Protein AF-0000000084506779 (afdb_homodimer)

Foldseek 3Di:
DDPVVVCVPAQVLLCLVCVDPVLVVLVVLLVVLVVVLLVLVVVLLDPCCCVVPVVRSLVSLVSSLVSLLSNLVSQLVNCCPPLNNDPLSSVLSVCLSVLLNVLSVQLNVCVVVVVNLSNNLSNLLNVLSVCLVVQLVVQLVVQLAVVQVVFPDKDKDFQSSVPSFDPPVCCCPVPVVCVDPVCVVPSRPDIDIDIQHCPPGSRNSSGSSSRCRSVSSVVSNCCSNVVSVVVSVVVVVVVVVVVVVVVVVVVVVVVVVVVD/DDPVVVCVPAQVLLCLVCVDPVLVVLVVLLVVLVVVLLVLVVVLLDPCCCVVPVVRSLVSLVSSLVSLLSNLVSQLVNCCPPLNNDPLSNVLSVCLSVLLNVLSVQLNVCVVVVVNLSNNLSNLLNVLSVCLVVQLVVQLVVQLAVVQVVFPDKDKDFQSSVVSFDPPVCCCPVPVVCVDPVCVVPRRPDIDIDIQHCPPGSRNSSGSSSRCRSVSSVVSNVCSNVVSVVVSVVVVVVVVVVVVVVVVVVVVVVVVVVVD

Structure (mmCIF, N/CA/C/O backbone):
data_AF-0000000084506779-model_v1
#
loop_
_entity.id
_entity.type
_entity.pdbx_description
1 polymer 'Transmembrane protein'
#
loop_
_atom_site.group_PDB
_atom_site.id
_atom_site.type_symbol
_atom_site.label_atom_id
_atom_site.label_alt_id
_atom_site.label_comp_id
_atom_site.label_asym_id
_atom_site.label_entity_id
_atom_site.label_seq_id
_atom_site.pdbx_PDB_ins_code
_atom_site.Cartn_x
_atom_site.Cartn_y
_atom_site.Cartn_z
_atom_site.occupancy
_atom_site.B_iso_or_equiv
_atom_site.auth_seq_id
_atom_site.auth_comp_id
_atom_site.auth_asym_id
_atom_site.auth_atom_id
_atom_site.pdbx_PDB_model_num
ATOM 1 N N . MET A 1 1 ? 30.641 0.577 -13.383 1 70.62 1 MET A N 1
ATOM 2 C CA . MET A 1 1 ? 29.922 -0.664 -13.094 1 70.62 1 MET A CA 1
ATOM 3 C C . MET A 1 1 ? 29.203 -1.185 -14.336 1 70.62 1 MET A C 1
ATOM 5 O O . MET A 1 1 ? 28.531 -0.426 -15.023 1 70.62 1 MET A O 1
ATOM 9 N N . SER A 1 2 ? 29.469 -2.369 -14.68 1 87.5 2 SER A N 1
ATOM 10 C CA . SER A 1 2 ? 28.844 -2.963 -15.859 1 87.5 2 SER A CA 1
ATOM 11 C C . SER A 1 2 ? 27.359 -3.244 -15.609 1 87.5 2 SER A C 1
ATOM 13 O O . SER A 1 2 ? 26.938 -3.379 -14.461 1 87.5 2 SER A O 1
ATOM 15 N N . PHE A 1 3 ? 26.641 -3.209 -16.594 1 88.31 3 PHE A N 1
ATOM 16 C CA . PHE A 1 3 ? 25.203 -3.461 -16.5 1 88.31 3 PHE A CA 1
ATOM 17 C C . PHE A 1 3 ? 24.938 -4.848 -15.938 1 88.31 3 PHE A C 1
ATOM 19 O O . PHE A 1 3 ? 23.984 -5.039 -15.172 1 88.31 3 PHE A O 1
ATOM 26 N N . GLN A 1 4 ? 25.828 -5.738 -16.266 1 86.38 4 GLN A N 1
ATOM 27 C CA . GLN A 1 4 ? 25.672 -7.098 -15.75 1 86.38 4 GLN A CA 1
ATOM 28 C C . GLN A 1 4 ? 25.828 -7.133 -14.234 1 86.38 4 GLN A C 1
ATOM 30 O O . GLN A 1 4 ? 25.125 -7.887 -13.555 1 86.38 4 GLN A O 1
ATOM 35 N N . ARG A 1 5 ? 26.703 -6.352 -13.742 1 86.44 5 ARG A N 1
ATOM 36 C CA . ARG A 1 5 ? 26.891 -6.277 -12.297 1 86.44 5 ARG A CA 1
ATOM 37 C C . ARG A 1 5 ? 25.688 -5.625 -11.617 1 86.44 5 ARG A C 1
ATOM 39 O O . ARG A 1 5 ? 25.297 -6.027 -10.516 1 86.44 5 ARG A O 1
ATOM 46 N N . LEU A 1 6 ? 25.109 -4.672 -12.297 1 84.69 6 LEU A N 1
ATOM 47 C CA . LEU A 1 6 ? 23.922 -4.012 -11.781 1 84.69 6 LEU A CA 1
ATOM 48 C C . LEU A 1 6 ? 22.75 -4.992 -11.703 1 84.69 6 LEU A C 1
ATOM 50 O O . LEU A 1 6 ? 22.031 -5.027 -10.703 1 84.69 6 LEU A O 1
ATOM 54 N N . LEU A 1 7 ? 22.609 -5.809 -12.742 1 87.5 7 LEU A N 1
ATOM 55 C CA . LEU A 1 7 ? 21.531 -6.793 -12.797 1 87.5 7 LEU A CA 1
ATOM 56 C C . LEU A 1 7 ? 21.672 -7.805 -11.664 1 87.5 7 LEU A C 1
ATOM 58 O O . LEU A 1 7 ? 20.672 -8.273 -11.125 1 87.5 7 LEU A O 1
ATOM 62 N N . ALA A 1 8 ? 22.906 -8.055 -11.281 1 85.88 8 ALA A N 1
ATOM 63 C CA . ALA A 1 8 ? 23.172 -9.055 -10.25 1 85.88 8 ALA A CA 1
ATOM 64 C C . ALA A 1 8 ? 22.688 -8.57 -8.883 1 85.88 8 ALA A C 1
ATOM 66 O O . ALA A 1 8 ? 22.531 -9.367 -7.957 1 85.88 8 ALA A O 1
ATOM 67 N N . THR A 1 9 ? 22.438 -7.258 -8.773 1 83.88 9 THR A N 1
ATOM 68 C CA . THR A 1 9 ? 22.016 -6.707 -7.488 1 83.88 9 THR A CA 1
ATOM 69 C C . THR A 1 9 ? 20.5 -6.586 -7.43 1 83.88 9 THR A C 1
ATOM 71 O O . THR A 1 9 ? 19.938 -6.199 -6.398 1 83.88 9 THR A O 1
ATOM 74 N N . THR A 1 10 ? 19.812 -6.941 -8.484 1 89.44 10 THR A N 1
ATOM 75 C CA . THR A 1 10 ? 18.359 -6.875 -8.516 1 89.44 10 THR A CA 1
ATOM 76 C C . THR A 1 10 ? 17.75 -8.234 -8.203 1 89.44 10 THR A C 1
ATOM 78 O O . THR A 1 10 ? 18.469 -9.227 -8.07 1 89.44 10 THR A O 1
ATOM 81 N N . THR A 1 11 ? 16.453 -8.258 -7.938 1 93.31 11 THR A N 1
ATOM 82 C CA . THR A 1 11 ? 15.742 -9.531 -7.828 1 93.31 11 THR A CA 1
ATOM 83 C C . THR A 1 11 ? 16 -10.398 -9.055 1 93.31 11 THR A C 1
ATOM 85 O O . THR A 1 11 ? 15.797 -9.953 -10.188 1 93.31 11 THR A O 1
ATOM 88 N N . PRO A 1 12 ? 16.422 -11.594 -8.906 1 93.12 12 PRO A N 1
ATOM 89 C CA . PRO A 1 12 ? 16.938 -12.398 -10.016 1 93.12 12 PRO A CA 1
ATOM 90 C C . PRO A 1 12 ? 15.969 -12.484 -11.188 1 93.12 12 PRO A C 1
ATOM 92 O O . PRO A 1 12 ? 16.359 -12.32 -12.344 1 93.12 12 PRO A O 1
ATOM 95 N N . VAL A 1 13 ? 14.727 -12.664 -10.984 1 94.88 13 VAL A N 1
ATOM 96 C CA . VAL A 1 13 ? 13.781 -12.891 -12.062 1 94.88 13 VAL A CA 1
ATOM 97 C C . VAL A 1 13 ? 13.555 -11.594 -12.836 1 94.88 13 VAL A C 1
ATOM 99 O O . VAL A 1 13 ? 13.125 -11.617 -13.992 1 94.88 13 VAL A O 1
ATOM 102 N N . GLU A 1 14 ? 13.859 -10.469 -12.25 1 95 14 GLU A N 1
ATOM 103 C CA . GLU A 1 14 ? 13.633 -9.172 -12.883 1 95 14 GLU A CA 1
ATOM 104 C C . GLU A 1 14 ? 14.594 -8.953 -14.055 1 95 14 GLU A C 1
ATOM 106 O O . GLU A 1 14 ? 14.297 -8.188 -14.969 1 95 14 GLU A O 1
ATOM 111 N N . GLY A 1 15 ? 15.688 -9.633 -14.023 1 94.69 15 GLY A N 1
ATOM 112 C CA . GLY A 1 15 ? 16.672 -9.531 -15.094 1 94.69 15 GLY A CA 1
ATOM 113 C C . GLY A 1 15 ? 16.094 -9.867 -16.469 1 94.69 15 GLY A C 1
ATOM 114 O O . GLY A 1 15 ? 16.547 -9.328 -17.469 1 94.69 15 GLY A O 1
ATOM 115 N N . TYR A 1 16 ? 15.109 -10.75 -16.516 1 96.06 16 TYR A N 1
ATOM 116 C CA . TYR A 1 16 ? 14.461 -11.102 -17.766 1 96.06 16 TYR A CA 1
ATOM 117 C C . TYR A 1 16 ? 13.945 -9.859 -18.484 1 96.06 16 TYR A C 1
ATOM 119 O O . TYR A 1 16 ? 14.133 -9.703 -19.703 1 96.06 16 TYR A O 1
ATOM 127 N N . TRP A 1 17 ? 13.281 -8.914 -17.781 1 95.81 17 TRP A N 1
ATOM 128 C CA . TRP A 1 17 ? 12.703 -7.703 -18.359 1 95.81 17 TRP A CA 1
ATOM 129 C C . TRP A 1 17 ? 13.766 -6.629 -18.547 1 95.81 17 TRP A C 1
ATOM 131 O O . TRP A 1 17 ? 13.797 -5.957 -19.578 1 95.81 17 TRP A O 1
ATOM 141 N N . TYR A 1 18 ? 14.68 -6.535 -17.594 1 95.38 18 TYR A N 1
ATOM 142 C CA . TYR A 1 18 ? 15.594 -5.402 -17.547 1 95.38 18 TYR A CA 1
ATOM 143 C C . TYR A 1 18 ? 16.656 -5.527 -18.625 1 95.38 18 TYR A C 1
ATOM 145 O O . TYR A 1 18 ? 17.328 -4.551 -18.969 1 95.38 18 TYR A O 1
ATOM 153 N N . GLN A 1 19 ? 16.766 -6.707 -19.172 1 94.5 19 GLN A N 1
ATOM 154 C CA . GLN A 1 19 ? 17.75 -6.895 -20.25 1 94.5 19 GLN A CA 1
ATOM 155 C C . GLN A 1 19 ? 17.125 -6.566 -21.609 1 94.5 19 GLN A C 1
ATOM 157 O O . GLN A 1 19 ? 17.844 -6.43 -22.594 1 94.5 19 GLN A O 1
ATOM 162 N N . LYS A 1 20 ? 15.828 -6.496 -21.688 1 95.38 20 LYS A N 1
ATOM 163 C CA . LYS A 1 20 ? 15.164 -6.105 -22.938 1 95.38 20 LYS A CA 1
ATOM 164 C C . LYS A 1 20 ? 15.367 -4.621 -23.219 1 95.38 20 LYS A C 1
ATOM 166 O O . LYS A 1 20 ? 15.281 -3.789 -22.312 1 95.38 20 LYS A O 1
ATOM 171 N N . SER A 1 21 ? 15.555 -4.309 -24.453 1 92.94 21 SER A N 1
ATOM 172 C CA . SER A 1 21 ? 15.93 -2.955 -24.859 1 92.94 21 SER A CA 1
ATOM 173 C C . SER A 1 21 ? 14.875 -1.938 -24.422 1 92.94 21 SER A C 1
ATOM 175 O O . SER A 1 21 ? 15.219 -0.835 -23.984 1 92.94 21 SER A O 1
ATOM 177 N N . SER A 1 22 ? 13.602 -2.281 -24.453 1 94.25 22 SER A N 1
ATOM 178 C CA . SER A 1 22 ? 12.5 -1.378 -24.141 1 94.25 22 SER A CA 1
ATOM 179 C C . SER A 1 22 ? 12.516 -0.98 -22.672 1 94.25 22 SER A C 1
ATOM 181 O O . SER A 1 22 ? 12.023 0.091 -22.312 1 94.25 22 SER A O 1
ATOM 183 N N . TRP A 1 23 ? 13.102 -1.815 -21.812 1 95.88 23 TRP A N 1
ATOM 184 C CA . TRP A 1 23 ? 13.141 -1.539 -20.391 1 95.88 23 TRP A CA 1
ATOM 185 C C . TRP A 1 23 ? 14.547 -1.143 -19.953 1 95.88 23 TRP A C 1
ATOM 187 O O . TRP A 1 23 ? 14.711 -0.318 -19.047 1 95.88 23 TRP A O 1
ATOM 197 N N . LYS A 1 24 ? 15.562 -1.709 -20.594 1 96.12 24 LYS A N 1
ATOM 198 C CA . LYS A 1 24 ? 16.969 -1.521 -20.219 1 96.12 24 LYS A CA 1
ATOM 199 C C . LYS A 1 24 ? 17.328 -0.042 -20.219 1 96.12 24 LYS A C 1
ATOM 201 O O . LYS A 1 24 ? 18.016 0.428 -19.312 1 96.12 24 LYS A O 1
ATOM 206 N N . ILE A 1 25 ? 16.906 0.678 -21.188 1 96.62 25 ILE A N 1
ATOM 207 C CA . ILE A 1 25 ? 17.25 2.09 -21.328 1 96.62 25 ILE A CA 1
ATOM 208 C C . ILE A 1 25 ? 16.734 2.861 -20.109 1 96.62 25 ILE A C 1
ATOM 210 O O . ILE A 1 25 ? 17.422 3.725 -19.578 1 96.62 25 ILE A O 1
ATOM 214 N N . PHE A 1 26 ? 15.578 2.559 -19.656 1 97.69 26 PHE A N 1
ATOM 215 C CA . PHE A 1 26 ? 14.984 3.293 -18.547 1 97.69 26 PHE A CA 1
ATOM 216 C C . PHE A 1 26 ? 15.586 2.852 -17.219 1 97.69 26 PHE A C 1
ATOM 218 O O . PHE A 1 26 ? 15.711 3.654 -16.281 1 97.69 26 PHE A O 1
ATOM 225 N N . VAL A 1 27 ? 15.977 1.573 -17.125 1 96.75 27 VAL A N 1
ATOM 226 C CA . VAL A 1 27 ? 16.672 1.102 -15.922 1 96.75 27 VAL A CA 1
ATOM 227 C C . VAL A 1 27 ? 18 1.818 -15.781 1 96.75 27 VAL A C 1
ATOM 229 O O . VAL A 1 27 ? 18.328 2.332 -14.711 1 96.75 27 VAL A O 1
ATOM 232 N N . ILE A 1 28 ? 18.719 1.871 -16.859 1 95.88 28 ILE A N 1
ATOM 233 C CA . ILE A 1 28 ? 20.031 2.523 -16.844 1 95.88 28 ILE A CA 1
ATOM 234 C C . ILE A 1 28 ? 19.859 4.008 -16.531 1 95.88 28 ILE A C 1
ATOM 236 O O . ILE A 1 28 ? 20.578 4.551 -15.688 1 95.88 28 ILE A O 1
ATOM 240 N N . LEU A 1 29 ? 18.938 4.625 -17.203 1 97.06 29 LEU A N 1
ATOM 241 C CA . LEU A 1 29 ? 18.672 6.043 -16.984 1 97.06 29 LEU A CA 1
ATOM 242 C C . LEU A 1 29 ? 18.328 6.309 -15.523 1 97.06 29 LEU A C 1
ATOM 244 O O . LEU A 1 29 ? 18.812 7.277 -14.938 1 97.06 29 LEU A O 1
ATOM 248 N N . HIS A 1 30 ? 17.484 5.492 -14.961 1 97.38 30 HIS A N 1
ATOM 249 C CA . HIS A 1 30 ? 17.109 5.633 -13.555 1 97.38 30 HIS A CA 1
ATOM 250 C C . HIS A 1 30 ? 18.328 5.535 -12.641 1 97.38 30 HIS A C 1
ATOM 252 O O . HIS A 1 30 ? 18.5 6.363 -11.75 1 97.38 30 HIS A O 1
ATOM 258 N N . ILE A 1 31 ? 19.156 4.578 -12.867 1 94.56 31 ILE A N 1
ATOM 259 C CA . ILE A 1 31 ? 20.312 4.32 -12 1 94.56 31 ILE A CA 1
ATOM 260 C C . ILE A 1 31 ? 21.328 5.445 -12.148 1 94.56 31 ILE A C 1
ATOM 262 O O . ILE A 1 31 ? 21.797 6 -11.148 1 94.56 31 ILE A O 1
ATOM 266 N N . VAL A 1 32 ? 21.656 5.859 -13.367 1 95.62 32 VAL A N 1
ATOM 267 C CA . VAL A 1 32 ? 22.719 6.82 -13.641 1 95.62 32 VAL A CA 1
ATOM 268 C C . VAL A 1 32 ? 22.297 8.203 -13.141 1 95.62 32 VAL A C 1
ATOM 270 O O . VAL A 1 32 ? 23.156 9.039 -12.836 1 95.62 32 VAL A O 1
ATOM 273 N N . THR A 1 33 ? 21.031 8.43 -13.023 1 97.69 33 THR A N 1
ATOM 274 C CA . THR A 1 33 ? 20.578 9.742 -12.562 1 97.69 33 THR A CA 1
ATOM 275 C C . THR A 1 33 ? 20.312 9.719 -11.062 1 97.69 33 THR A C 1
ATOM 277 O O . THR A 1 33 ? 20.469 10.734 -10.383 1 97.69 33 THR A O 1
ATOM 280 N N . THR A 1 34 ? 19.891 8.633 -10.539 1 96.62 34 THR A N 1
ATOM 281 C CA . THR A 1 34 ? 19.578 8.531 -9.117 1 96.62 34 THR A CA 1
ATOM 282 C C . THR A 1 34 ? 20.844 8.633 -8.266 1 96.62 34 THR A C 1
ATOM 284 O O . THR A 1 34 ? 20.844 9.312 -7.242 1 96.62 34 THR A O 1
ATOM 287 N N . ILE A 1 35 ? 21.906 7.988 -8.625 1 95.12 35 ILE A N 1
ATOM 288 C CA . ILE A 1 35 ? 23.109 7.898 -7.816 1 95.12 35 ILE A CA 1
ATOM 289 C C . ILE A 1 35 ? 23.719 9.289 -7.648 1 95.12 35 ILE A C 1
ATOM 291 O O . ILE A 1 35 ? 23.891 9.766 -6.523 1 95.12 35 ILE A O 1
ATOM 295 N N . PRO A 1 36 ? 24 10.016 -8.719 1 96.69 36 PRO A N 1
ATOM 296 C CA . PRO A 1 36 ? 24.562 11.352 -8.516 1 96.69 36 PRO A CA 1
ATOM 297 C C . PRO A 1 36 ? 23.578 12.312 -7.848 1 96.69 36 PRO A C 1
ATOM 299 O O . PRO A 1 36 ? 23.969 13.156 -7.043 1 96.69 36 PRO A O 1
ATOM 302 N N . ALA A 1 37 ? 22.312 12.266 -8.195 1 97.75 37 ALA A N 1
ATOM 303 C CA . ALA A 1 37 ? 21.328 13.125 -7.539 1 97.75 37 ALA A CA 1
ATOM 304 C C . ALA A 1 37 ? 21.344 12.93 -6.027 1 97.75 37 ALA A C 1
ATOM 306 O O . ALA A 1 37 ? 21.359 13.898 -5.266 1 97.75 37 ALA A O 1
ATOM 307 N N . SER A 1 38 ? 21.359 11.664 -5.609 1 96.75 38 SER A N 1
ATOM 308 C CA . SER A 1 38 ? 21.375 11.352 -4.184 1 96.75 38 SER A CA 1
ATOM 309 C C . SER A 1 38 ? 22.672 11.797 -3.535 1 96.75 38 SER A C 1
ATOM 311 O O . SER A 1 38 ? 22.672 12.336 -2.428 1 96.75 38 SER A O 1
ATOM 313 N N . PHE A 1 39 ? 23.75 11.664 -4.223 1 95.38 39 PHE A N 1
ATOM 314 C CA . PHE A 1 39 ? 25.062 12.039 -3.695 1 95.38 39 PHE A CA 1
ATOM 315 C C . PHE A 1 39 ? 25.156 13.547 -3.527 1 95.38 39 PHE A C 1
ATOM 317 O O . PHE A 1 39 ? 25.531 14.031 -2.455 1 95.38 39 PHE A O 1
ATOM 324 N N . PHE A 1 40 ? 24.766 14.289 -4.496 1 95.56 40 PHE A N 1
ATOM 325 C CA . PHE A 1 40 ? 24.953 15.734 -4.492 1 95.56 40 PHE A CA 1
ATOM 326 C C . PHE A 1 40 ? 23.875 16.422 -3.66 1 95.56 40 PHE A C 1
ATOM 328 O O . PHE A 1 40 ? 24.062 17.562 -3.221 1 95.56 40 PHE A O 1
ATOM 335 N N . SER A 1 41 ? 22.75 15.703 -3.461 1 95.69 41 SER A N 1
ATOM 336 C CA . SER A 1 41 ? 21.688 16.297 -2.656 1 95.69 41 SER A CA 1
ATOM 337 C C . SER A 1 41 ? 22.156 16.578 -1.232 1 95.69 41 SER A C 1
ATOM 339 O O . SER A 1 41 ? 21.734 17.547 -0.611 1 95.69 41 SER A O 1
ATOM 341 N N . VAL A 1 42 ? 23.062 15.844 -0.685 1 94.31 42 VAL A N 1
ATOM 342 C CA . VAL A 1 42 ? 23.578 16 0.67 1 94.31 42 VAL A CA 1
ATOM 343 C C . VAL A 1 42 ? 24.281 17.359 0.793 1 94.31 42 VAL A C 1
ATOM 345 O O . VAL A 1 42 ? 24.125 18.062 1.796 1 94.31 42 VAL A O 1
ATOM 348 N N . PHE A 1 43 ? 24.984 17.75 -0.208 1 93.31 43 PHE A N 1
ATOM 349 C CA . PHE A 1 43 ? 25.703 19.016 -0.207 1 93.31 43 PHE A CA 1
ATOM 350 C C . PHE A 1 43 ? 24.734 20.188 -0.273 1 93.31 43 PHE A C 1
ATOM 352 O O . PHE A 1 43 ? 25 21.25 0.305 1 93.31 43 PHE A O 1
ATOM 359 N N . CYS A 1 44 ? 23.625 19.922 -0.92 1 93.75 44 CYS A N 1
ATOM 360 C CA . CYS A 1 44 ? 22.641 20.984 -1.065 1 93.75 44 CYS A CA 1
ATOM 361 C C . CYS A 1 44 ? 21.938 21.281 0.262 1 93.75 44 CYS A C 1
ATOM 363 O O . CYS A 1 44 ? 21.406 22.375 0.465 1 93.75 44 CYS A O 1
ATOM 365 N N . PHE A 1 45 ? 22.016 20.328 1.185 1 93.56 45 PHE A N 1
ATOM 366 C CA . PHE A 1 45 ? 21.344 20.5 2.463 1 93.56 45 PHE A CA 1
ATOM 367 C C . PHE A 1 45 ? 22.297 21.078 3.504 1 93.56 45 PHE A C 1
ATOM 369 O O . PHE A 1 45 ? 21.875 21.453 4.602 1 93.56 45 PHE A O 1
ATOM 376 N N . LEU A 1 46 ? 23.578 21.25 3.184 1 91.06 46 LEU A N 1
ATOM 377 C CA . LEU A 1 46 ? 24.547 21.781 4.121 1 91.06 46 LEU A CA 1
ATOM 378 C C . LEU A 1 46 ? 24.453 23.297 4.207 1 91.06 46 LEU A C 1
ATOM 380 O O . LEU A 1 46 ? 24.453 23.984 3.182 1 91.06 46 LEU A O 1
ATOM 384 N N . PRO A 1 47 ? 24.469 23.781 5.445 1 89.88 47 PRO A N 1
ATOM 385 C CA . PRO A 1 47 ? 24.312 25.219 5.609 1 89.88 47 PRO A CA 1
ATOM 386 C C . PRO A 1 47 ? 25.453 26.016 4.961 1 89.88 47 PRO A C 1
ATOM 388 O O . PRO A 1 47 ? 25.25 27.125 4.492 1 89.88 47 PRO A O 1
ATOM 391 N N . ILE A 1 48 ? 26.609 25.453 4.961 1 87.12 48 ILE A N 1
ATOM 392 C CA . ILE A 1 48 ? 27.766 26.141 4.387 1 87.12 48 ILE A CA 1
ATOM 393 C C . ILE A 1 48 ? 27.516 26.406 2.904 1 87.12 48 ILE A C 1
ATOM 395 O O . ILE A 1 48 ? 27.938 27.438 2.377 1 87.12 48 ILE A O 1
ATOM 399 N N . THR A 1 49 ? 26.844 25.578 2.201 1 84.31 49 THR A N 1
ATOM 400 C CA . THR A 1 49 ? 26.656 25.703 0.76 1 84.31 49 THR A CA 1
ATOM 401 C C . THR A 1 49 ? 25.688 26.828 0.435 1 84.31 49 THR A C 1
ATOM 403 O O . THR A 1 49 ? 25.922 27.609 -0.493 1 84.31 49 THR A O 1
ATOM 406 N N . PHE A 1 50 ? 24.672 26.969 1.212 1 86.69 50 PHE A N 1
ATOM 407 C CA . PHE A 1 50 ? 23.703 27.984 0.831 1 86.69 50 PHE A CA 1
ATOM 408 C C . PHE A 1 50 ? 23.984 29.297 1.574 1 86.69 50 PHE A C 1
ATOM 410 O O . PHE A 1 50 ? 23.5 30.359 1.169 1 86.69 50 PHE A O 1
ATOM 417 N N . LYS A 1 51 ? 24.75 29.266 2.645 1 88.62 51 LYS A N 1
ATOM 418 C CA . LYS A 1 51 ? 25.125 30.5 3.348 1 88.62 51 LYS A CA 1
ATOM 419 C C . LYS A 1 51 ? 26.344 31.156 2.709 1 88.62 51 LYS A C 1
ATOM 421 O O . LYS A 1 51 ? 26.359 32.375 2.512 1 88.62 51 LYS A O 1
ATOM 426 N N . MET A 1 52 ? 27.297 30.375 2.283 1 90.81 52 MET A N 1
ATOM 427 C CA . MET A 1 52 ? 28.578 30.906 1.8 1 90.81 52 MET A CA 1
ATOM 428 C C . MET A 1 52 ? 28.609 30.938 0.276 1 90.81 52 MET A C 1
ATOM 430 O O . MET A 1 52 ? 29.25 31.812 -0.318 1 90.81 52 MET A O 1
ATOM 434 N N . TRP A 1 53 ? 27.969 30.031 -0.301 1 91.75 53 TRP A N 1
ATOM 435 C CA . TRP A 1 53 ? 28.016 29.922 -1.755 1 91.75 53 TRP A CA 1
ATOM 436 C C . TRP A 1 53 ? 26.625 29.828 -2.352 1 91.75 53 TRP A C 1
ATOM 438 O O . TRP A 1 53 ? 26.312 28.875 -3.074 1 91.75 53 TRP A O 1
ATOM 448 N N . PRO A 1 54 ? 25.797 30.719 -2.205 1 91.5 54 PRO A N 1
ATOM 449 C CA . PRO A 1 54 ? 24.406 30.656 -2.615 1 91.5 54 PRO A CA 1
ATOM 450 C C . PRO A 1 54 ? 24.234 30.422 -4.113 1 91.5 54 PRO A C 1
ATOM 452 O O . PRO A 1 54 ? 23.266 29.766 -4.539 1 91.5 54 PRO A O 1
ATOM 455 N N . ARG A 1 55 ? 25.141 30.984 -4.898 1 92.88 55 ARG A N 1
ATOM 456 C CA . ARG A 1 55 ? 25.047 30.781 -6.34 1 92.88 55 ARG A CA 1
ATOM 457 C C . ARG A 1 55 ? 25.297 29.328 -6.707 1 92.88 55 ARG A C 1
ATOM 459 O O . ARG A 1 55 ? 24.609 28.75 -7.555 1 92.88 55 ARG A O 1
ATOM 466 N N . LEU A 1 56 ? 26.266 28.766 -6.125 1 92.88 56 LEU A N 1
ATOM 467 C CA . LEU A 1 56 ? 26.578 27.359 -6.344 1 92.88 56 LEU A CA 1
ATOM 468 C C . LEU A 1 56 ? 25.453 26.469 -5.844 1 92.88 56 LEU A C 1
ATOM 470 O O . LEU A 1 56 ? 25.125 25.469 -6.484 1 92.88 56 LEU A O 1
ATOM 474 N N . HIS A 1 57 ? 24.922 26.766 -4.68 1 95.69 57 HIS A N 1
ATOM 475 C CA . HIS A 1 57 ? 23.766 26.031 -4.148 1 95.69 57 HIS A CA 1
ATOM 476 C C . HIS A 1 57 ? 22.609 26.047 -5.129 1 95.69 57 HIS A C 1
ATOM 478 O O . HIS A 1 57 ? 21.984 25.016 -5.379 1 95.69 57 HIS A O 1
ATOM 484 N N . GLY A 1 58 ? 22.375 27.172 -5.648 1 94.88 58 GLY A N 1
ATOM 485 C CA . GLY A 1 58 ? 21.281 27.281 -6.609 1 94.88 58 GLY A CA 1
ATOM 486 C C . GLY A 1 58 ? 21.5 26.422 -7.848 1 94.88 58 GLY A C 1
ATOM 487 O O . GLY A 1 58 ? 20.594 25.703 -8.273 1 94.88 58 GLY A O 1
ATOM 488 N N . ALA A 1 59 ? 22.672 26.578 -8.461 1 95.06 59 ALA A N 1
ATOM 489 C CA . ALA A 1 59 ? 23 25.812 -9.664 1 95.06 59 ALA A CA 1
ATOM 490 C C . ALA A 1 59 ? 22.953 24.312 -9.383 1 95.06 59 ALA A C 1
ATOM 492 O O . ALA A 1 59 ? 22.391 23.547 -10.172 1 95.06 59 ALA A O 1
ATOM 493 N N . ALA A 1 60 ? 23.578 23.922 -8.305 1 96.12 60 ALA A N 1
ATOM 494 C CA . ALA A 1 60 ? 23.578 22.516 -7.906 1 96.12 60 ALA A CA 1
ATOM 495 C C . ALA A 1 60 ? 22.156 22.031 -7.621 1 96.12 60 ALA A C 1
ATOM 497 O O . ALA A 1 60 ? 21.797 20.906 -7.992 1 96.12 60 ALA A O 1
ATOM 498 N N . GLY A 1 61 ? 21.391 22.859 -6.918 1 96.75 61 GLY A N 1
ATOM 499 C CA . GLY A 1 61 ? 20.016 22.516 -6.625 1 96.75 61 GLY A CA 1
ATOM 500 C C . GLY A 1 61 ? 19.188 22.25 -7.871 1 96.75 61 GLY A C 1
ATOM 501 O O . GLY A 1 61 ? 18.406 21.297 -7.91 1 96.75 61 GLY A O 1
ATOM 502 N N . TYR A 1 62 ? 19.391 23.062 -8.844 1 96.81 62 TYR A N 1
ATOM 503 C CA . TYR A 1 62 ? 18.641 22.875 -10.078 1 96.81 62 TYR A CA 1
ATOM 504 C C . TYR A 1 62 ? 19.078 21.609 -10.805 1 96.81 62 TYR A C 1
ATOM 506 O O . TYR A 1 62 ? 18.25 20.875 -11.328 1 96.81 62 TYR A O 1
ATOM 514 N N . LEU A 1 63 ? 20.328 21.391 -10.844 1 97.5 63 LEU A N 1
ATOM 515 C CA . LEU A 1 63 ? 20.859 20.203 -11.5 1 97.5 63 LEU A CA 1
ATOM 516 C C . LEU A 1 63 ? 20.375 18.938 -10.797 1 97.5 63 LEU A C 1
ATOM 518 O O . LEU A 1 63 ? 19.906 18 -11.438 1 97.5 63 LEU A O 1
ATOM 522 N N . VAL A 1 64 ? 20.531 18.922 -9.523 1 98.25 64 VAL A N 1
ATOM 523 C CA . VAL A 1 64 ? 20.109 17.766 -8.727 1 98.25 64 VAL A CA 1
ATOM 524 C C . VAL A 1 64 ? 18.609 17.547 -8.891 1 98.25 64 VAL A C 1
ATOM 526 O O . VAL A 1 64 ? 18.156 16.391 -9 1 98.25 64 VAL A O 1
ATOM 529 N N . SER A 1 65 ? 17.859 18.625 -8.922 1 98.31 65 SER A N 1
ATOM 530 C CA . SER A 1 65 ? 16.406 18.531 -9.117 1 98.31 65 SER A CA 1
ATOM 531 C C . SER A 1 65 ? 16.078 17.922 -10.469 1 98.31 65 SER A C 1
ATOM 533 O O . SER A 1 65 ? 15.18 17.062 -10.562 1 98.31 65 SER A O 1
ATOM 535 N N . LEU A 1 66 ? 16.75 18.344 -11.477 1 98.44 66 LEU A N 1
ATOM 536 C CA . LEU A 1 66 ? 16.531 17.797 -12.812 1 98.44 66 LEU A CA 1
ATOM 537 C C . LEU A 1 66 ? 16.859 16.312 -12.859 1 98.44 66 LEU A C 1
ATOM 539 O O . LEU A 1 66 ? 16.094 15.523 -13.438 1 98.44 66 LEU A O 1
ATOM 543 N N . LEU A 1 67 ? 17.969 15.938 -12.305 1 98.69 67 LEU A N 1
ATOM 544 C CA . LEU A 1 67 ? 18.359 14.531 -12.258 1 98.69 67 LEU A CA 1
ATOM 545 C C . LEU A 1 67 ? 17.312 13.711 -11.523 1 98.69 67 LEU A C 1
ATOM 547 O O . LEU A 1 67 ? 16.969 12.602 -11.953 1 98.69 67 LEU A O 1
ATOM 551 N N . LEU A 1 68 ? 16.797 14.242 -10.43 1 98.56 68 LEU A N 1
ATOM 552 C CA . LEU A 1 68 ? 15.789 13.531 -9.656 1 98.56 68 LEU A CA 1
ATOM 553 C C . LEU A 1 68 ? 14.516 13.352 -10.469 1 98.56 68 LEU A C 1
ATOM 555 O O . LEU A 1 68 ? 13.898 12.281 -10.438 1 98.56 68 LEU A O 1
ATOM 559 N N . ILE A 1 69 ? 14.102 14.406 -11.188 1 98.69 69 ILE A N 1
ATOM 560 C CA . ILE A 1 69 ? 12.883 14.344 -11.984 1 98.69 69 ILE A CA 1
ATOM 561 C C . ILE A 1 69 ? 13.031 13.281 -13.07 1 98.69 69 ILE A C 1
ATOM 563 O O . ILE A 1 69 ? 12.148 12.438 -13.25 1 98.69 69 ILE A O 1
ATOM 567 N N . VAL A 1 70 ? 14.148 13.25 -13.766 1 98.69 70 VAL A N 1
ATOM 568 C CA . VAL A 1 70 ? 14.406 12.266 -14.805 1 98.69 70 VAL A CA 1
ATOM 569 C C . VAL A 1 70 ? 14.414 10.859 -14.195 1 98.69 70 VAL A C 1
ATOM 571 O O . VAL A 1 70 ? 13.852 9.93 -14.766 1 98.69 70 VAL A O 1
ATOM 574 N N . SER A 1 71 ? 15.023 10.742 -13.07 1 98.5 71 SER A N 1
ATOM 575 C CA . SER A 1 71 ? 15.086 9.461 -12.375 1 98.5 71 SER A CA 1
ATOM 576 C C . SER A 1 71 ? 13.695 8.961 -12.008 1 98.5 71 SER A C 1
ATOM 578 O O . SER A 1 71 ? 13.383 7.781 -12.195 1 98.5 71 SER A O 1
ATOM 580 N N . CYS A 1 72 ? 12.883 9.859 -11.484 1 98.5 72 CYS A N 1
ATOM 581 C CA . CYS A 1 72 ? 11.531 9.508 -11.07 1 98.5 72 CYS A CA 1
ATOM 582 C C . CYS A 1 72 ? 10.695 9.062 -12.266 1 98.5 72 CYS A C 1
ATOM 584 O O . CYS A 1 72 ? 9.93 8.102 -12.172 1 98.5 72 CYS A O 1
ATOM 586 N N . VAL A 1 73 ? 10.852 9.734 -13.367 1 98.5 73 VAL A N 1
ATOM 587 C CA . VAL A 1 73 ? 10.094 9.391 -14.562 1 98.5 73 VAL A CA 1
ATOM 588 C C . VAL A 1 73 ? 10.547 8.039 -15.102 1 98.5 73 VAL A C 1
ATOM 590 O O . VAL A 1 73 ? 9.727 7.168 -15.398 1 98.5 73 VAL A O 1
ATOM 593 N N . ALA A 1 74 ? 11.844 7.812 -15.211 1 98.44 74 ALA A N 1
ATOM 594 C CA . ALA A 1 74 ? 12.383 6.543 -15.68 1 98.44 74 ALA A CA 1
ATOM 595 C C . ALA A 1 74 ? 11.977 5.395 -14.758 1 98.44 74 ALA A C 1
ATOM 597 O O . ALA A 1 74 ? 11.578 4.328 -15.227 1 98.44 74 ALA A O 1
ATOM 598 N N . GLY A 1 75 ? 12.117 5.645 -13.477 1 97.31 75 GLY A N 1
ATOM 599 C CA . GLY A 1 75 ? 11.688 4.645 -12.516 1 97.31 75 GLY A CA 1
ATOM 600 C C . GLY A 1 75 ? 10.203 4.336 -12.594 1 97.31 75 GLY A C 1
ATOM 601 O O . GLY A 1 75 ? 9.789 3.184 -12.445 1 97.31 75 GLY A O 1
ATOM 602 N N . GLY A 1 76 ? 9.391 5.402 -12.82 1 97 76 GLY A N 1
ATOM 603 C CA . GLY A 1 76 ? 7.961 5.211 -13 1 97 76 GLY A CA 1
ATOM 604 C C . GLY A 1 76 ? 7.617 4.352 -14.203 1 97 76 GLY A C 1
ATOM 605 O O . GLY A 1 76 ? 6.68 3.557 -14.156 1 97 76 GLY A O 1
ATOM 606 N N . ILE A 1 77 ? 8.352 4.441 -15.242 1 97.5 77 ILE A N 1
ATOM 607 C CA . ILE A 1 77 ? 8.133 3.635 -16.438 1 97.5 77 ILE A CA 1
ATOM 608 C C . ILE A 1 77 ? 8.484 2.178 -16.141 1 97.5 77 ILE A C 1
ATOM 610 O O . ILE A 1 77 ? 7.719 1.27 -16.484 1 97.5 77 ILE A O 1
ATOM 614 N N . VAL A 1 78 ? 9.547 1.933 -15.438 1 97.12 78 VAL A N 1
ATOM 615 C CA . VAL A 1 78 ? 10.031 0.59 -15.133 1 97.12 78 VAL A CA 1
ATOM 616 C C . VAL A 1 78 ? 9.094 -0.084 -14.133 1 97.12 78 VAL A C 1
ATOM 618 O O . VAL A 1 78 ? 9.078 -1.312 -14.023 1 97.12 78 VAL A O 1
ATOM 621 N N . ALA A 1 79 ? 8.273 0.719 -13.414 1 97.19 79 ALA A N 1
ATOM 622 C CA . ALA A 1 79 ? 7.379 0.213 -12.383 1 97.19 79 ALA A CA 1
ATOM 623 C C . ALA A 1 79 ? 6.414 -0.824 -12.953 1 97.19 79 ALA A C 1
ATOM 625 O O . ALA A 1 79 ? 5.98 -1.734 -12.242 1 97.19 79 ALA A O 1
ATOM 626 N N . ARG A 1 80 ? 6.129 -0.787 -14.219 1 95.62 80 ARG A N 1
ATOM 627 C CA . ARG A 1 80 ? 5.211 -1.713 -14.867 1 95.62 80 ARG A CA 1
ATOM 628 C C . ARG A 1 80 ? 5.703 -3.15 -14.75 1 95.62 80 ARG A C 1
ATOM 630 O O . ARG A 1 80 ? 4.898 -4.086 -14.695 1 95.62 80 ARG A O 1
ATOM 637 N N . ARG A 1 81 ? 6.98 -3.346 -14.625 1 95.88 81 ARG A N 1
ATOM 638 C CA . ARG A 1 81 ? 7.543 -4.691 -14.594 1 95.88 81 ARG A CA 1
ATOM 639 C C . ARG A 1 81 ? 8.281 -4.945 -13.281 1 95.88 81 ARG A C 1
ATOM 641 O O . ARG A 1 81 ? 8.758 -6.055 -13.031 1 95.88 81 ARG A O 1
ATOM 648 N N . ALA A 1 82 ? 8.336 -3.879 -12.445 1 96 82 ALA A N 1
ATOM 649 C CA . ALA A 1 82 ? 9.047 -4.02 -11.18 1 96 82 ALA A CA 1
ATOM 650 C C . ALA A 1 82 ? 8.328 -4.988 -10.25 1 96 82 ALA A C 1
ATOM 652 O O . ALA A 1 82 ? 7.125 -4.852 -10.008 1 96 82 ALA A O 1
ATOM 653 N N . GLN A 1 83 ? 9.102 -5.961 -9.781 1 96.44 83 GLN A N 1
ATOM 654 C CA . GLN A 1 83 ? 8.633 -6.953 -8.812 1 96.44 83 GLN A CA 1
ATOM 655 C C . GLN A 1 83 ? 7.352 -7.629 -9.305 1 96.44 83 GLN A C 1
ATOM 657 O O . GLN A 1 83 ? 6.367 -7.715 -8.562 1 96.44 83 GLN A O 1
ATOM 662 N N . GLY A 1 84 ? 7.387 -8.023 -10.555 1 93.94 84 GLY A N 1
ATOM 663 C CA . GLY A 1 84 ? 6.293 -8.766 -11.164 1 93.94 84 GLY A CA 1
ATOM 664 C C . GLY A 1 84 ? 5.188 -7.875 -11.695 1 93.94 84 GLY A C 1
ATOM 665 O O . GLY A 1 84 ? 4.215 -8.359 -12.273 1 93.94 84 GLY A O 1
ATOM 666 N N . GLY A 1 85 ? 5.328 -6.543 -11.469 1 94.5 85 GLY A N 1
ATOM 667 C CA . GLY A 1 85 ? 4.301 -5.625 -11.938 1 94.5 85 GLY A CA 1
ATOM 668 C C . GLY A 1 85 ? 3.064 -5.617 -11.062 1 94.5 85 GLY A C 1
ATOM 669 O O . GLY A 1 85 ? 1.971 -5.293 -11.523 1 94.5 85 GLY A O 1
ATOM 670 N N . GLU A 1 86 ? 3.215 -6.012 -9.82 1 95.25 86 GLU A N 1
ATOM 671 C CA . GLU A 1 86 ? 2.096 -5.98 -8.883 1 95.25 86 GLU A CA 1
ATOM 672 C C . GLU A 1 86 ? 1.502 -4.578 -8.781 1 95.25 86 GLU A C 1
ATOM 674 O O . GLU A 1 86 ? 2.236 -3.588 -8.734 1 95.25 86 GLU A O 1
ATOM 679 N N . LEU A 1 87 ? 0.216 -4.496 -8.719 1 96.5 87 LEU A N 1
ATOM 680 C CA . LEU A 1 87 ? -0.464 -3.213 -8.852 1 96.5 87 LEU A CA 1
ATOM 681 C C . LEU A 1 87 ? -0.173 -2.322 -7.645 1 96.5 87 LEU A C 1
ATOM 683 O O . LEU A 1 87 ? -0.024 -1.106 -7.789 1 96.5 87 LEU A O 1
ATOM 687 N N . ALA A 1 88 ? -0.108 -2.902 -6.488 1 96.25 88 ALA A N 1
ATOM 688 C CA . ALA A 1 88 ? 0.237 -2.1 -5.316 1 96.25 88 ALA A CA 1
ATOM 689 C C . ALA A 1 88 ? 1.641 -1.516 -5.445 1 96.25 88 ALA A C 1
ATOM 691 O O . ALA A 1 88 ? 1.888 -0.379 -5.035 1 96.25 88 ALA A O 1
ATOM 692 N N . VAL A 1 89 ? 2.584 -2.281 -5.984 1 97.38 89 VAL A N 1
ATOM 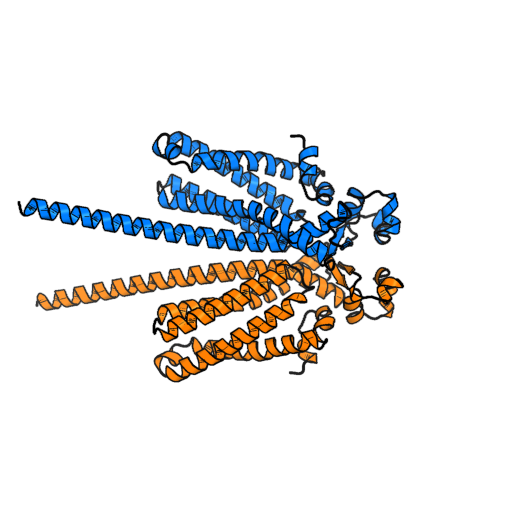693 C CA . VAL A 1 89 ? 3.957 -1.839 -6.199 1 97.38 89 VAL A CA 1
ATOM 694 C C . VAL A 1 89 ? 3.984 -0.709 -7.227 1 97.38 89 VAL A C 1
ATOM 696 O O . VAL A 1 89 ? 4.629 0.32 -7.008 1 97.38 89 VAL A O 1
ATOM 699 N N . GLN A 1 90 ? 3.242 -0.913 -8.273 1 97.31 90 GLN A N 1
ATOM 700 C CA . GLN A 1 90 ? 3.152 0.13 -9.289 1 97.31 90 GLN A CA 1
ATOM 701 C C . GLN A 1 90 ? 2.611 1.43 -8.695 1 97.31 90 GLN A C 1
ATOM 703 O O . GLN A 1 90 ? 3.197 2.496 -8.891 1 97.31 90 GLN A O 1
ATOM 708 N N . LEU A 1 91 ? 1.562 1.326 -8 1 97.69 91 LEU A N 1
ATOM 709 C CA . LEU A 1 91 ? 0.965 2.525 -7.426 1 97.69 91 LEU A CA 1
ATOM 710 C C . LEU A 1 91 ? 1.92 3.188 -6.438 1 97.69 91 LEU A C 1
ATOM 712 O O . LEU A 1 91 ? 2.018 4.414 -6.391 1 97.69 91 LEU A O 1
ATOM 716 N N . GLY A 1 92 ? 2.578 2.361 -5.617 1 97.75 92 GLY A N 1
ATOM 717 C CA . GLY A 1 92 ? 3.566 2.916 -4.703 1 97.75 92 GLY A CA 1
ATOM 718 C C . GLY A 1 92 ? 4.633 3.732 -5.406 1 97.75 92 GLY A C 1
ATOM 719 O O . GLY A 1 92 ? 4.973 4.832 -4.965 1 97.75 92 GLY A O 1
ATOM 720 N N . TYR A 1 93 ? 5.105 3.201 -6.512 1 98.06 93 TYR A N 1
ATOM 721 C CA . TYR A 1 93 ? 6.098 3.93 -7.293 1 98.06 93 TYR A CA 1
ATOM 722 C C . TYR A 1 93 ? 5.512 5.223 -7.848 1 98.06 93 TYR A C 1
ATOM 724 O O . TYR A 1 93 ? 6.184 6.258 -7.863 1 98.06 93 TYR A O 1
ATOM 732 N N . TYR A 1 94 ? 4.293 5.191 -8.258 1 97.81 94 TYR A N 1
ATOM 733 C CA . TYR A 1 94 ? 3.672 6.379 -8.828 1 97.81 94 TYR A CA 1
ATOM 734 C C . TYR A 1 94 ? 3.436 7.438 -7.762 1 97.81 94 TYR A C 1
ATOM 736 O O . TYR A 1 94 ? 3.611 8.633 -8.016 1 97.81 94 TYR A O 1
ATOM 744 N N . ILE A 1 95 ? 3.053 6.969 -6.617 1 97 95 ILE A N 1
ATOM 745 C CA . ILE A 1 95 ? 2.836 7.895 -5.512 1 97 95 ILE A CA 1
ATOM 746 C C . ILE A 1 95 ? 4.156 8.547 -5.121 1 97 95 ILE A C 1
ATOM 748 O O . ILE A 1 95 ? 4.238 9.773 -5.004 1 97 95 ILE A O 1
ATOM 752 N N . LEU A 1 96 ? 5.18 7.781 -4.988 1 97.44 96 LEU A N 1
ATOM 753 C CA . LEU A 1 96 ? 6.473 8.305 -4.555 1 97.44 96 LEU A CA 1
ATOM 754 C C . LEU A 1 96 ? 7.086 9.195 -5.629 1 97.44 96 LEU A C 1
ATOM 756 O O . LEU A 1 96 ? 7.609 10.273 -5.32 1 97.44 96 LEU A O 1
ATOM 760 N N . SER A 1 97 ? 6.977 8.75 -6.883 1 97.94 97 SER A N 1
ATOM 761 C CA . SER A 1 97 ? 7.547 9.523 -7.98 1 97.94 97 SER A CA 1
ATOM 762 C C . SER A 1 97 ? 6.816 10.852 -8.156 1 97.94 97 SER A C 1
ATOM 764 O O . SER A 1 97 ? 7.449 11.906 -8.258 1 97.94 97 SER A O 1
ATOM 766 N N . SER A 1 98 ? 5.52 10.852 -8.18 1 97.31 98 SER A N 1
ATOM 767 C CA . SER A 1 98 ? 4.758 12.078 -8.367 1 97.31 98 SER A CA 1
ATOM 768 C C . SER A 1 98 ? 4.898 13.016 -7.172 1 97.31 98 SER A C 1
ATOM 770 O O . SER A 1 98 ? 5 14.234 -7.332 1 97.31 98 SER A O 1
ATOM 772 N N . GLY A 1 99 ? 4.898 12.383 -5.965 1 97.12 99 GLY A N 1
ATOM 773 C CA . GLY A 1 99 ? 5.117 13.188 -4.773 1 97.12 99 GLY A CA 1
ATOM 774 C C . GLY A 1 99 ? 6.477 13.867 -4.754 1 97.12 99 GLY A C 1
ATOM 775 O O . GLY A 1 99 ? 6.582 15.047 -4.41 1 97.12 99 GLY A O 1
ATOM 776 N N . ALA A 1 100 ? 7.48 13.109 -5.109 1 98.06 100 ALA A N 1
ATOM 777 C CA . ALA A 1 100 ? 8.836 13.656 -5.141 1 98.06 100 ALA A CA 1
ATOM 778 C C . ALA A 1 100 ? 8.961 14.758 -6.191 1 98.06 100 ALA A C 1
ATOM 780 O O . ALA A 1 100 ? 9.531 15.812 -5.93 1 98.06 100 ALA A O 1
ATOM 781 N N . ILE A 1 101 ? 8.398 14.539 -7.359 1 98.56 101 ILE A N 1
ATOM 782 C CA . ILE A 1 101 ? 8.469 15.508 -8.445 1 98.56 101 ILE A CA 1
ATOM 783 C C . ILE A 1 101 ? 7.723 16.781 -8.039 1 98.56 101 ILE A C 1
ATOM 785 O O . ILE A 1 101 ? 8.242 17.891 -8.188 1 98.56 101 ILE A O 1
ATOM 789 N N . ALA A 1 102 ? 6.543 16.625 -7.516 1 98.19 102 ALA A N 1
ATOM 790 C CA . ALA A 1 102 ? 5.77 17.781 -7.078 1 98.19 102 ALA A CA 1
ATOM 791 C C . ALA A 1 102 ? 6.52 18.578 -6.008 1 98.19 102 ALA A C 1
ATOM 793 O O . ALA A 1 102 ? 6.535 19.797 -6.027 1 98.19 102 ALA A O 1
ATOM 794 N N . SER A 1 103 ? 7.117 17.812 -5.129 1 98.44 103 SER A N 1
ATOM 795 C CA . SER A 1 103 ? 7.836 18.469 -4.039 1 98.44 103 SER A CA 1
ATOM 796 C C . SER A 1 103 ? 9.055 19.219 -4.555 1 98.44 103 SER A C 1
ATOM 798 O O . SER A 1 103 ? 9.328 20.344 -4.117 1 98.44 103 SER A O 1
ATOM 800 N N . VAL A 1 104 ? 9.773 18.609 -5.414 1 98.19 104 VAL A N 1
ATOM 801 C CA . VAL A 1 104 ? 10.961 19.266 -5.961 1 98.19 104 VAL A CA 1
ATOM 802 C C . VAL A 1 104 ? 10.555 20.5 -6.77 1 98.19 104 VAL A C 1
ATOM 804 O O . VAL A 1 104 ? 11.195 21.547 -6.684 1 98.19 104 VAL A O 1
ATOM 807 N N . VAL A 1 105 ? 9.5 20.422 -7.551 1 98.44 105 VAL A N 1
ATOM 808 C CA . VAL A 1 105 ? 9.008 21.547 -8.352 1 98.44 105 VAL A CA 1
ATOM 809 C C . VAL A 1 105 ? 8.57 22.672 -7.434 1 98.44 105 VAL A C 1
ATOM 811 O O . VAL A 1 105 ? 8.961 23.828 -7.629 1 98.44 105 VAL A O 1
ATOM 814 N N . MET A 1 106 ? 7.824 22.344 -6.418 1 98.25 106 MET A N 1
ATOM 815 C CA . MET A 1 106 ? 7.387 23.359 -5.465 1 98.25 106 MET A CA 1
ATOM 816 C C . MET A 1 106 ? 8.578 23.953 -4.727 1 98.25 106 MET A C 1
ATOM 818 O O . MET A 1 106 ? 8.602 25.156 -4.441 1 98.25 106 MET A O 1
ATOM 822 N N . GLY A 1 107 ? 9.5 23.047 -4.387 1 97.81 107 GLY A N 1
ATOM 823 C CA . GLY A 1 107 ? 10.719 23.547 -3.76 1 97.81 107 GLY A CA 1
ATOM 824 C C . GLY A 1 107 ? 11.469 24.547 -4.621 1 97.81 107 GLY A C 1
ATOM 825 O O . GLY A 1 107 ? 11.945 25.562 -4.125 1 97.81 107 GLY A O 1
ATOM 826 N N . CYS A 1 108 ? 11.57 24.328 -5.848 1 97.38 108 CYS A N 1
ATOM 827 C CA . CYS A 1 108 ? 12.242 25.234 -6.773 1 97.38 108 CYS A CA 1
ATOM 828 C C . CYS A 1 108 ? 11.469 26.547 -6.914 1 97.38 108 CYS A C 1
ATOM 830 O O . CYS A 1 108 ? 12.07 27.625 -6.965 1 97.38 108 CYS A O 1
ATOM 832 N N . ILE A 1 109 ? 10.125 26.469 -7.035 1 97.75 109 ILE A N 1
ATOM 833 C CA . ILE A 1 109 ? 9.281 27.656 -7.148 1 97.75 109 ILE A CA 1
ATOM 834 C C . ILE A 1 109 ? 9.469 28.547 -5.922 1 97.75 109 ILE A C 1
ATOM 836 O O . ILE A 1 109 ? 9.68 29.75 -6.051 1 97.75 109 ILE A O 1
ATOM 840 N N . GLU A 1 110 ? 9.438 27.906 -4.793 1 97.69 110 GLU A N 1
ATOM 841 C CA . GLU A 1 110 ? 9.602 28.672 -3.557 1 97.69 110 GLU A CA 1
ATOM 842 C C . GLU A 1 110 ? 11.016 29.234 -3.445 1 97.69 110 GLU A C 1
ATOM 844 O O . GLU A 1 110 ? 11.219 30.312 -2.891 1 97.69 110 GLU A O 1
ATOM 849 N N . GLY A 1 111 ? 12.023 28.469 -3.912 1 94.81 111 GLY A N 1
ATOM 850 C CA . GLY A 1 111 ? 13.383 28.984 -3.969 1 94.81 111 GLY A CA 1
ATOM 851 C C . GLY A 1 111 ? 13.516 30.203 -4.867 1 94.81 111 GLY A C 1
ATOM 852 O O . GLY A 1 111 ? 14.18 31.172 -4.508 1 94.81 111 GLY A O 1
ATOM 853 N N . TRP A 1 112 ? 12.867 30.156 -5.941 1 94.44 112 TRP A N 1
ATOM 854 C CA . TRP A 1 112 ? 12.859 31.25 -6.895 1 94.44 112 TRP A CA 1
ATOM 855 C C . TRP A 1 112 ? 12.18 32.469 -6.297 1 94.44 112 TRP A C 1
ATOM 857 O O . TRP A 1 112 ? 12.555 33.625 -6.594 1 94.44 112 TRP A O 1
ATOM 867 N N . ARG A 1 113 ? 11.195 32.281 -5.453 1 95.81 113 ARG A N 1
ATOM 868 C CA . ARG A 1 113 ? 10.461 33.344 -4.797 1 95.81 113 ARG A CA 1
ATOM 869 C C . ARG A 1 113 ? 11.18 33.812 -3.537 1 95.81 113 ARG A C 1
ATOM 871 O O . ARG A 1 113 ? 10.664 34.656 -2.795 1 95.81 113 ARG A O 1
ATOM 878 N N . THR A 1 114 ? 12.234 33.25 -3.252 1 94.56 114 THR A N 1
ATOM 879 C CA . THR A 1 114 ? 13.086 33.562 -2.115 1 94.56 114 THR A CA 1
ATOM 880 C C . THR A 1 114 ? 12.383 33.25 -0.8 1 94.56 114 THR A C 1
ATOM 882 O O . THR A 1 114 ? 12.625 33.906 0.216 1 94.56 114 THR A O 1
ATOM 885 N N . ALA A 1 115 ? 11.367 32.438 -0.951 1 96.25 115 ALA A N 1
ATOM 886 C CA . ALA A 1 115 ? 10.75 31.875 0.253 1 96.25 115 ALA A CA 1
ATOM 887 C C . ALA A 1 115 ? 11.539 30.688 0.768 1 96.25 115 ALA A C 1
ATOM 889 O O . ALA A 1 115 ? 11.07 29.547 0.684 1 96.25 115 ALA A O 1
ATOM 890 N N . PHE A 1 116 ? 12.57 30.891 1.4 1 94.12 116 PHE A N 1
ATOM 891 C CA . PHE A 1 116 ? 13.594 29.891 1.649 1 94.12 116 PHE A CA 1
ATOM 892 C C . PHE A 1 116 ? 13.117 28.859 2.678 1 94.12 116 PHE A C 1
ATOM 894 O O . PHE A 1 116 ? 13.5 27.688 2.623 1 94.12 116 PHE A O 1
ATOM 901 N N . ASP A 1 117 ? 12.305 29.25 3.643 1 93.38 117 ASP A N 1
ATOM 902 C CA . ASP A 1 117 ? 11.758 28.297 4.598 1 93.38 117 ASP A CA 1
ATOM 903 C C . ASP A 1 117 ? 10.859 27.281 3.898 1 93.38 117 ASP A C 1
ATOM 905 O O . ASP A 1 117 ? 10.984 26.078 4.125 1 93.38 117 ASP A O 1
ATOM 909 N N . ALA A 1 118 ? 10 27.812 3.105 1 95.62 118 ALA A N 1
ATOM 910 C CA . ALA A 1 118 ? 9.125 26.938 2.332 1 95.62 118 ALA A CA 1
ATOM 911 C C . ALA A 1 118 ? 9.93 26.062 1.374 1 95.62 118 ALA A C 1
ATOM 913 O O . ALA A 1 118 ? 9.617 24.891 1.186 1 95.62 118 ALA A O 1
ATOM 914 N N . HIS A 1 119 ? 10.961 26.719 0.704 1 97.19 119 HIS A N 1
ATOM 915 C CA . HIS A 1 119 ? 11.867 25.984 -0.165 1 97.19 119 HIS A CA 1
ATOM 916 C C . HIS A 1 119 ? 12.477 24.781 0.564 1 97.19 119 HIS A C 1
ATOM 918 O O . HIS A 1 119 ? 12.445 23.656 0.059 1 97.19 119 HIS A O 1
ATOM 924 N N . ARG A 1 120 ? 12.891 24.984 1.725 1 95.88 120 ARG A N 1
ATOM 925 C CA . ARG A 1 120 ? 13.539 23.938 2.514 1 95.88 120 ARG A CA 1
ATOM 926 C C . ARG A 1 120 ? 12.562 22.812 2.852 1 95.88 120 ARG A C 1
ATOM 928 O O . ARG A 1 120 ? 12.906 21.641 2.754 1 95.88 120 ARG A O 1
ATOM 935 N N . GLU A 1 121 ? 11.438 23.141 3.289 1 97.12 121 GLU A N 1
ATOM 936 C CA . GLU A 1 121 ? 10.438 22.156 3.674 1 97.12 121 GLU A CA 1
ATOM 937 C C . GLU A 1 121 ? 10.062 21.266 2.494 1 97.12 121 GLU A C 1
ATOM 939 O O . GLU A 1 121 ? 9.945 20.047 2.646 1 97.12 121 GLU A O 1
ATOM 944 N N . TRP A 1 122 ? 9.883 21.875 1.379 1 97.94 122 TRP A N 1
ATOM 945 C CA . TRP A 1 122 ? 9.516 21.109 0.191 1 97.94 122 TRP A CA 1
ATOM 946 C C . TRP A 1 122 ? 10.656 20.188 -0.241 1 97.94 122 TRP A C 1
ATOM 948 O O . TRP A 1 122 ? 10.43 19.047 -0.648 1 97.94 122 TRP A O 1
ATOM 958 N N . MET A 1 123 ? 11.891 20.688 -0.178 1 98.12 123 MET A N 1
ATOM 959 C CA . MET A 1 123 ? 13.031 19.859 -0.54 1 98.12 123 MET A CA 1
ATOM 960 C C . MET A 1 123 ? 13.188 18.703 0.442 1 98.12 123 MET A C 1
ATOM 962 O O . MET A 1 123 ? 13.57 17.594 0.048 1 98.12 123 MET A O 1
ATOM 966 N N . LEU A 1 124 ? 12.922 19 1.666 1 97.44 124 LEU A N 1
ATOM 967 C CA . LEU A 1 124 ? 12.945 17.922 2.656 1 97.44 124 LEU A CA 1
ATOM 968 C C . LEU A 1 124 ? 11.922 16.844 2.311 1 97.44 124 LEU A C 1
ATOM 970 O O . LEU A 1 124 ? 12.234 15.656 2.359 1 97.44 124 LEU A O 1
ATOM 974 N N . ARG A 1 125 ? 10.703 17.203 2.014 1 97.88 125 ARG A N 1
ATOM 975 C CA . ARG A 1 125 ? 9.68 16.25 1.601 1 97.88 125 ARG A CA 1
ATOM 976 C C . ARG A 1 125 ? 10.156 15.414 0.418 1 97.88 125 ARG A C 1
ATOM 978 O O . ARG A 1 125 ? 10.047 14.188 0.435 1 97.88 125 ARG A O 1
ATOM 985 N N . ALA A 1 126 ? 10.711 16.078 -0.583 1 98.06 126 ALA A N 1
ATOM 986 C CA . ALA A 1 126 ? 11.133 15.398 -1.806 1 98.06 126 ALA A CA 1
ATOM 987 C C . ALA A 1 126 ? 12.133 14.281 -1.496 1 98.06 126 ALA A C 1
ATOM 989 O O . ALA A 1 126 ? 11.961 13.148 -1.94 1 98.06 126 ALA A O 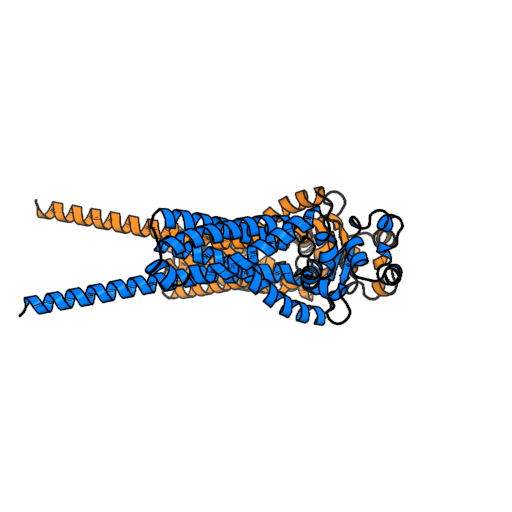1
ATOM 990 N N . TRP A 1 127 ? 13.07 14.586 -0.723 1 97.81 127 TRP A N 1
ATOM 991 C CA . TRP A 1 127 ? 14.156 13.633 -0.524 1 97.81 127 TRP A CA 1
ATOM 992 C C . TRP A 1 127 ? 13.789 12.602 0.538 1 97.81 127 TRP A C 1
ATOM 994 O O . TRP A 1 127 ? 14.258 11.461 0.496 1 97.81 127 TRP A O 1
ATOM 1004 N N . VAL A 1 128 ? 12.93 12.984 1.49 1 97.94 128 VAL A N 1
ATOM 1005 C CA . VAL A 1 128 ? 12.422 12 2.439 1 97.94 128 VAL A CA 1
ATOM 1006 C C . VAL A 1 128 ? 11.508 11.008 1.719 1 97.94 128 VAL A C 1
ATOM 1008 O O . VAL A 1 128 ? 11.539 9.812 2 1 97.94 128 VAL A O 1
ATOM 1011 N N . TYR A 1 129 ? 10.688 11.461 0.777 1 97.75 129 TYR A N 1
ATOM 1012 C CA . TYR A 1 129 ? 9.867 10.562 -0.034 1 97.75 129 TYR A CA 1
ATOM 1013 C C . TYR A 1 129 ? 10.742 9.578 -0.798 1 97.75 129 TYR A C 1
ATOM 1015 O O . TYR A 1 129 ? 10.445 8.383 -0.847 1 97.75 129 TYR A O 1
ATOM 1023 N N . ASN A 1 130 ? 11.82 10.07 -1.366 1 95.94 130 ASN A N 1
ATOM 1024 C CA . ASN A 1 130 ? 12.734 9.188 -2.084 1 95.94 130 ASN A CA 1
ATOM 1025 C C . ASN A 1 130 ? 13.414 8.203 -1.139 1 95.94 130 ASN A C 1
ATOM 1027 O O . ASN A 1 130 ? 13.719 7.074 -1.523 1 95.94 130 ASN A O 1
ATOM 1031 N N . GLY A 1 131 ? 13.633 8.625 0.082 1 96.69 131 GLY A N 1
ATOM 1032 C CA . GLY A 1 131 ? 14.211 7.742 1.088 1 96.69 131 GLY A CA 1
ATOM 1033 C C . GLY A 1 131 ? 13.312 6.57 1.44 1 96.69 131 GLY A C 1
ATOM 1034 O O . GLY A 1 131 ? 13.781 5.57 1.99 1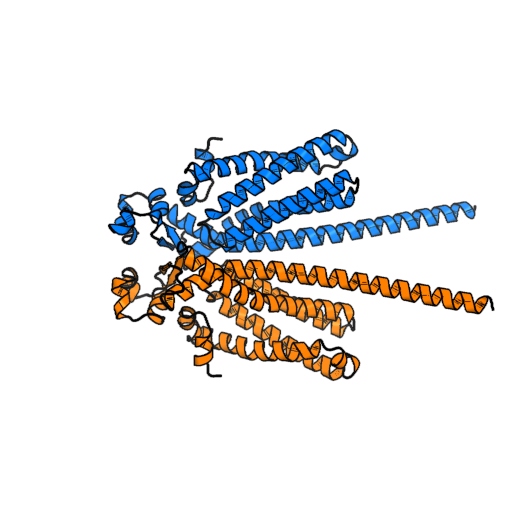 96.69 131 GLY A O 1
ATOM 1035 N N . ALA A 1 132 ? 12.07 6.695 1.132 1 98.06 132 ALA A N 1
ATOM 1036 C CA . ALA A 1 132 ? 11.133 5.602 1.394 1 98.06 132 ALA A CA 1
ATOM 1037 C C . ALA A 1 132 ? 11.547 4.336 0.647 1 98.06 132 ALA A C 1
ATOM 1039 O O . ALA A 1 132 ? 11.32 3.225 1.129 1 98.06 132 ALA A O 1
ATOM 1040 N N . LEU A 1 133 ? 12.195 4.453 -0.507 1 97.06 133 LEU A N 1
ATOM 1041 C CA . LEU A 1 133 ? 12.617 3.283 -1.269 1 97.06 133 LEU A CA 1
ATOM 1042 C C . LEU A 1 133 ? 13.766 2.562 -0.569 1 97.06 133 LEU A C 1
ATOM 1044 O O . LEU A 1 133 ? 13.867 1.336 -0.646 1 97.06 133 LEU A O 1
ATOM 1048 N N . VAL A 1 134 ? 14.602 3.32 0.104 1 96.5 134 VAL A N 1
ATOM 1049 C CA . VAL A 1 134 ? 15.656 2.701 0.901 1 96.5 134 VAL A CA 1
ATOM 1050 C C . VAL A 1 134 ? 15.039 1.892 2.039 1 96.5 134 VAL A C 1
ATOM 1052 O O . VAL A 1 134 ? 15.406 0.736 2.26 1 96.5 134 VAL A O 1
ATOM 1055 N N . THR A 1 135 ? 14.086 2.498 2.738 1 98.38 135 THR A N 1
ATOM 1056 C CA . THR A 1 135 ? 13.383 1.811 3.814 1 98.38 135 THR A CA 1
ATOM 1057 C C . THR A 1 135 ? 12.656 0.578 3.283 1 98.38 135 THR A C 1
ATOM 1059 O O . THR A 1 135 ? 12.617 -0.46 3.947 1 98.38 135 THR A O 1
ATOM 1062 N N . THR A 1 136 ? 12.094 0.652 2.125 1 98.25 136 THR A N 1
ATOM 1063 C CA . THR A 1 136 ? 11.422 -0.482 1.5 1 98.25 136 THR A CA 1
ATOM 1064 C C . THR A 1 136 ? 12.383 -1.658 1.343 1 98.25 136 THR A C 1
ATOM 1066 O O . THR A 1 136 ? 12.062 -2.783 1.729 1 98.25 136 THR A O 1
ATOM 1069 N N . HIS A 1 137 ? 13.594 -1.412 0.821 1 97.19 137 HIS A N 1
ATOM 1070 C CA . HIS A 1 137 ? 14.539 -2.492 0.564 1 97.19 137 HIS A CA 1
ATOM 1071 C C . HIS A 1 137 ? 15.023 -3.117 1.866 1 97.19 137 HIS A C 1
ATOM 1073 O O . HIS A 1 137 ? 15.266 -4.324 1.929 1 97.19 137 HIS A O 1
ATOM 1079 N N . VAL A 1 138 ? 15.172 -2.291 2.91 1 97.81 138 VAL A N 1
ATOM 1080 C CA . VAL A 1 138 ? 15.562 -2.814 4.211 1 97.81 138 VAL A CA 1
ATOM 1081 C C . VAL A 1 138 ? 14.453 -3.697 4.773 1 97.81 138 VAL A C 1
ATOM 1083 O O . VAL A 1 138 ? 14.711 -4.797 5.266 1 97.81 138 VAL A O 1
ATOM 1086 N N . THR A 1 139 ? 13.242 -3.246 4.68 1 98.12 139 THR A N 1
ATOM 1087 C CA . THR A 1 139 ? 12.102 -3.988 5.199 1 98.12 139 THR A CA 1
ATOM 1088 C C . THR A 1 139 ? 11.867 -5.258 4.387 1 98.12 139 THR A C 1
ATOM 1090 O O . THR A 1 139 ? 11.477 -6.289 4.934 1 98.12 139 THR A O 1
ATOM 1093 N N . VAL A 1 140 ? 12.094 -5.223 3.094 1 97.88 140 VAL A N 1
ATOM 1094 C CA . VAL A 1 140 ? 11.969 -6.402 2.246 1 97.88 140 VAL A CA 1
ATOM 1095 C C . VAL A 1 140 ? 13 -7.449 2.658 1 97.88 140 VAL A C 1
ATOM 1097 O O . VAL A 1 140 ? 12.68 -8.633 2.76 1 97.88 140 VAL A O 1
ATOM 1100 N N . ALA A 1 141 ? 14.258 -6.992 2.889 1 95.44 141 ALA A N 1
ATOM 1101 C CA . ALA A 1 141 ? 15.32 -7.918 3.26 1 95.44 141 ALA A CA 1
ATOM 1102 C C . ALA A 1 141 ? 14.961 -8.695 4.523 1 95.44 141 ALA A C 1
ATOM 1104 O O . ALA A 1 141 ? 15.227 -9.891 4.621 1 95.44 141 ALA A O 1
ATOM 1105 N N . VAL A 1 142 ? 14.297 -8.023 5.453 1 96.94 142 VAL A N 1
ATOM 1106 C CA . VAL A 1 142 ? 13.93 -8.641 6.723 1 96.94 142 VAL A CA 1
ATOM 1107 C C . VAL A 1 142 ? 12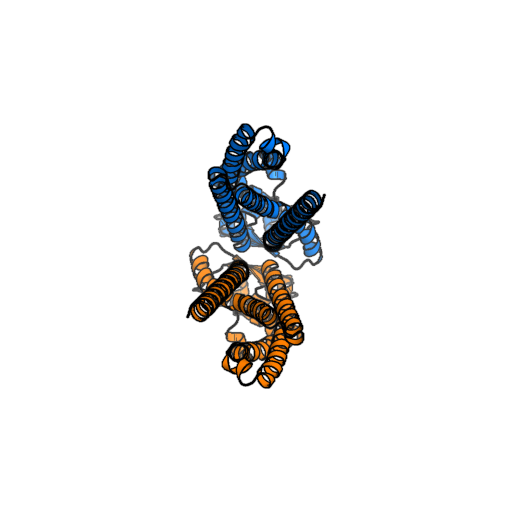.672 -9.492 6.539 1 96.94 142 VAL A C 1
ATOM 1109 O O . VAL A 1 142 ? 12.656 -10.672 6.914 1 96.94 142 VAL A O 1
ATOM 1112 N N . SER A 1 143 ? 11.68 -8.984 5.902 1 97.06 143 SER A N 1
ATOM 1113 C CA . SER A 1 143 ? 10.383 -9.656 5.801 1 97.06 143 SER A CA 1
ATOM 1114 C C . SER A 1 143 ? 10.461 -10.859 4.867 1 97.06 143 SER A C 1
ATOM 1116 O O . SER A 1 143 ? 9.773 -11.859 5.078 1 97.06 143 SER A O 1
ATOM 1118 N N . ALA A 1 144 ? 11.258 -10.758 3.832 1 95.88 144 ALA A N 1
ATOM 1119 C CA . ALA A 1 144 ? 11.414 -11.883 2.912 1 95.88 144 ALA A CA 1
ATOM 1120 C C . ALA A 1 144 ? 11.953 -13.109 3.637 1 95.88 144 ALA A C 1
ATOM 1122 O O . ALA A 1 144 ? 11.516 -14.234 3.379 1 95.88 144 ALA A O 1
ATOM 1123 N N . ARG A 1 145 ? 12.852 -12.93 4.566 1 93.56 145 ARG A N 1
ATOM 1124 C CA . ARG A 1 145 ? 13.422 -14.039 5.324 1 93.56 145 ARG A CA 1
ATOM 1125 C C . ARG A 1 145 ? 12.398 -14.609 6.301 1 93.56 145 ARG A C 1
ATOM 1127 O O . ARG A 1 145 ? 12.328 -15.828 6.488 1 93.56 145 ARG A O 1
ATOM 1134 N N . ILE A 1 146 ? 11.602 -13.758 6.859 1 94.44 146 ILE A N 1
ATOM 1135 C CA . ILE A 1 146 ? 10.594 -14.18 7.824 1 94.44 146 ILE A CA 1
ATOM 1136 C C . ILE A 1 146 ? 9.508 -14.992 7.113 1 94.44 146 ILE A C 1
ATOM 1138 O O . ILE A 1 146 ? 9.164 -16.094 7.551 1 94.44 146 ILE A O 1
ATOM 1142 N N . ILE A 1 147 ? 9.023 -14.5 5.984 1 92.75 147 ILE A N 1
ATOM 1143 C CA . ILE A 1 147 ? 7.895 -15.141 5.324 1 92.75 147 ILE A CA 1
ATOM 1144 C C . ILE A 1 147 ? 8.344 -16.453 4.684 1 92.75 147 ILE A C 1
ATOM 1146 O O . ILE A 1 147 ? 7.566 -17.406 4.594 1 92.75 147 ILE A O 1
ATOM 1150 N N . ALA A 1 148 ? 9.602 -16.531 4.277 1 90.38 148 ALA A N 1
ATOM 1151 C CA . ALA A 1 148 ? 10.133 -17.766 3.719 1 90.38 148 ALA A CA 1
ATOM 1152 C C . ALA A 1 148 ? 10.133 -18.875 4.762 1 90.38 148 ALA A C 1
ATOM 1154 O O . ALA A 1 148 ? 9.992 -20.047 4.422 1 90.38 148 ALA A O 1
ATOM 1155 N N . ARG A 1 149 ? 10.234 -18.547 6.023 1 89.25 149 ARG A N 1
ATOM 1156 C CA . ARG A 1 149 ? 10.195 -19.516 7.105 1 89.25 149 ARG A CA 1
ATOM 1157 C C . ARG A 1 149 ? 8.766 -19.969 7.395 1 89.25 149 ARG A C 1
ATOM 1159 O O . ARG A 1 149 ? 8.531 -21.109 7.789 1 89.25 149 ARG A O 1
ATOM 1166 N N . ILE A 1 150 ? 7.848 -19.062 7.246 1 87.25 150 ILE A N 1
ATOM 1167 C CA . ILE A 1 150 ? 6.441 -19.406 7.43 1 87.25 150 ILE A CA 1
ATOM 1168 C C . ILE A 1 150 ? 6.008 -20.391 6.348 1 87.25 150 ILE A C 1
ATOM 1170 O O . ILE A 1 150 ? 5.215 -21.297 6.609 1 87.25 150 ILE A O 1
ATOM 1174 N N . ALA A 1 151 ? 6.523 -20.281 5.09 1 85.38 151 ALA A N 1
ATOM 1175 C CA . ALA A 1 151 ? 6.473 -21.266 4.012 1 85.38 151 ALA A CA 1
ATOM 1176 C C . ALA A 1 151 ? 5.051 -21.438 3.484 1 85.38 151 ALA A C 1
ATOM 1178 O O . ALA A 1 151 ? 4.641 -22.531 3.123 1 85.38 151 ALA A O 1
ATOM 1179 N N . SER A 1 152 ? 4.258 -20.375 3.508 1 89.62 152 SER A N 1
ATOM 1180 C CA . SER A 1 152 ? 2.896 -20.484 2.996 1 89.62 152 SER A CA 1
ATOM 1181 C C . SER A 1 152 ? 2.604 -19.391 1.974 1 89.62 152 SER A C 1
ATOM 1183 O O . SER A 1 152 ? 1.442 -19.125 1.653 1 89.62 152 SER A O 1
ATOM 1185 N N . TYR A 1 153 ? 3.621 -18.734 1.553 1 93.88 153 TYR A N 1
ATOM 1186 C CA . TYR A 1 153 ? 3.408 -17.625 0.633 1 93.88 153 TYR A CA 1
ATOM 1187 C C . TYR A 1 153 ? 3.947 -17.953 -0.754 1 93.88 153 TYR A C 1
ATOM 1189 O O . TYR A 1 153 ? 4.992 -18.609 -0.886 1 93.88 153 TYR A O 1
ATOM 1197 N N . TYR A 1 154 ? 3.176 -17.547 -1.733 1 95.56 154 TYR A N 1
ATOM 1198 C CA . TYR A 1 154 ? 3.48 -17.766 -3.143 1 95.56 154 TYR A CA 1
ATOM 1199 C C . TYR A 1 154 ? 3.301 -16.484 -3.951 1 95.56 154 TYR A C 1
ATOM 1201 O O . TYR A 1 154 ? 2.566 -15.586 -3.541 1 95.56 154 TYR A O 1
ATOM 1209 N N . THR A 1 155 ? 3.945 -16.406 -5.023 1 95.81 155 THR A N 1
ATOM 1210 C CA . THR A 1 155 ? 3.705 -15.367 -6.008 1 95.81 155 THR A CA 1
ATOM 1211 C C . THR A 1 155 ? 3.525 -15.961 -7.402 1 95.81 155 THR A C 1
ATOM 1213 O O . THR A 1 155 ? 3.787 -17.141 -7.613 1 95.81 155 THR A O 1
ATOM 1216 N N . THR A 1 156 ? 2.963 -15.156 -8.273 1 96.62 156 THR A N 1
ATOM 1217 C CA . THR A 1 156 ? 2.859 -15.57 -9.672 1 96.62 156 THR A CA 1
ATOM 1218 C C . THR A 1 156 ? 4.102 -15.156 -10.453 1 96.62 156 THR A C 1
ATOM 1220 O O . THR A 1 156 ? 4.641 -14.07 -10.227 1 96.62 156 THR A O 1
ATOM 1223 N N . MET A 1 157 ? 4.52 -16.031 -11.297 1 97.06 157 MET A N 1
ATOM 1224 C CA . MET A 1 157 ? 5.605 -15.711 -12.219 1 97.06 157 MET A CA 1
ATOM 1225 C C . MET A 1 157 ? 5.312 -16.25 -13.609 1 97.06 157 MET A C 1
ATOM 1227 O O . MET A 1 157 ? 4.668 -17.297 -13.75 1 97.06 157 MET A O 1
ATOM 1231 N N . ARG A 1 158 ? 5.777 -15.555 -14.562 1 96.81 158 ARG A N 1
ATOM 1232 C CA . ARG A 1 158 ? 5.664 -16.016 -15.945 1 96.81 158 ARG A CA 1
ATOM 1233 C C . ARG A 1 158 ? 6.652 -17.156 -16.219 1 96.81 158 ARG A C 1
ATOM 1235 O O . ARG A 1 158 ? 7.75 -17.172 -15.664 1 96.81 158 ARG A O 1
ATOM 1242 N N . CYS A 1 159 ? 6.238 -18.031 -17.156 1 97.25 159 CYS A N 1
ATOM 1243 C CA . CYS A 1 159 ? 7.137 -19.109 -17.547 1 97.25 159 CYS A CA 1
ATOM 1244 C C . CYS A 1 159 ? 8.43 -18.562 -18.125 1 97.25 159 CYS A C 1
ATOM 1246 O O . CYS A 1 159 ? 9.5 -19.141 -17.938 1 97.25 159 CYS A O 1
ATOM 1248 N N . SER A 1 160 ? 8.367 -17.359 -18.828 1 96.56 160 SER A N 1
ATOM 1249 C CA . SER A 1 160 ? 9.562 -16.734 -19.375 1 96.56 160 SER A CA 1
ATOM 1250 C C . SER A 1 160 ? 10.508 -16.281 -18.266 1 96.56 160 SER A C 1
ATOM 1252 O O . SER A 1 160 ? 11.734 -16.422 -18.391 1 96.56 160 SER A O 1
ATOM 1254 N N . GLU A 1 161 ? 9.969 -15.812 -17.172 1 96.31 161 GLU A N 1
ATOM 1255 C CA . GLU A 1 161 ? 10.773 -15.383 -16.031 1 96.31 161 GLU A CA 1
ATOM 1256 C C . GLU A 1 161 ? 11.461 -16.578 -15.375 1 96.31 161 GLU A C 1
ATOM 1258 O O . GLU A 1 161 ? 12.633 -16.484 -15 1 96.31 161 GLU A O 1
ATOM 1263 N N . ILE A 1 162 ? 10.742 -17.625 -15.242 1 96.19 162 ILE A N 1
ATOM 1264 C CA . ILE A 1 162 ? 11.266 -18.844 -14.625 1 96.19 162 ILE A CA 1
ATOM 1265 C C . ILE A 1 162 ? 12.406 -19.406 -15.469 1 96.19 162 ILE A C 1
ATOM 1267 O O . ILE A 1 162 ? 13.477 -19.734 -14.953 1 96.19 162 ILE A O 1
ATOM 1271 N N . ARG A 1 163 ? 12.18 -19.453 -16.781 1 95.44 163 ARG A N 1
ATOM 1272 C CA . ARG A 1 163 ? 13.18 -19.984 -17.703 1 95.44 163 ARG A CA 1
ATOM 1273 C C . ARG A 1 163 ? 14.453 -19.156 -17.672 1 95.44 163 ARG A C 1
ATOM 1275 O O . ARG A 1 163 ? 15.539 -19.656 -17.938 1 95.44 163 ARG A O 1
ATOM 1282 N N . TYR A 1 164 ? 14.305 -17.906 -17.375 1 94.94 164 TYR A N 1
ATOM 1283 C CA . TYR A 1 164 ? 15.445 -17 -17.297 1 94.94 164 TYR A CA 1
ATOM 1284 C C . TYR A 1 164 ? 16.344 -17.344 -16.109 1 94.94 164 TYR A C 1
ATOM 1286 O O . TYR A 1 164 ? 17.562 -17.172 -16.188 1 94.94 164 TYR A O 1
ATOM 1294 N N . VAL A 1 165 ? 15.812 -17.938 -15.023 1 93.62 165 VAL A N 1
ATOM 1295 C CA . VAL A 1 165 ? 16.562 -18.031 -13.781 1 93.62 165 VAL A CA 1
ATOM 1296 C C . VAL A 1 165 ? 16.969 -19.484 -13.523 1 93.62 165 VAL A C 1
ATOM 1298 O O . VAL A 1 165 ? 17.969 -19.75 -12.867 1 93.62 165 VAL A O 1
ATOM 1301 N N . ILE A 1 166 ? 16.188 -20.422 -13.953 1 91.62 166 ILE A N 1
ATOM 1302 C CA . ILE A 1 166 ? 16.547 -21.812 -13.625 1 91.62 166 ILE A CA 1
ATOM 1303 C C . ILE A 1 166 ? 16.922 -22.547 -14.906 1 91.62 166 ILE A C 1
ATOM 1305 O O . ILE A 1 166 ? 16.562 -22.141 -16 1 91.62 166 ILE A O 1
ATOM 1309 N N . ASN A 1 167 ? 17.641 -23.688 -14.719 1 90.31 167 ASN A N 1
ATOM 1310 C CA . ASN A 1 167 ? 18.062 -24.516 -15.828 1 90.31 167 ASN A CA 1
ATOM 1311 C C . ASN A 1 167 ? 16.875 -25.141 -16.547 1 90.31 167 ASN A C 1
ATOM 1313 O O . ASN A 1 167 ? 15.961 -25.672 -15.914 1 90.31 167 ASN A O 1
ATOM 1317 N N . SER A 1 168 ? 16.969 -25.156 -17.812 1 90.12 168 SER A N 1
ATOM 1318 C CA . SER A 1 168 ? 15.891 -25.641 -18.672 1 90.12 168 SER A CA 1
ATOM 1319 C C . SER A 1 168 ? 15.562 -27.094 -18.375 1 90.12 168 SER A C 1
ATOM 1321 O O . SER A 1 168 ? 14.414 -27.516 -18.5 1 90.12 168 SER A O 1
ATOM 1323 N N . ASP A 1 169 ? 16.484 -27.859 -17.906 1 92.62 169 ASP A N 1
ATOM 1324 C CA . ASP A 1 169 ? 16.297 -29.281 -17.656 1 92.62 169 ASP A CA 1
ATOM 1325 C C . ASP A 1 169 ? 15.398 -29.531 -16.453 1 92.62 169 ASP A C 1
ATOM 1327 O O . ASP A 1 169 ? 14.797 -30.594 -16.328 1 92.62 169 ASP A O 1
ATOM 1331 N N . ARG A 1 170 ? 15.273 -28.594 -15.617 1 92.56 170 ARG A N 1
ATOM 1332 C CA . ARG A 1 170 ? 14.492 -28.75 -14.391 1 92.56 170 ARG A CA 1
ATOM 1333 C C . ARG A 1 170 ? 13.047 -28.328 -14.609 1 92.56 170 ARG A C 1
ATOM 1335 O O . ARG A 1 170 ? 12.172 -28.641 -13.789 1 92.56 170 ARG A O 1
ATOM 1342 N N . ILE A 1 171 ? 12.727 -27.609 -15.688 1 93.5 171 ILE A N 1
ATOM 1343 C CA . ILE A 1 171 ? 11.445 -26.953 -15.883 1 93.5 171 ILE A CA 1
ATOM 1344 C C . ILE A 1 171 ? 10.336 -27.984 -16.031 1 93.5 171 ILE A C 1
ATOM 1346 O O . ILE A 1 171 ? 9.297 -27.906 -15.367 1 93.5 171 ILE A O 1
ATOM 1350 N N . PRO A 1 172 ? 10.562 -29.109 -16.766 1 92.69 172 PRO A N 1
ATOM 1351 C CA . PRO A 1 172 ? 9.477 -30.078 -16.906 1 92.69 172 PRO A CA 1
ATOM 1352 C C . PRO A 1 172 ? 9.094 -30.75 -15.586 1 92.69 172 PRO A C 1
ATOM 1354 O O . PRO A 1 172 ? 7.93 -31.094 -15.383 1 92.69 172 PRO A O 1
ATOM 1357 N N . THR A 1 173 ? 10.008 -30.875 -14.695 1 91.5 173 THR A N 1
ATOM 1358 C CA . THR A 1 173 ? 9.75 -31.531 -13.422 1 91.5 173 THR A CA 1
ATOM 1359 C C . THR A 1 173 ? 9.203 -30.547 -12.398 1 91.5 173 THR A C 1
ATOM 1361 O O . THR A 1 173 ? 8.211 -30.828 -11.719 1 91.5 173 THR A O 1
ATOM 1364 N N . ASP A 1 174 ? 9.828 -29.391 -12.312 1 91 174 ASP A N 1
ATOM 1365 C CA . ASP A 1 174 ? 9.477 -28.438 -11.273 1 91 174 ASP A CA 1
ATOM 1366 C C . ASP A 1 174 ? 8.227 -27.641 -11.648 1 91 174 ASP A C 1
ATOM 1368 O O . ASP A 1 174 ? 7.449 -27.25 -10.781 1 91 174 ASP A O 1
ATOM 1372 N N . PHE A 1 175 ? 8.109 -27.391 -12.977 1 93.88 175 PHE A N 1
ATOM 1373 C CA . PHE A 1 175 ? 7 -26.594 -13.492 1 93.88 175 PHE A CA 1
ATOM 1374 C C . PHE A 1 175 ? 6.453 -27.203 -14.781 1 93.88 175 PHE A C 1
ATOM 1376 O O . PHE A 1 175 ? 6.555 -26.594 -15.844 1 93.88 175 PHE A O 1
ATOM 1383 N N . PRO A 1 176 ? 5.832 -28.297 -14.617 1 92.69 176 PRO A N 1
ATOM 1384 C CA . PRO A 1 176 ? 5.316 -28.984 -15.812 1 92.69 176 PRO A CA 1
ATOM 1385 C C . PRO A 1 176 ? 4.379 -28.094 -16.625 1 92.69 176 PRO A C 1
ATOM 1387 O O . PRO A 1 176 ? 4.312 -28.234 -17.859 1 92.69 176 PRO A O 1
ATOM 1390 N N . GLU A 1 177 ? 3.707 -27.125 -16.047 1 91.69 177 GLU A N 1
ATOM 1391 C CA . GLU A 1 177 ? 2.797 -26.203 -16.734 1 91.69 177 GLU A CA 1
ATOM 1392 C C . GLU A 1 177 ? 3.541 -25.344 -17.75 1 91.69 177 GLU A C 1
ATOM 1394 O O . GLU A 1 177 ? 2.957 -24.906 -18.75 1 91.69 177 GLU A O 1
ATOM 1399 N N . CYS A 1 178 ? 4.766 -25.141 -17.5 1 95.56 178 CYS A N 1
ATOM 1400 C CA . CYS A 1 178 ? 5.574 -24.312 -18.391 1 95.56 178 CYS A CA 1
ATOM 1401 C C . CYS A 1 178 ? 6.145 -25.141 -19.531 1 95.56 178 CYS A C 1
ATOM 1403 O O . CYS A 1 178 ? 6.832 -24.594 -20.406 1 95.56 178 CYS A O 1
ATOM 1405 N N . SER A 1 179 ? 5.82 -26.422 -19.562 1 94.44 179 SER A N 1
ATOM 1406 C CA . SER A 1 179 ? 6.383 -27.312 -20.562 1 94.44 179 SER A CA 1
ATOM 1407 C C . SER A 1 179 ? 5.328 -27.75 -21.578 1 94.44 179 SER A C 1
ATOM 1409 O O . SER A 1 179 ? 5.602 -28.547 -22.469 1 94.44 179 SER A O 1
ATOM 1411 N N . THR A 1 180 ? 4.141 -27.297 -21.406 1 93.06 180 THR A N 1
ATOM 1412 C CA . THR A 1 180 ? 3.115 -27.578 -22.406 1 93.06 180 THR A CA 1
ATOM 1413 C C . THR A 1 180 ? 3.438 -26.891 -23.719 1 93.06 180 THR A C 1
ATOM 1415 O O . THR A 1 180 ? 4.156 -25.891 -23.75 1 93.06 180 THR A O 1
ATOM 1418 N N . PRO A 1 181 ? 2.891 -27.422 -24.844 1 95.06 181 PRO A N 1
ATOM 1419 C CA . PRO A 1 181 ? 3.143 -26.797 -26.141 1 95.06 181 PRO A CA 1
ATOM 1420 C C . PRO A 1 181 ? 2.701 -25.328 -26.172 1 95.06 181 PRO A C 1
ATOM 1422 O O . PRO A 1 181 ? 3.391 -24.484 -26.75 1 95.06 181 PRO A O 1
ATOM 1425 N N . GLU A 1 182 ? 1.648 -25.016 -25.547 1 93.31 182 GLU A N 1
ATOM 1426 C CA . GLU A 1 182 ? 1.133 -23.641 -25.547 1 93.31 182 GLU A CA 1
ATOM 1427 C C . GLU A 1 182 ? 2.053 -22.719 -24.766 1 93.31 182 GLU A C 1
ATOM 1429 O O . GLU A 1 182 ? 2.342 -21.594 -25.203 1 93.31 182 GLU A O 1
ATOM 1434 N N . ALA A 1 183 ? 2.523 -23.203 -23.609 1 94.5 183 ALA A N 1
ATOM 1435 C CA . ALA A 1 183 ? 3.393 -22.391 -22.766 1 94.5 183 ALA A CA 1
ATOM 1436 C C . ALA A 1 183 ? 4.754 -22.172 -23.422 1 94.5 183 ALA A C 1
ATOM 1438 O O . ALA A 1 183 ? 5.371 -21.109 -23.25 1 94.5 183 ALA A O 1
ATOM 1439 N N . ILE A 1 184 ? 5.188 -23.156 -24.094 1 95.19 184 ILE A N 1
ATOM 1440 C CA . ILE A 1 184 ? 6.457 -23.047 -24.797 1 95.19 184 ILE A CA 1
ATOM 1441 C C . ILE A 1 184 ? 6.328 -22.016 -25.922 1 95.19 184 ILE A C 1
ATOM 1443 O O . ILE A 1 184 ? 7.238 -21.219 -26.156 1 95.19 184 ILE A O 1
ATOM 1447 N N . ALA A 1 185 ? 5.203 -22 -26.594 1 96.19 185 ALA A N 1
ATOM 1448 C CA . ALA A 1 185 ? 4.965 -21.094 -27.719 1 96.19 185 ALA A CA 1
ATOM 1449 C C . ALA A 1 185 ? 4.809 -19.656 -27.234 1 96.19 185 ALA A C 1
ATOM 1451 O O . ALA A 1 185 ? 5.172 -18.719 -27.938 1 96.19 185 ALA A O 1
ATOM 1452 N N . ASN A 1 186 ? 4.258 -19.422 -26.094 1 95.75 186 ASN A N 1
ATOM 1453 C CA . ASN A 1 186 ? 4.043 -18.094 -25.516 1 95.75 186 ASN A CA 1
ATOM 1454 C C . ASN A 1 186 ? 4.371 -18.062 -24.031 1 95.75 186 ASN A C 1
ATOM 1456 O O . ASN A 1 186 ? 3.486 -17.875 -23.203 1 95.75 186 ASN A O 1
ATOM 1460 N N . PRO A 1 187 ? 5.648 -18.156 -23.703 1 94.94 187 PRO A N 1
ATOM 1461 C CA . PRO A 1 187 ? 6.035 -18.266 -22.281 1 94.94 187 PRO A CA 1
ATOM 1462 C C . PRO A 1 187 ? 5.711 -17 -21.5 1 94.94 187 PRO A C 1
ATOM 1464 O O . PRO A 1 187 ? 5.609 -17.047 -20.266 1 94.94 187 PRO A O 1
ATOM 1467 N N . ASP A 1 188 ? 5.465 -15.836 -22.141 1 94.75 188 ASP A N 1
ATOM 1468 C CA . ASP A 1 188 ? 5.113 -14.594 -21.453 1 94.75 188 ASP A CA 1
ATOM 1469 C C . ASP A 1 188 ? 3.646 -14.602 -21.031 1 94.75 188 ASP A C 1
ATOM 1471 O O . ASP A 1 188 ? 3.238 -13.812 -20.172 1 94.75 188 ASP A O 1
ATOM 1475 N N . GLY A 1 189 ? 2.863 -15.453 -21.625 1 94.19 189 GLY A N 1
ATOM 1476 C CA . GLY A 1 189 ? 1.432 -15.469 -21.359 1 94.19 189 GLY A CA 1
ATOM 1477 C C . GLY A 1 189 ? 1.016 -16.516 -20.344 1 94.19 189 GLY A C 1
ATOM 1478 O O . GLY A 1 189 ? -0.165 -16.625 -20 1 94.19 189 GLY A O 1
ATOM 1479 N N . TYR A 1 190 ? 1.951 -17.312 -19.875 1 94.94 190 TYR A N 1
ATOM 1480 C CA . TYR A 1 190 ? 1.63 -18.375 -18.938 1 94.94 190 TYR A CA 1
ATOM 1481 C C . TYR A 1 190 ? 2.275 -18.125 -17.578 1 94.94 190 TYR A C 1
ATOM 1483 O O . TYR A 1 190 ? 3.461 -17.797 -17.5 1 94.94 190 TYR A O 1
ATOM 1491 N N . TYR A 1 191 ? 1.422 -18.234 -16.578 1 96 191 TYR A N 1
ATOM 1492 C CA . TYR A 1 191 ? 1.819 -17.938 -15.211 1 96 191 TYR A CA 1
ATOM 1493 C C . TYR A 1 191 ? 1.745 -19.172 -14.328 1 96 191 TYR A C 1
ATOM 1495 O O . TYR A 1 191 ? 0.896 -20.031 -14.539 1 96 191 TYR A O 1
ATOM 1503 N N . VAL A 1 192 ? 2.646 -19.234 -13.406 1 95.88 192 VAL A N 1
ATOM 1504 C CA . VAL A 1 192 ? 2.617 -20.312 -12.422 1 95.88 192 VAL A CA 1
ATOM 1505 C C . VAL A 1 192 ? 2.83 -19.734 -11.023 1 95.88 192 VAL A C 1
ATOM 1507 O O . VAL A 1 192 ? 3.301 -18.609 -10.875 1 95.88 192 VAL A O 1
ATOM 1510 N N . ALA A 1 193 ? 2.361 -20.484 -10.031 1 96.44 193 ALA A N 1
ATOM 1511 C CA . ALA A 1 193 ? 2.604 -20.109 -8.633 1 96.44 193 ALA A CA 1
ATOM 1512 C C . ALA A 1 193 ? 3.975 -20.594 -8.172 1 96.44 193 ALA A C 1
ATOM 1514 O O . ALA A 1 193 ? 4.336 -21.75 -8.375 1 96.44 193 ALA A O 1
ATOM 1515 N N . VAL A 1 194 ? 4.734 -19.703 -7.609 1 95.75 194 VAL A N 1
ATOM 1516 C CA . VAL A 1 194 ? 6.066 -20.047 -7.117 1 95.75 194 VAL A CA 1
ATOM 1517 C C . VAL A 1 194 ? 6.145 -19.781 -5.613 1 95.75 194 VAL A C 1
ATOM 1519 O O . VAL A 1 194 ? 5.828 -18.672 -5.156 1 95.75 194 VAL A O 1
ATOM 1522 N N . LYS A 1 195 ? 6.625 -20.75 -4.902 1 94.5 195 LYS A N 1
ATOM 1523 C CA . LYS A 1 195 ? 6.715 -20.656 -3.449 1 94.5 195 LYS A CA 1
ATOM 1524 C C . LYS A 1 195 ? 7.855 -19.75 -3.02 1 94.5 195 LYS A C 1
ATOM 1526 O O . LYS A 1 195 ? 8.93 -19.766 -3.625 1 94.5 195 LYS A O 1
ATOM 1531 N N . ALA A 1 196 ? 7.555 -18.938 -1.987 1 95 196 ALA A N 1
ATOM 1532 C CA . ALA A 1 196 ? 8.602 -18.109 -1.392 1 95 196 ALA A CA 1
ATOM 1533 C C . ALA A 1 196 ? 9.508 -18.938 -0.483 1 95 196 ALA A C 1
ATOM 1535 O O . ALA A 1 196 ? 9.086 -19.375 0.592 1 95 196 ALA A O 1
ATOM 1536 N N . VAL A 1 197 ? 10.727 -19.172 -0.919 1 91.94 197 VAL A N 1
ATOM 1537 C CA . VAL A 1 197 ? 11.719 -19.922 -0.161 1 91.94 197 VAL A CA 1
ATOM 1538 C C . VAL A 1 197 ? 13.078 -19.234 -0.271 1 91.94 197 VAL A C 1
ATOM 1540 O O . VAL A 1 197 ? 13.562 -18.984 -1.376 1 91.94 197 VAL A O 1
ATOM 1543 N N . TRP A 1 198 ? 13.719 -18.984 0.813 1 86.69 198 TRP A N 1
ATOM 1544 C CA . TRP A 1 198 ? 14.969 -18.219 0.78 1 86.69 198 TRP A CA 1
ATOM 1545 C C . TRP A 1 198 ? 16.156 -19.141 0.54 1 86.69 198 TRP A C 1
ATOM 1547 O O . TRP A 1 198 ? 17.109 -18.766 -0.145 1 86.69 198 TRP A O 1
ATOM 1557 N N . GLU A 1 199 ? 16.219 -20.359 1.135 1 77 199 GLU A N 1
ATOM 1558 C CA . GLU A 1 199 ? 17.391 -21.234 1.126 1 77 199 GLU A CA 1
ATOM 1559 C C . GLU A 1 199 ? 17.562 -21.891 -0.234 1 77 199 GLU A C 1
ATOM 1561 O O . GLU A 1 199 ? 18.641 -22.406 -0.542 1 77 199 GLU A O 1
ATOM 1566 N N . GLN A 1 200 ? 16.672 -22.078 -0.964 1 63.56 200 GLN A N 1
ATOM 1567 C CA . GLN A 1 200 ? 16.844 -23.031 -2.051 1 63.56 200 GLN A CA 1
ATOM 1568 C C . GLN A 1 200 ? 17.422 -22.375 -3.291 1 63.56 200 GLN A C 1
ATOM 1570 O O . GLN A 1 200 ? 18.234 -22.984 -4.004 1 63.56 200 GLN A O 1
ATOM 1575 N N . GLU A 1 201 ? 16.906 -21.172 -3.77 1 77.94 201 GLU A N 1
ATOM 1576 C CA . GLU A 1 201 ? 17.359 -20.781 -5.102 1 77.94 201 GLU A CA 1
ATOM 1577 C C . GLU A 1 201 ? 16.875 -19.391 -5.469 1 77.94 201 GLU A C 1
ATOM 1579 O O . GLU A 1 201 ? 16.125 -18.766 -4.711 1 77.94 201 GLU A O 1
ATOM 1584 N N . ARG A 1 202 ? 17.391 -19.047 -6.598 1 91.06 202 ARG A N 1
ATOM 1585 C CA . ARG A 1 202 ? 17.172 -17.719 -7.164 1 91.06 202 ARG A CA 1
ATOM 1586 C C . ARG A 1 202 ? 15.68 -17.484 -7.387 1 91.06 202 ARG A C 1
ATOM 1588 O O . ARG A 1 202 ? 15.188 -16.359 -7.172 1 91.06 202 ARG A O 1
ATOM 1595 N N . LEU A 1 203 ? 14.961 -18.594 -7.664 1 93.44 203 LEU A N 1
ATOM 1596 C CA . LEU A 1 203 ? 13.531 -18.469 -7.926 1 93.44 203 LEU A CA 1
ATOM 1597 C C . LEU A 1 203 ? 12.766 -18.234 -6.629 1 93.44 203 LEU A C 1
ATOM 1599 O O . LEU A 1 203 ? 11.938 -17.312 -6.555 1 93.44 203 LEU A O 1
ATOM 1603 N N . GLY A 1 204 ? 13.078 -19.047 -5.605 1 94 204 GLY A N 1
ATOM 1604 C CA . GLY A 1 204 ? 12.438 -18.891 -4.309 1 94 204 GLY A CA 1
ATOM 1605 C C . GLY A 1 204 ? 12.711 -17.531 -3.67 1 94 204 GLY A C 1
ATOM 1606 O O . GLY A 1 204 ? 11.812 -16.938 -3.088 1 94 204 GLY A O 1
ATOM 1607 N N . GLN A 1 205 ? 13.93 -17.109 -3.801 1 94 205 GLN A N 1
ATOM 1608 C CA . GLN A 1 205 ? 14.297 -15.805 -3.27 1 94 205 GLN A CA 1
ATOM 1609 C C . GLN A 1 205 ? 13.531 -14.688 -3.971 1 94 205 GLN A C 1
ATOM 1611 O O . GLN A 1 205 ? 13.07 -13.742 -3.324 1 94 205 GLN A O 1
ATOM 1616 N N . SER A 1 206 ? 13.414 -14.797 -5.258 1 96.12 206 SER A N 1
ATOM 1617 C CA . SER A 1 206 ? 12.656 -13.812 -6.016 1 96.12 206 SER A CA 1
ATOM 1618 C C . SER A 1 206 ? 11.203 -13.75 -5.551 1 96.12 206 SER A C 1
ATOM 1620 O O . SER A 1 206 ? 10.625 -12.664 -5.438 1 96.12 206 SER A O 1
ATOM 1622 N N . SER A 1 207 ? 10.68 -14.938 -5.336 1 96.62 207 SER A N 1
ATOM 1623 C CA . SER A 1 207 ? 9.297 -15.008 -4.871 1 96.62 207 SER A CA 1
ATOM 1624 C C . SER A 1 207 ? 9.141 -14.344 -3.508 1 96.62 207 SER A C 1
ATOM 1626 O O . SER A 1 207 ? 8.188 -13.594 -3.285 1 96.62 207 SER A O 1
ATOM 1628 N N . ALA A 1 208 ? 10.094 -14.602 -2.611 1 96.62 208 ALA A N 1
ATOM 1629 C CA . ALA A 1 208 ? 10.039 -14.023 -1.271 1 96.62 208 ALA A CA 1
ATOM 1630 C C . ALA A 1 208 ? 10.125 -12.5 -1.323 1 96.62 208 ALA A C 1
ATOM 1632 O O . ALA A 1 208 ? 9.383 -11.812 -0.617 1 96.62 208 ALA A O 1
ATOM 1633 N N . ILE A 1 209 ? 10.961 -12.023 -2.139 1 96.56 209 ILE A N 1
ATOM 1634 C CA . ILE A 1 209 ? 11.133 -10.578 -2.285 1 96.56 209 ILE A CA 1
ATOM 1635 C C . ILE A 1 209 ? 9.867 -9.969 -2.881 1 96.56 209 ILE A C 1
ATOM 1637 O O . ILE A 1 209 ? 9.336 -8.984 -2.355 1 96.56 209 ILE A O 1
ATOM 1641 N N . ARG A 1 210 ? 9.297 -10.57 -3.883 1 96.88 210 ARG A N 1
ATOM 1642 C CA . ARG A 1 210 ? 8.109 -10.07 -4.566 1 96.88 210 ARG A CA 1
ATOM 1643 C C . ARG A 1 210 ? 6.914 -10.016 -3.619 1 96.88 210 ARG A C 1
ATOM 1645 O O . ARG A 1 210 ? 6.18 -9.031 -3.592 1 96.88 210 ARG A O 1
ATOM 1652 N N . VAL A 1 211 ? 6.773 -11.055 -2.85 1 95.88 211 VAL A N 1
ATOM 1653 C CA . VAL A 1 211 ? 5.598 -11.172 -1.995 1 95.88 211 VAL A CA 1
ATOM 1654 C C . VAL A 1 211 ? 5.621 -10.078 -0.933 1 95.88 211 VAL A C 1
ATOM 1656 O O . VAL A 1 211 ? 4.566 -9.578 -0.531 1 95.88 211 VAL A O 1
ATOM 1659 N N . THR A 1 212 ? 6.777 -9.656 -0.502 1 97.56 212 THR A N 1
ATOM 1660 C CA . THR A 1 212 ? 6.883 -8.742 0.629 1 97.56 212 THR A CA 1
ATOM 1661 C C . THR A 1 212 ? 7.023 -7.301 0.147 1 97.56 212 THR A C 1
ATOM 1663 O O . THR A 1 212 ? 6.914 -6.363 0.939 1 97.56 212 THR A O 1
ATOM 1666 N N . PHE A 1 213 ? 7.25 -7.121 -1.111 1 98.31 213 PHE A N 1
ATOM 1667 C CA . PHE A 1 213 ? 7.664 -5.809 -1.594 1 98.31 213 PHE A CA 1
ATOM 1668 C C . PHE A 1 213 ? 6.547 -4.789 -1.419 1 98.31 213 PHE A C 1
ATOM 1670 O O . PHE A 1 213 ? 6.777 -3.684 -0.926 1 98.31 213 PHE A O 1
ATOM 1677 N N . GLY A 1 214 ? 5.297 -5.105 -1.876 1 96.75 214 GLY A N 1
ATOM 1678 C CA . GLY A 1 214 ? 4.176 -4.191 -1.749 1 96.75 214 GLY A CA 1
ATOM 1679 C C . GLY A 1 214 ? 3.908 -3.77 -0.317 1 96.75 214 GLY A C 1
ATOM 1680 O O . GLY A 1 214 ? 3.656 -2.594 -0.046 1 96.75 214 GLY A O 1
ATOM 1681 N N . MET A 1 215 ? 3.928 -4.699 0.552 1 97.44 215 MET A N 1
ATOM 1682 C CA . MET A 1 215 ? 3.732 -4.41 1.971 1 97.44 215 MET A CA 1
ATOM 1683 C C . MET A 1 215 ? 4.82 -3.479 2.492 1 97.44 215 MET A C 1
ATOM 1685 O O . MET A 1 215 ? 4.527 -2.506 3.191 1 97.44 215 MET A O 1
ATOM 1689 N N . SER A 1 216 ? 6.055 -3.814 2.148 1 98.38 216 SER A N 1
ATOM 1690 C CA . SER A 1 216 ? 7.195 -3.018 2.594 1 98.38 216 SER A CA 1
ATOM 1691 C C . SER A 1 216 ? 7.113 -1.592 2.059 1 98.38 216 SER A C 1
ATOM 1693 O O . SER A 1 216 ? 7.422 -0.636 2.771 1 98.38 216 SER A O 1
ATOM 1695 N N . MET A 1 217 ? 6.719 -1.534 0.84 1 97.75 217 MET A N 1
ATOM 1696 C CA . MET A 1 217 ? 6.59 -0.217 0.224 1 97.75 217 MET A CA 1
ATOM 1697 C C . MET A 1 217 ? 5.48 0.591 0.894 1 97.75 217 MET A C 1
ATOM 1699 O O . MET A 1 217 ? 5.648 1.784 1.152 1 97.75 217 MET A O 1
ATOM 1703 N N . LEU A 1 218 ? 4.371 -0.023 1.128 1 95.19 218 LEU A N 1
ATOM 1704 C CA . LEU A 1 218 ? 3.283 0.638 1.844 1 95.19 218 LEU A CA 1
ATOM 1705 C C . LEU A 1 218 ? 3.754 1.136 3.205 1 95.19 218 LEU A C 1
ATOM 1707 O O . LEU A 1 218 ? 3.514 2.291 3.566 1 95.19 218 LEU A O 1
ATOM 1711 N N . LEU A 1 219 ? 4.406 0.326 3.9 1 96.94 219 LEU A N 1
ATOM 1712 C CA . LEU A 1 219 ? 4.926 0.692 5.215 1 96.94 219 LEU A CA 1
ATOM 1713 C C . LEU A 1 219 ? 5.875 1.882 5.109 1 96.94 219 LEU A C 1
ATOM 1715 O O . LEU A 1 219 ? 5.777 2.83 5.891 1 96.94 219 LEU A O 1
ATOM 1719 N N . ALA A 1 220 ? 6.73 1.797 4.199 1 98.25 220 ALA A N 1
ATOM 1720 C CA . ALA A 1 220 ? 7.727 2.85 4.02 1 98.25 220 ALA A CA 1
ATOM 1721 C C . ALA A 1 220 ? 7.066 4.172 3.645 1 98.25 220 ALA A C 1
ATOM 1723 O O . ALA A 1 220 ? 7.445 5.23 4.156 1 98.25 220 ALA A O 1
ATOM 1724 N N . ILE A 1 221 ? 6.09 4.141 2.75 1 96.81 221 ILE A N 1
ATOM 1725 C CA . ILE A 1 221 ? 5.391 5.348 2.316 1 96.81 221 ILE A CA 1
ATOM 1726 C C . ILE A 1 221 ? 4.711 6.008 3.514 1 96.81 221 ILE A C 1
ATOM 1728 O O . ILE A 1 221 ? 4.848 7.211 3.729 1 96.81 221 ILE A O 1
ATOM 1732 N N . VAL A 1 222 ? 4.074 5.238 4.32 1 93.69 222 VAL A N 1
ATOM 1733 C CA . VAL A 1 222 ? 3.375 5.777 5.48 1 93.69 222 VAL A CA 1
ATOM 1734 C C . VAL A 1 222 ? 4.383 6.371 6.461 1 93.69 222 VAL A C 1
ATOM 1736 O O . VAL A 1 222 ? 4.223 7.508 6.918 1 93.69 222 VAL A O 1
ATOM 1739 N N . LEU A 1 223 ? 5.426 5.672 6.711 1 96.5 223 LEU A N 1
ATOM 1740 C CA . LEU A 1 223 ? 6.43 6.102 7.676 1 96.5 223 LEU A CA 1
ATOM 1741 C C . LEU A 1 223 ? 7.09 7.406 7.23 1 96.5 223 LEU A C 1
ATOM 1743 O O . LEU A 1 223 ? 7.254 8.328 8.031 1 96.5 223 LEU A O 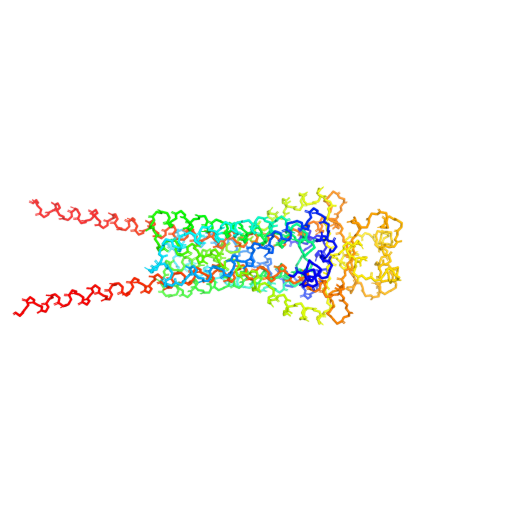1
ATOM 1747 N N . HIS A 1 224 ? 7.418 7.5 6.02 1 97.5 224 HIS A N 1
ATOM 1748 C CA . HIS A 1 224 ? 8.164 8.656 5.535 1 97.5 224 HIS A CA 1
ATOM 1749 C C . HIS A 1 224 ? 7.242 9.859 5.332 1 97.5 224 HIS A C 1
ATOM 1751 O O . HIS A 1 224 ? 7.621 10.992 5.633 1 97.5 224 HIS A O 1
ATOM 1757 N N . CYS A 1 225 ? 6.039 9.664 4.816 1 93.25 225 CYS A N 1
ATOM 1758 C CA . CYS A 1 225 ? 5.102 10.766 4.637 1 93.25 225 CYS A CA 1
ATOM 1759 C C . CYS A 1 225 ? 4.672 11.352 5.98 1 93.25 225 CYS A C 1
ATOM 1761 O O . CYS A 1 225 ? 4.691 12.562 6.172 1 93.25 225 CYS A O 1
ATOM 1763 N N . VAL A 1 226 ? 4.359 10.461 6.906 1 91.31 226 VAL A N 1
ATOM 1764 C CA . VAL A 1 226 ? 3.951 10.914 8.234 1 91.31 226 VAL A CA 1
ATOM 1765 C C . VAL A 1 226 ? 5.156 11.477 8.984 1 91.31 226 VAL A C 1
ATOM 1767 O O . VAL A 1 226 ? 5.07 12.539 9.602 1 91.31 226 VAL A O 1
ATOM 1770 N N . GLY A 1 227 ? 6.246 10.781 8.867 1 95.25 227 GLY A N 1
ATOM 1771 C CA . GLY A 1 227 ? 7.441 11.18 9.594 1 95.25 227 GLY A CA 1
ATOM 1772 C C . GLY A 1 227 ? 7.945 12.555 9.211 1 95.25 227 GLY A C 1
ATOM 1773 O O . GLY A 1 227 ? 8.297 13.359 10.078 1 95.25 227 GLY A O 1
ATOM 1774 N N . VAL A 1 228 ? 7.957 12.82 7.973 1 96.31 228 VAL A N 1
ATOM 1775 C CA . VAL A 1 228 ? 8.508 14.102 7.531 1 96.31 228 VAL A CA 1
ATOM 1776 C C . VAL A 1 228 ? 7.586 15.234 7.973 1 96.31 228 VAL A C 1
ATOM 1778 O O . VAL A 1 228 ? 8.055 16.312 8.336 1 96.31 228 VAL A O 1
ATOM 1781 N N . GLU A 1 229 ? 6.293 15.062 7.988 1 93.19 229 GLU A N 1
ATOM 1782 C CA . GLU A 1 229 ? 5.359 16.109 8.414 1 93.19 229 GLU A CA 1
ATOM 1783 C C . GLU A 1 229 ? 5.469 16.359 9.914 1 93.19 229 GLU A C 1
ATOM 1785 O O . GLU A 1 229 ? 5.391 17.5 10.367 1 93.19 229 GLU A O 1
ATOM 1790 N N . ILE A 1 230 ? 5.609 15.289 10.672 1 92.38 230 ILE A N 1
ATOM 1791 C CA . ILE A 1 230 ? 5.82 15.445 12.102 1 92.38 230 ILE A CA 1
ATOM 1792 C C . ILE A 1 230 ? 7.098 16.25 12.352 1 92.38 230 ILE A C 1
ATOM 1794 O O . ILE A 1 230 ? 7.113 17.172 13.172 1 92.38 230 ILE A O 1
ATOM 1798 N N . TYR A 1 231 ? 8.133 15.93 11.656 1 95.69 231 TYR A N 1
ATOM 1799 C CA . TYR A 1 231 ? 9.422 16.609 11.789 1 95.69 231 TYR A CA 1
ATOM 1800 C C . TYR A 1 231 ? 9.297 18.094 11.453 1 95.69 231 TYR A C 1
ATOM 1802 O O . TYR A 1 231 ? 9.773 18.938 12.211 1 95.69 231 TYR A O 1
ATOM 1810 N N . ILE A 1 232 ? 8.68 18.359 10.336 1 94.12 232 ILE A N 1
ATOM 1811 C CA . ILE A 1 232 ? 8.539 19.734 9.875 1 94.12 232 ILE A CA 1
ATOM 1812 C C . ILE A 1 232 ? 7.707 20.531 10.883 1 94.12 232 ILE A C 1
ATOM 1814 O O . ILE A 1 232 ? 8.07 21.656 11.25 1 94.12 232 ILE A O 1
ATOM 1818 N N . ARG A 1 233 ? 6.68 20.016 11.406 1 90.12 233 ARG A N 1
ATOM 1819 C CA . ARG A 1 233 ? 5.832 20.703 12.375 1 90.12 233 ARG A CA 1
ATOM 1820 C C . ARG A 1 233 ? 6.582 20.938 13.688 1 90.12 233 ARG A C 1
ATOM 1822 O O . ARG A 1 233 ? 6.488 22.031 14.273 1 90.12 233 ARG A O 1
ATOM 1829 N N . ALA A 1 234 ? 7.281 19.953 14.102 1 91.69 234 ALA A N 1
ATOM 1830 C CA . ALA A 1 234 ? 8.047 20.062 15.344 1 91.69 234 ALA A CA 1
ATOM 1831 C C . ALA A 1 234 ? 9.117 21.141 15.234 1 91.69 234 ALA A C 1
ATOM 1833 O O . ALA A 1 234 ? 9.359 21.891 16.188 1 91.69 234 ALA A O 1
ATOM 1834 N N . THR A 1 235 ? 9.758 21.188 14.133 1 88.81 235 THR A N 1
ATOM 1835 C CA . THR A 1 235 ? 10.836 22.141 13.953 1 88.81 235 THR A CA 1
ATOM 1836 C C . THR A 1 235 ? 10.281 23.547 13.734 1 88.81 235 THR A C 1
ATOM 1838 O O . THR A 1 235 ? 10.93 24.531 14.094 1 88.81 235 THR A O 1
ATOM 1841 N N . ARG A 1 236 ? 9.203 23.75 13.109 1 85.56 236 ARG A N 1
ATOM 1842 C CA . ARG A 1 236 ? 8.547 25.047 12.984 1 85.56 236 ARG A CA 1
ATOM 1843 C C . ARG A 1 236 ? 8.164 25.609 14.352 1 85.56 236 ARG A C 1
ATOM 1845 O O . ARG A 1 236 ? 8.352 26.797 14.625 1 85.56 236 ARG A O 1
ATOM 1852 N N . ASP A 1 237 ? 7.637 24.766 15.133 1 82.56 237 ASP A N 1
ATOM 1853 C CA . ASP A 1 237 ? 7.238 25.156 16.469 1 82.56 237 ASP A CA 1
ATOM 1854 C C . ASP A 1 237 ? 8.445 25.594 17.297 1 82.56 237 ASP A C 1
ATOM 1856 O O . ASP A 1 237 ? 8.375 26.578 18.031 1 82.56 237 ASP A O 1
ATOM 1860 N N . GLU A 1 238 ? 9.438 24.875 17.172 1 78.06 238 GLU A N 1
ATOM 1861 C CA . GLU A 1 238 ? 10.656 25.219 17.906 1 78.06 238 GLU A CA 1
ATOM 1862 C C . GLU A 1 238 ? 11.203 26.562 17.453 1 78.06 238 GLU A C 1
ATOM 1864 O O . GLU A 1 238 ? 11.648 27.375 18.281 1 78.06 238 GLU A O 1
ATOM 1869 N N . SER A 1 239 ? 11.172 26.781 16.188 1 76.94 239 SER A N 1
ATOM 1870 C CA . SER A 1 239 ? 11.641 28.047 15.656 1 76.94 239 SER A CA 1
ATOM 1871 C C . SER A 1 239 ? 10.773 29.203 16.141 1 76.94 239 SER A C 1
ATOM 1873 O O . SER A 1 239 ? 11.289 30.281 16.484 1 76.94 239 SER A O 1
ATOM 1875 N N . ASP A 1 240 ? 9.547 29.047 16.172 1 77.69 240 ASP A N 1
ATOM 1876 C CA . ASP A 1 240 ? 8.625 30.078 16.656 1 77.69 240 ASP A CA 1
ATOM 1877 C C . ASP A 1 240 ? 8.844 30.359 18.141 1 77.69 240 ASP A C 1
ATOM 1879 O O . ASP A 1 240 ? 8.805 31.516 18.562 1 77.69 240 ASP A O 1
ATOM 1883 N N . LYS A 1 241 ? 9.195 29.375 18.922 1 80.5 241 LYS A N 1
ATOM 1884 C CA . LYS A 1 241 ? 9.469 29.547 20.344 1 80.5 241 LYS A CA 1
ATOM 1885 C C . LYS A 1 241 ? 10.758 30.328 20.562 1 80.5 241 LYS A C 1
ATOM 1887 O O . LYS A 1 241 ? 10.82 31.188 21.438 1 80.5 241 LYS A O 1
ATOM 1892 N N . LEU A 1 242 ? 11.648 29.922 19.812 1 74.38 242 LEU A N 1
ATOM 1893 C CA . LEU A 1 242 ? 12.938 30.594 19.922 1 74.38 242 LEU A CA 1
ATOM 1894 C C . LEU A 1 242 ? 12.82 32.062 19.516 1 74.38 242 LEU A C 1
ATOM 1896 O O . LEU A 1 242 ? 13.422 32.938 20.156 1 74.38 242 LEU A O 1
ATOM 1900 N N . ARG A 1 243 ? 12.07 32.344 18.484 1 74.62 243 ARG A N 1
ATOM 1901 C CA . ARG A 1 243 ? 11.828 33.719 18.047 1 74.62 243 ARG A CA 1
ATOM 1902 C C . ARG A 1 243 ? 11.094 34.5 19.125 1 74.62 243 ARG A C 1
ATOM 1904 O O . ARG A 1 243 ? 11.406 35.688 19.375 1 74.62 243 ARG A O 1
ATOM 1911 N N . GLU A 1 244 ? 10.148 33.906 19.688 1 79.31 244 GLU A N 1
ATOM 1912 C CA . GLU A 1 244 ? 9.398 34.531 20.766 1 79.31 244 GLU A CA 1
ATOM 1913 C C . GLU A 1 244 ? 10.289 34.781 21.984 1 79.31 244 GLU A C 1
ATOM 1915 O O . GLU A 1 244 ? 10.219 35.844 22.594 1 79.31 244 GLU A O 1
ATOM 1920 N N . TRP A 1 245 ? 11.117 33.781 22.344 1 78 245 TRP A N 1
ATOM 1921 C CA . TRP A 1 245 ? 12.062 33.938 23.453 1 78 245 TRP A CA 1
ATOM 1922 C C . TRP A 1 245 ? 13.047 35.062 23.188 1 78 245 TRP A C 1
ATOM 1924 O O . TRP A 1 245 ? 13.32 35.875 24.078 1 78 245 TRP A O 1
ATOM 1934 N N . SER A 1 246 ? 13.602 35.156 22.016 1 74.06 246 SER A N 1
ATOM 1935 C CA . SER A 1 246 ? 14.531 36.188 21.625 1 74.06 246 SER A CA 1
ATOM 1936 C C . SER A 1 246 ? 13.875 37.562 21.703 1 74.06 246 SER A C 1
ATOM 1938 O O . SER A 1 246 ? 14.484 38.531 22.156 1 74.06 246 SER A O 1
ATOM 1940 N N . ARG A 1 247 ? 12.641 37.719 21.188 1 76.38 247 ARG A N 1
ATOM 1941 C CA . ARG A 1 247 ? 11.867 38.938 21.266 1 76.38 247 ARG A CA 1
ATOM 1942 C C . ARG A 1 247 ? 11.664 39.375 22.703 1 76.38 247 ARG A C 1
ATOM 1944 O O . ARG A 1 247 ? 11.852 40.562 23.031 1 76.38 247 ARG A O 1
ATOM 1951 N N . LYS A 1 248 ? 11.383 38.5 23.609 1 84.62 248 LYS A N 1
ATOM 1952 C CA . LYS A 1 248 ? 11.188 38.812 25.031 1 84.62 248 LYS A CA 1
ATOM 1953 C C . LYS A 1 248 ? 12.492 39.281 25.672 1 84.62 248 LYS A C 1
ATOM 1955 O O . LYS A 1 248 ? 12.492 40.188 26.5 1 84.62 248 LYS A O 1
ATOM 1960 N N . ARG A 1 249 ? 13.508 38.688 25.312 1 79.88 249 ARG A N 1
ATOM 1961 C CA . ARG A 1 249 ? 14.82 39.062 25.828 1 79.88 249 ARG A CA 1
ATOM 1962 C C . ARG A 1 249 ? 15.211 40.469 25.391 1 79.88 249 ARG A C 1
ATOM 1964 O O . ARG A 1 249 ? 15.75 41.25 26.172 1 79.88 249 ARG A O 1
ATOM 1971 N N . ARG A 1 250 ? 14.938 40.75 24.141 1 77.38 250 ARG A N 1
ATOM 1972 C CA . ARG A 1 250 ? 15.234 42.062 23.609 1 77.38 250 ARG A CA 1
ATOM 1973 C C . ARG A 1 250 ? 14.367 43.125 24.281 1 77.38 250 ARG A C 1
ATOM 1975 O O . ARG A 1 250 ? 14.852 44.219 24.609 1 77.38 250 ARG A O 1
ATOM 1982 N N . LEU A 1 251 ? 13.109 42.812 24.422 1 82 251 LEU A N 1
ATOM 1983 C CA . LEU A 1 251 ? 12.211 43.719 25.094 1 82 251 LEU A CA 1
ATOM 1984 C C . LEU A 1 251 ? 12.656 43.969 26.531 1 82 251 LEU A C 1
ATOM 1986 O O . LEU A 1 251 ? 12.617 45.094 27.031 1 82 251 LEU A O 1
ATOM 1990 N N . ARG A 1 252 ? 13.07 43.062 27.266 1 78.44 252 ARG A N 1
ATOM 1991 C CA . ARG A 1 252 ? 13.578 43.188 28.625 1 78.44 252 ARG A CA 1
ATOM 1992 C C . ARG A 1 252 ? 14.867 44 28.656 1 78.44 252 ARG A C 1
ATOM 1994 O O . ARG A 1 252 ? 15.07 44.844 29.547 1 78.44 252 ARG A O 1
ATOM 2001 N N . ALA A 1 253 ? 15.703 43.906 27.719 1 83.06 253 ALA A N 1
ATOM 2002 C CA . ALA A 1 253 ? 16.953 44.656 27.625 1 83.06 253 ALA A CA 1
ATOM 2003 C C . ALA A 1 253 ? 16.672 46.125 27.359 1 83.06 253 ALA A C 1
ATOM 2005 O O . ALA A 1 253 ? 17.312 47 27.953 1 83.06 253 ALA A O 1
ATOM 2006 N N . THR A 1 254 ? 15.711 46.344 26.531 1 77.56 254 THR A N 1
ATOM 2007 C CA . THR A 1 254 ? 15.344 47.719 26.234 1 77.56 254 THR A CA 1
ATOM 2008 C C . THR A 1 254 ? 14.719 48.406 27.453 1 77.56 254 THR A C 1
ATOM 2010 O O . THR A 1 254 ? 14.984 49.594 27.703 1 77.56 254 THR A O 1
ATOM 2013 N N . GLN A 1 255 ? 13.961 47.719 28.203 1 75.62 255 GLN A N 1
ATOM 2014 C CA . GLN A 1 255 ? 13.359 48.25 29.422 1 75.62 255 GLN A CA 1
ATOM 2015 C C . GLN A 1 255 ? 14.414 48.562 30.484 1 75.62 255 GLN A C 1
ATOM 2017 O O . GLN A 1 255 ? 14.328 49.562 31.188 1 75.62 255 GLN A O 1
ATOM 2022 N N . CYS A 1 256 ? 15.367 47.781 30.547 1 74.81 256 CYS A N 1
ATOM 2023 C CA . CYS A 1 256 ? 16.453 48.031 31.5 1 74.81 256 CYS A CA 1
ATOM 2024 C C . CYS A 1 256 ? 17.281 49.25 31.109 1 74.81 256 CYS A C 1
ATOM 2026 O O . CYS A 1 256 ? 17.75 49.969 31.984 1 74.81 256 CYS A O 1
ATOM 2028 N N . TYR A 1 257 ? 17.406 49.594 29.938 1 71.94 257 TYR A N 1
ATOM 2029 C CA . TYR A 1 257 ? 18.156 50.75 29.469 1 71.94 257 TYR A CA 1
ATOM 2030 C C . TYR A 1 257 ? 17.359 52.031 29.719 1 71.94 257 TYR A C 1
ATOM 2032 O O . TYR A 1 257 ? 17.953 53.094 29.953 1 71.94 257 TYR A O 1
ATOM 2040 N N . LEU A 1 258 ? 16.047 52 29.781 1 69.38 258 LEU A N 1
ATOM 2041 C CA . LEU A 1 258 ? 15.227 53.188 29.969 1 69.38 258 LEU A CA 1
ATOM 2042 C C . LEU A 1 258 ? 15.109 53.531 31.438 1 69.38 258 LEU A C 1
ATOM 2044 O O . LEU A 1 258 ? 14.758 54.656 31.781 1 69.38 258 LEU A O 1
ATOM 2048 N N . VAL A 1 259 ? 15.414 52.688 32.281 1 72.94 259 VAL A N 1
ATOM 2049 C CA . VAL A 1 259 ? 15.32 52.969 33.719 1 72.94 259 VAL A CA 1
ATOM 2050 C C . VAL A 1 259 ? 16.688 53.375 34.25 1 72.94 259 VAL A C 1
ATOM 2052 O O . VAL A 1 259 ? 16.797 53.875 35.375 1 72.94 259 VAL A O 1
ATOM 2055 N N . SER A 1 260 ? 17.672 53.312 33.562 1 58.88 260 SER A N 1
ATOM 2056 C CA . SER A 1 260 ? 18.953 53.844 34 1 58.88 260 SER A CA 1
ATOM 2057 C C . SER A 1 260 ? 19.203 55.219 33.438 1 58.88 260 SER A C 1
ATOM 2059 O O . SER A 1 260 ? 19.781 56.094 34.125 1 58.88 260 SER A O 1
ATOM 2061 N N . MET B 1 1 ? -30.422 -10.984 8.219 1 71.31 1 MET B N 1
ATOM 2062 C CA . MET B 1 1 ? -29.688 -11.484 7.059 1 71.31 1 MET B CA 1
ATOM 2063 C C . MET B 1 1 ? -28.953 -12.773 7.395 1 71.31 1 MET B C 1
ATOM 2065 O O . MET B 1 1 ? -28.281 -12.859 8.422 1 71.31 1 MET B O 1
ATOM 2069 N N . SER B 1 2 ? -29.188 -13.781 6.66 1 87.75 2 SER B N 1
ATOM 2070 C CA . SER B 1 2 ? -28.531 -15.062 6.902 1 87.75 2 SER B CA 1
ATOM 2071 C C . SER B 1 2 ? -27.047 -15.008 6.547 1 87.75 2 SER B C 1
ATOM 2073 O O . SER B 1 2 ? -26.625 -14.164 5.758 1 87.75 2 SER B O 1
ATOM 2075 N N . PHE B 1 3 ? -26.328 -15.773 7.184 1 88.31 3 PHE B N 1
ATOM 2076 C CA . PHE B 1 3 ? -24.891 -15.828 6.941 1 88.31 3 PHE B CA 1
ATOM 2077 C C . PHE B 1 3 ? -24.594 -16.203 5.492 1 88.31 3 PHE B C 1
ATOM 2079 O O . PHE B 1 3 ? -23.656 -15.688 4.891 1 88.31 3 PHE B O 1
ATOM 2086 N N . GLN B 1 4 ? -25.469 -17.016 4.965 1 86.69 4 GLN B N 1
ATOM 2087 C CA . GLN B 1 4 ? -25.297 -17.422 3.572 1 86.69 4 GLN B CA 1
ATOM 2088 C C . GLN B 1 4 ? -25.469 -16.219 2.629 1 86.69 4 GLN B C 1
ATOM 2090 O O . GLN B 1 4 ? -24.75 -16.125 1.628 1 86.69 4 GLN B O 1
ATOM 2095 N N . ARG B 1 5 ? -26.344 -15.375 2.934 1 86.69 5 ARG B N 1
ATOM 2096 C CA . ARG B 1 5 ? -26.547 -14.18 2.123 1 86.69 5 ARG B CA 1
ATOM 2097 C C . ARG B 1 5 ? -25.375 -13.227 2.248 1 86.69 5 ARG B C 1
ATOM 2099 O O . ARG B 1 5 ? -24.984 -12.586 1.27 1 86.69 5 ARG B O 1
ATOM 2106 N N . LEU B 1 6 ? -24.812 -13.188 3.432 1 85.06 6 LEU B N 1
ATOM 2107 C CA . LEU B 1 6 ? -23.641 -12.359 3.66 1 85.06 6 LEU B CA 1
ATOM 2108 C C . LEU B 1 6 ? -22.453 -12.867 2.844 1 85.06 6 LEU B C 1
ATOM 2110 O O . LEU B 1 6 ? -21.734 -12.078 2.219 1 85.06 6 LEU B O 1
ATOM 2114 N N . LEU B 1 7 ? -22.281 -14.188 2.811 1 87.75 7 LEU B N 1
ATOM 2115 C CA . LEU B 1 7 ? -21.188 -14.805 2.064 1 87.75 7 LEU B CA 1
ATOM 2116 C C . LEU B 1 7 ? -21.312 -14.508 0.574 1 87.75 7 LEU B C 1
ATOM 2118 O O . LEU B 1 7 ? -20.297 -14.336 -0.117 1 87.75 7 LEU B O 1
ATOM 2122 N N . ALA B 1 8 ? -22.547 -14.375 0.136 1 86.06 8 ALA B N 1
ATOM 2123 C CA . ALA B 1 8 ? -22.797 -14.164 -1.286 1 86.06 8 ALA B CA 1
ATOM 2124 C C . ALA B 1 8 ? -22.359 -12.766 -1.721 1 86.06 8 ALA B C 1
ATOM 2126 O O . ALA B 1 8 ? -22.172 -12.508 -2.914 1 86.06 8 ALA B O 1
ATOM 2127 N N . THR B 1 9 ? -22.109 -11.883 -0.744 1 84.19 9 THR B N 1
ATOM 2128 C CA . THR B 1 9 ? -21.719 -10.523 -1.073 1 84.19 9 THR B CA 1
ATOM 2129 C C . THR B 1 9 ? -20.203 -10.367 -0.999 1 84.19 9 THR B C 1
ATOM 2131 O O . THR B 1 9 ? -19.656 -9.305 -1.305 1 84.19 9 THR B O 1
ATOM 2134 N N . THR B 1 10 ? -19.516 -11.398 -0.621 1 89.31 10 THR B N 1
ATOM 2135 C CA . THR B 1 10 ? -18.062 -11.352 -0.532 1 89.31 10 THR B CA 1
ATOM 2136 C C . THR B 1 10 ? -17.422 -11.914 -1.799 1 89.31 10 THR B C 1
ATOM 2138 O O . THR B 1 10 ? -18.109 -12.43 -2.676 1 89.31 10 THR B O 1
ATOM 2141 N N . THR B 1 11 ? -16.125 -11.695 -1.969 1 93.38 11 THR B N 1
ATOM 2142 C CA . THR B 1 11 ? -15.391 -12.359 -3.041 1 93.38 11 THR B CA 1
ATOM 2143 C C . THR B 1 11 ? -15.617 -13.867 -2.996 1 93.38 11 THR B C 1
ATOM 2145 O O . THR B 1 11 ? -15.422 -14.5 -1.955 1 93.38 11 THR B O 1
ATOM 2148 N N . PRO B 1 12 ? -16.016 -14.477 -4.039 1 93.19 12 PRO B N 1
ATOM 2149 C CA . PRO B 1 12 ? -16.5 -15.859 -4.02 1 93.19 12 PRO B CA 1
ATOM 2150 C C . PRO B 1 12 ? -15.516 -16.828 -3.369 1 93.19 12 PRO B C 1
ATOM 2152 O O . PRO B 1 12 ? -15.914 -17.656 -2.549 1 93.19 12 PRO B O 1
ATOM 2155 N N . VAL B 1 13 ? -14.281 -16.75 -3.621 1 94.94 13 VAL B N 1
ATOM 2156 C CA . VAL B 1 13 ? -13.32 -17.719 -3.137 1 94.94 13 VAL B CA 1
ATOM 2157 C C . VAL B 1 13 ? -13.117 -17.547 -1.632 1 94.94 13 VAL B C 1
ATOM 2159 O O . VAL B 1 13 ? -12.672 -18.469 -0.949 1 94.94 13 VAL B O 1
ATOM 2162 N N . GLU B 1 14 ? -13.453 -16.422 -1.09 1 95.06 14 GLU B N 1
ATOM 2163 C CA . GLU B 1 14 ? -13.242 -16.141 0.328 1 95.06 14 GLU B CA 1
ATOM 2164 C C . GLU B 1 14 ? -14.188 -16.969 1.198 1 95.06 14 GLU B C 1
ATOM 2166 O O . GLU B 1 14 ? -13.898 -17.219 2.367 1 95.06 14 GLU B O 1
ATOM 2171 N N . GLY B 1 15 ? -15.258 -17.375 0.625 1 94.75 15 GLY B N 1
ATOM 2172 C CA . GLY B 1 15 ? -16.234 -18.188 1.342 1 94.75 15 GLY B CA 1
ATOM 2173 C C . GLY B 1 15 ? -15.633 -19.469 1.911 1 94.75 15 GLY B C 1
ATOM 2174 O O . GLY B 1 15 ? -16.078 -19.969 2.947 1 94.75 15 GLY B O 1
ATOM 2175 N N . TYR B 1 16 ? -14.625 -20.016 1.246 1 95.94 16 TYR B N 1
ATOM 2176 C CA . TYR B 1 16 ? -13.953 -21.203 1.735 1 95.94 16 TYR B CA 1
ATOM 2177 C C . TYR B 1 16 ? -13.461 -21.016 3.164 1 95.94 16 TYR B C 1
ATOM 2179 O O . TYR B 1 16 ? -13.641 -21.891 4.016 1 95.94 16 TYR B O 1
ATOM 2187 N N . TRP B 1 17 ? -12.828 -19.875 3.504 1 95.81 17 TRP B N 1
ATOM 2188 C CA . TRP B 1 17 ? -12.273 -19.578 4.82 1 95.81 17 TRP B CA 1
ATOM 2189 C C . TRP B 1 17 ? -13.359 -19.109 5.781 1 95.81 17 TRP B C 1
ATOM 2191 O O . TRP B 1 17 ? -13.398 -19.531 6.941 1 95.81 17 TRP B O 1
ATOM 2201 N N . TYR B 1 18 ? -14.289 -18.312 5.262 1 95.38 18 TYR B N 1
ATOM 2202 C CA . TYR B 1 18 ? -15.234 -17.625 6.133 1 95.38 18 TYR B CA 1
ATOM 2203 C C . TYR B 1 18 ? -16.281 -18.578 6.672 1 95.38 18 TYR B C 1
ATOM 2205 O O . TYR B 1 18 ? -16.969 -18.266 7.645 1 95.38 18 TYR B O 1
ATOM 2213 N N . GLN B 1 19 ? -16.359 -19.719 6.051 1 94.5 19 GLN B N 1
ATOM 2214 C CA . GLN B 1 19 ? -17.312 -20.719 6.543 1 94.5 19 GLN B CA 1
ATOM 2215 C C . GLN B 1 19 ? -16.688 -21.594 7.629 1 94.5 19 GLN B C 1
ATOM 2217 O O . GLN B 1 19 ? -17.391 -22.312 8.336 1 94.5 19 GLN B O 1
ATOM 2222 N N . LYS B 1 20 ? -15.398 -21.594 7.75 1 95.44 20 LYS B N 1
ATOM 2223 C CA . LYS B 1 20 ? -14.719 -22.328 8.82 1 95.44 20 LYS B CA 1
ATOM 2224 C C . LYS B 1 20 ? -14.961 -21.656 10.172 1 95.44 20 LYS B C 1
ATOM 2226 O O . LYS B 1 20 ? -14.891 -20.438 10.289 1 95.44 20 LYS B O 1
ATOM 2231 N N . SER B 1 21 ? -15.141 -22.453 11.164 1 92.94 21 SER B N 1
ATOM 2232 C CA . SER B 1 21 ? -15.539 -21.969 12.477 1 92.94 21 SER B CA 1
ATOM 2233 C C . SER B 1 21 ? -14.523 -20.984 13.039 1 92.94 21 SER B C 1
ATOM 2235 O O . SER B 1 21 ? -14.891 -19.984 13.656 1 92.94 21 SER B O 1
ATOM 2237 N N . SER B 1 22 ? -13.234 -21.188 12.812 1 94.19 22 SER B N 1
ATOM 2238 C CA . SER B 1 22 ? -12.164 -20.375 13.352 1 94.19 22 SER B CA 1
ATOM 2239 C C . SER B 1 22 ? -12.203 -18.953 12.781 1 94.19 22 SER B C 1
ATOM 2241 O O . SER B 1 22 ? -11.75 -18.016 13.422 1 94.19 22 SER B O 1
ATOM 2243 N N . TRP B 1 23 ? -12.781 -18.812 11.594 1 95.88 23 TRP B N 1
ATOM 2244 C CA . TRP B 1 23 ? -12.836 -17.5 10.945 1 95.88 23 TRP B CA 1
ATOM 2245 C C . TRP B 1 23 ? -14.258 -16.938 10.977 1 95.88 23 TRP B C 1
ATOM 2247 O O . TRP B 1 23 ? -14.453 -15.727 11.086 1 95.88 23 TRP B O 1
ATOM 2257 N N . LYS B 1 24 ? -15.25 -17.812 10.906 1 96.19 24 LYS B N 1
ATOM 2258 C CA . LYS B 1 24 ? -16.656 -17.438 10.82 1 96.19 24 LYS B CA 1
ATOM 2259 C C . LYS B 1 24 ? -17.062 -16.547 11.992 1 96.19 24 LYS B C 1
ATOM 2261 O O . LYS B 1 24 ? -17.766 -15.555 11.812 1 96.19 24 LYS B O 1
ATOM 2266 N N . ILE B 1 25 ? -16.641 -16.891 13.156 1 96.69 25 ILE B N 1
ATOM 2267 C CA . ILE B 1 25 ? -17.016 -16.141 14.352 1 96.69 25 ILE B CA 1
ATOM 2268 C C . ILE B 1 25 ? -16.531 -14.703 14.242 1 96.69 25 ILE B C 1
ATOM 2270 O O . ILE B 1 25 ? -17.25 -13.766 14.594 1 96.69 25 ILE B O 1
ATOM 2274 N N . PHE B 1 26 ? -15.367 -14.492 13.734 1 97.69 26 PHE B N 1
ATOM 2275 C CA . PHE B 1 26 ? -14.797 -13.148 13.664 1 97.69 26 PHE B CA 1
ATOM 2276 C C . PHE B 1 26 ? -15.406 -12.367 12.5 1 97.69 26 PHE B C 1
ATOM 2278 O O . PHE B 1 26 ? -15.555 -11.148 12.586 1 97.69 26 PHE B O 1
ATOM 2285 N N . VAL B 1 27 ? -15.766 -13.062 11.422 1 96.75 27 VAL B N 1
ATOM 2286 C CA . VAL B 1 27 ? -16.453 -12.406 10.32 1 96.75 27 VAL B CA 1
ATOM 2287 C C . VAL B 1 27 ? -17.812 -11.891 10.789 1 96.75 27 VAL B C 1
ATOM 2289 O O . VAL B 1 27 ? -18.156 -10.727 10.547 1 96.75 27 VAL B O 1
ATOM 2292 N N . ILE B 1 28 ? -18.531 -12.727 11.461 1 95.94 28 ILE B N 1
ATOM 2293 C CA . ILE B 1 28 ? -19.844 -12.359 11.961 1 95.94 28 ILE B CA 1
ATOM 2294 C C . ILE B 1 28 ? -19.719 -11.211 12.961 1 95.94 28 ILE B C 1
ATOM 2296 O O . ILE B 1 28 ? -20.438 -10.219 12.875 1 95.94 28 ILE B O 1
ATOM 2300 N N . LEU B 1 29 ? -18.797 -11.367 13.875 1 97.12 29 LEU B N 1
ATOM 2301 C CA . LEU B 1 29 ? -18.562 -10.336 14.875 1 97.12 29 LEU B CA 1
ATOM 2302 C C . LEU B 1 29 ? -18.25 -9 14.211 1 97.12 29 LEU B C 1
ATOM 2304 O O . LEU B 1 29 ? -18.75 -7.953 14.625 1 97.12 29 LEU B O 1
ATOM 2308 N N . HIS B 1 30 ? -17.391 -9.016 13.227 1 97.38 30 HIS B N 1
ATOM 2309 C CA . HIS B 1 30 ? -17.031 -7.805 12.5 1 97.38 30 HIS B CA 1
ATOM 2310 C C . HIS B 1 30 ? -18.25 -7.16 11.859 1 97.38 30 HIS B C 1
ATOM 2312 O O . HIS B 1 30 ? -18.453 -5.949 11.977 1 97.38 30 HIS B O 1
ATOM 2318 N N . ILE B 1 31 ? -19.062 -7.93 11.219 1 94.56 31 ILE B N 1
ATOM 2319 C CA . ILE B 1 31 ? -20.203 -7.41 10.477 1 94.56 31 ILE B CA 1
ATOM 2320 C C . ILE B 1 31 ? -21.25 -6.875 11.453 1 94.56 31 ILE B C 1
ATOM 2322 O O . ILE B 1 31 ? -21.75 -5.754 11.289 1 94.56 31 ILE B O 1
ATOM 2326 N N . VAL B 1 32 ? -21.578 -7.602 12.516 1 95.56 32 VAL B N 1
ATOM 2327 C CA . VAL B 1 32 ? -22.656 -7.262 13.438 1 95.56 32 VAL B CA 1
ATOM 2328 C C . VAL B 1 32 ? -22.266 -6.023 14.242 1 95.56 32 VAL B C 1
ATOM 2330 O O . VAL B 1 32 ? -23.141 -5.297 14.727 1 95.56 32 VAL B O 1
ATOM 2333 N N . THR B 1 33 ? -21.016 -5.777 14.375 1 97.69 33 THR B N 1
ATOM 2334 C CA . THR B 1 33 ? -20.594 -4.609 15.148 1 97.69 33 THR B CA 1
ATOM 2335 C C . THR B 1 33 ? -20.328 -3.418 14.227 1 97.69 33 THR B C 1
ATOM 2337 O O . THR B 1 33 ? -20.531 -2.268 14.625 1 97.69 33 THR B O 1
ATOM 2340 N N . THR B 1 34 ? -19.906 -3.645 13.047 1 96.62 34 THR B N 1
ATOM 2341 C CA . THR B 1 34 ? -19.594 -2.562 12.125 1 96.62 34 THR B CA 1
ATOM 2342 C C . THR B 1 34 ? -20.859 -1.851 11.672 1 96.62 34 THR B C 1
ATOM 2344 O O . THR B 1 34 ? -20.906 -0.62 11.609 1 96.62 34 THR B O 1
ATOM 2347 N N . ILE B 1 35 ? -21.922 -2.537 11.367 1 95.06 35 ILE B N 1
ATOM 2348 C CA . ILE B 1 35 ? -23.125 -1.969 10.789 1 95.06 35 ILE B CA 1
ATOM 2349 C C . ILE B 1 35 ? -23.781 -1.01 11.789 1 95.06 35 ILE B C 1
ATOM 2351 O O . ILE B 1 35 ? -23.969 0.172 11.492 1 95.06 35 ILE B O 1
ATOM 2355 N N . PRO B 1 36 ? -24.062 -1.432 13 1 96.69 36 PRO B N 1
ATOM 2356 C CA . PRO B 1 36 ? -24.641 -0.477 13.945 1 96.69 36 PRO B CA 1
ATOM 2357 C C . PRO B 1 36 ? -23.688 0.652 14.32 1 96.69 36 PRO B C 1
ATOM 2359 O O . PRO B 1 36 ? -24.125 1.793 14.508 1 96.69 36 PRO B O 1
ATOM 2362 N N . ALA B 1 37 ? -22.422 0.373 14.5 1 97.75 37 ALA B 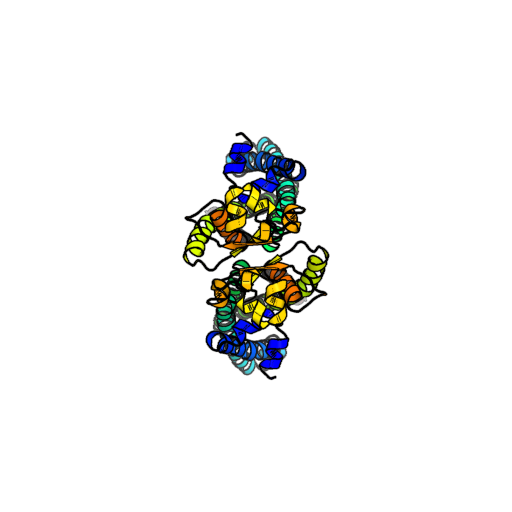N 1
ATOM 2363 C CA . ALA B 1 37 ? -21.469 1.434 14.805 1 97.75 37 ALA B CA 1
ATOM 2364 C C . ALA B 1 37 ? -21.5 2.523 13.742 1 97.75 37 ALA B C 1
ATOM 2366 O O . ALA B 1 37 ? -21.531 3.713 14.055 1 97.75 37 ALA B O 1
ATOM 2367 N N . SER B 1 38 ? -21.469 2.096 12.477 1 96.69 38 SER B N 1
ATOM 2368 C CA . SER B 1 38 ? -21.5 3.045 11.367 1 96.69 38 SER B CA 1
ATOM 2369 C C . SER B 1 38 ? -22.812 3.811 11.32 1 96.69 38 SER B C 1
ATOM 2371 O O . SER B 1 38 ? -22.828 5.02 11.086 1 96.69 38 SER B O 1
ATOM 2373 N N . PHE B 1 39 ? -23.891 3.152 11.617 1 95.44 39 PHE B N 1
ATOM 2374 C CA . PHE B 1 39 ? -25.203 3.775 11.586 1 95.44 39 PHE B CA 1
ATOM 2375 C C . PHE B 1 39 ? -25.344 4.816 12.688 1 95.44 39 PHE B C 1
ATOM 2377 O O . PHE B 1 39 ? -25.719 5.961 12.43 1 95.44 39 PHE B O 1
ATOM 2384 N N . PHE B 1 40 ? -24.969 4.492 13.859 1 95.5 40 PHE B N 1
ATOM 2385 C CA . PHE B 1 40 ? -25.188 5.363 15.008 1 95.5 40 PHE B CA 1
ATOM 2386 C C . PHE B 1 40 ? -24.125 6.461 15.062 1 95.5 40 PHE B C 1
ATOM 2388 O O . PHE B 1 40 ? -24.328 7.496 15.703 1 95.5 40 PHE B O 1
ATOM 2395 N N . SER B 1 41 ? -22.984 6.211 14.391 1 95.56 41 SER B N 1
ATOM 2396 C CA . SER B 1 41 ? -21.938 7.23 14.383 1 95.56 41 SER B CA 1
ATOM 2397 C C . SER B 1 41 ? -22.438 8.523 13.734 1 95.56 41 SER B C 1
ATOM 2399 O O . SER B 1 41 ? -22.031 9.617 14.141 1 95.56 41 SER B O 1
ATOM 2401 N N . VAL B 1 42 ? -23.328 8.5 12.82 1 94.25 42 VAL B N 1
ATOM 2402 C CA . VAL B 1 42 ? -23.859 9.672 12.125 1 94.25 42 VAL B CA 1
ATOM 2403 C C . VAL B 1 42 ? -24.609 10.562 13.117 1 94.25 42 VAL B C 1
ATOM 2405 O O . VAL B 1 42 ? -24.469 11.789 13.078 1 94.25 42 VAL B O 1
ATOM 2408 N N . PHE B 1 43 ? -25.297 9.984 14.023 1 93.25 43 PHE B N 1
ATOM 2409 C CA . PHE B 1 43 ? -26.047 10.734 15.031 1 93.25 43 PHE B CA 1
ATOM 2410 C C . PHE B 1 43 ? -25.094 11.414 16.016 1 93.25 43 PHE B C 1
ATOM 2412 O O . PHE B 1 43 ? -25.391 12.508 16.5 1 93.25 43 PHE B O 1
ATOM 2419 N N . CYS B 1 44 ? -23.969 10.766 16.203 1 93.81 44 CYS B N 1
ATOM 2420 C CA . CYS B 1 44 ? -23 11.312 17.156 1 93.81 44 CYS B CA 1
ATOM 2421 C C . CYS B 1 44 ? -22.344 12.562 16.578 1 93.81 44 CYS B C 1
ATOM 2423 O O . CYS B 1 44 ? -21.828 13.398 17.344 1 93.81 44 CYS B O 1
ATOM 2425 N N . PHE B 1 45 ? -22.406 12.719 15.266 1 93.5 45 PHE B N 1
ATOM 2426 C CA . PHE B 1 45 ? -21.734 13.859 14.648 1 93.5 45 PHE B CA 1
ATOM 2427 C C . PHE B 1 45 ? -22.719 15.016 14.461 1 93.5 45 PHE B C 1
ATOM 2429 O O . PHE B 1 45 ? -22.312 16.125 14.102 1 93.5 45 PHE B O 1
ATOM 2436 N N . LEU B 1 46 ? -24 14.836 14.773 1 91 46 LEU B N 1
ATOM 2437 C CA . LEU B 1 46 ? -25 15.891 14.617 1 91 46 LEU B CA 1
ATOM 2438 C C . LEU B 1 46 ? -24.922 16.875 15.781 1 91 46 LEU B C 1
ATOM 2440 O O . LEU B 1 46 ? -24.922 16.469 16.953 1 91 46 LEU B O 1
ATOM 2444 N N . PRO B 1 47 ? -24.969 18.141 15.406 1 89.88 47 PRO B N 1
ATOM 2445 C CA . PRO B 1 47 ? -24.859 19.156 16.469 1 89.88 47 PRO B CA 1
ATOM 2446 C C . PRO B 1 47 ? -26 19.094 17.469 1 89.88 47 PRO B C 1
ATOM 2448 O O . PRO B 1 47 ? -25.812 19.406 18.641 1 89.88 47 PRO B O 1
ATOM 2451 N N . ILE B 1 48 ? -27.141 18.734 17 1 87 48 ILE B N 1
ATOM 2452 C CA . ILE B 1 48 ? -28.312 18.656 17.875 1 87 48 ILE B CA 1
ATOM 2453 C C . ILE B 1 48 ? -28.062 17.656 18.984 1 87 48 ILE B C 1
ATOM 2455 O O . ILE B 1 48 ? -28.5 17.844 20.125 1 87 48 ILE B O 1
ATOM 2459 N N . THR B 1 49 ? -27.375 16.609 18.766 1 84.25 49 THR B N 1
ATOM 2460 C CA . THR B 1 49 ? -27.172 15.539 19.734 1 84.25 49 THR B CA 1
ATOM 2461 C C . THR B 1 49 ? -26.219 15.977 20.844 1 84.25 49 THR B C 1
ATOM 2463 O O . THR B 1 49 ? -26.469 15.711 22.031 1 84.25 49 THR B O 1
ATOM 2466 N N . PHE B 1 50 ? -25.219 16.688 20.5 1 86.75 50 PHE B N 1
ATOM 2467 C CA . PHE B 1 50 ? -24.266 17.031 21.562 1 86.75 50 PHE B CA 1
ATOM 2468 C C . PHE B 1 50 ? -24.578 18.391 22.141 1 86.75 50 PHE B C 1
ATOM 2470 O O . PHE B 1 50 ? -24.125 18.719 23.25 1 86.75 50 PHE B O 1
ATOM 2477 N N . LYS B 1 51 ? -25.359 19.219 21.469 1 88.62 51 LYS B N 1
ATOM 2478 C CA . LYS B 1 51 ? -25.766 20.516 22.016 1 88.62 51 LYS B CA 1
ATOM 2479 C C . LYS B 1 51 ? -26.984 20.375 22.906 1 88.62 51 LYS B C 1
ATOM 2481 O O . LYS B 1 51 ? -27.031 20.953 24 1 88.62 51 LYS B O 1
ATOM 2486 N N . MET B 1 52 ? -27.922 19.547 22.531 1 90.88 52 MET B N 1
ATOM 2487 C CA . MET B 1 52 ? -29.203 19.469 23.234 1 90.88 52 MET B CA 1
ATOM 2488 C C . MET B 1 52 ? -29.219 18.266 24.188 1 90.88 52 MET B C 1
ATOM 2490 O O . MET B 1 52 ? -29.875 18.312 25.234 1 90.88 52 MET B O 1
ATOM 2494 N N . TRP B 1 53 ? -28.562 17.25 23.812 1 91.75 53 TRP B N 1
ATOM 2495 C CA . TRP B 1 53 ? -28.609 16.031 24.609 1 91.75 53 TRP B CA 1
ATOM 2496 C C . TRP B 1 53 ? -27.203 15.531 24.906 1 91.75 53 TRP B C 1
ATOM 2498 O O . TRP B 1 53 ? -26.859 14.383 24.594 1 91.75 53 TRP B O 1
ATOM 2508 N N . PRO B 1 54 ? -26.391 16.203 25.547 1 91.56 54 PRO B N 1
ATOM 2509 C CA . PRO B 1 54 ? -24.984 15.875 25.766 1 91.56 54 PRO B CA 1
ATOM 2510 C C . PRO B 1 54 ? -24.797 14.547 26.484 1 91.56 54 PRO B C 1
ATOM 2512 O O . PRO B 1 54 ? -23.828 13.836 26.234 1 91.56 54 PRO B O 1
ATOM 2515 N N . ARG B 1 55 ? -25.719 14.242 27.391 1 92.81 55 ARG B N 1
ATOM 2516 C CA . ARG B 1 55 ? -25.594 12.969 28.094 1 92.81 55 ARG B CA 1
ATOM 2517 C C . ARG B 1 55 ? -25.812 11.797 27.156 1 92.81 55 ARG B C 1
ATOM 2519 O O . ARG B 1 55 ? -25.094 10.789 27.219 1 92.81 55 ARG B O 1
ATOM 2526 N N . LEU B 1 56 ? -26.781 11.898 26.344 1 92.88 56 LEU B N 1
ATOM 2527 C CA . LEU B 1 56 ? -27.062 10.867 25.359 1 92.88 56 LEU B CA 1
ATOM 2528 C C . LEU B 1 56 ? -25.906 10.75 24.359 1 92.88 56 LEU B C 1
ATOM 2530 O O . LEU B 1 56 ? -25.547 9.648 23.953 1 92.88 56 LEU B O 1
ATOM 2534 N N . HIS B 1 57 ? -25.391 11.875 23.891 1 95.75 57 HIS B N 1
ATOM 2535 C CA . HIS B 1 57 ? -24.234 11.883 23.016 1 95.75 57 HIS B CA 1
ATOM 2536 C C . HIS B 1 57 ? -23.062 11.133 23.641 1 95.75 57 HIS B C 1
ATOM 2538 O O . HIS B 1 57 ? -22.422 10.32 22.969 1 95.75 57 HIS B O 1
ATOM 2544 N N . GLY B 1 58 ? -22.859 11.398 24.844 1 94.88 58 GLY B N 1
ATOM 2545 C CA . GLY B 1 58 ? -21.766 10.719 25.531 1 94.88 58 GLY B CA 1
ATOM 2546 C C . GLY B 1 58 ? -21.953 9.219 25.594 1 94.88 58 GLY B C 1
ATOM 2547 O O . GLY B 1 58 ? -21.031 8.461 25.297 1 94.88 58 GLY B O 1
ATOM 2548 N N . ALA B 1 59 ? -23.109 8.797 26.062 1 95.12 59 ALA B N 1
ATOM 2549 C CA . ALA B 1 59 ? -23.406 7.371 26.172 1 95.12 59 ALA B CA 1
ATOM 2550 C C . ALA B 1 59 ? -23.328 6.684 24.812 1 95.12 59 ALA B C 1
ATOM 2552 O O . ALA B 1 59 ? -22.734 5.609 24.688 1 95.12 59 ALA B O 1
ATOM 2553 N N . ALA B 1 60 ? -23.969 7.285 23.844 1 96.12 60 ALA B N 1
ATOM 2554 C CA . ALA B 1 60 ? -23.938 6.758 22.484 1 96.12 60 ALA B CA 1
ATOM 2555 C C . ALA B 1 60 ? -22.5 6.723 21.938 1 96.12 60 ALA B C 1
ATOM 2557 O O . ALA B 1 60 ? -22.109 5.758 21.281 1 96.12 60 ALA B O 1
ATOM 2558 N N . GLY B 1 61 ? -21.766 7.801 22.188 1 96.75 61 GLY B N 1
ATOM 2559 C CA . GLY B 1 61 ? -20.375 7.859 21.75 1 96.75 61 GLY B CA 1
ATOM 2560 C C . GLY B 1 61 ? -19.531 6.719 22.297 1 96.75 61 GLY B C 1
ATOM 2561 O O . GLY B 1 61 ? -18.734 6.125 21.578 1 96.75 61 GLY B O 1
ATOM 2562 N N . TYR B 1 62 ? -19.75 6.426 23.531 1 96.81 62 TYR B N 1
ATOM 2563 C CA . TYR B 1 62 ? -19 5.348 24.156 1 96.81 62 TYR B CA 1
ATOM 2564 C C . TYR B 1 62 ? -19.391 3.996 23.562 1 96.81 62 TYR B C 1
ATOM 2566 O O . TYR B 1 62 ? -18.531 3.152 23.297 1 96.81 62 TYR B O 1
ATOM 2574 N N . LEU B 1 63 ? -20.625 3.807 23.406 1 97.5 63 LEU B N 1
ATOM 2575 C CA . LEU B 1 63 ? -21.109 2.551 22.844 1 97.5 63 LEU B CA 1
ATOM 2576 C C . LEU B 1 63 ? -20.609 2.363 21.406 1 97.5 63 LEU B C 1
ATOM 2578 O O . LEU B 1 63 ? -20.109 1.294 21.062 1 97.5 63 LEU B O 1
ATOM 2582 N N . VAL B 1 64 ? -20.781 3.361 20.625 1 98.25 64 VAL B N 1
ATOM 2583 C CA . VAL B 1 64 ? -20.344 3.316 19.234 1 98.25 64 VAL B CA 1
ATOM 2584 C C . VAL B 1 64 ? -18.844 3.078 19.172 1 98.25 64 VAL B C 1
ATOM 2586 O O . VAL B 1 64 ? -18.359 2.311 18.344 1 98.25 64 VAL B O 1
ATOM 2589 N N . SER B 1 65 ? -18.094 3.719 20.062 1 98.31 65 SER B N 1
ATOM 2590 C CA . SER B 1 65 ? -16.656 3.541 20.125 1 98.31 65 SER B CA 1
ATOM 2591 C C . SER B 1 65 ? -16.281 2.098 20.453 1 98.31 65 SER B C 1
ATOM 2593 O O . SER B 1 65 ? -15.375 1.527 19.844 1 98.31 65 SER B O 1
ATOM 2595 N N . LEU B 1 66 ? -16.969 1.53 21.391 1 98.44 66 LEU B N 1
ATOM 2596 C CA . LEU B 1 66 ? -16.719 0.144 21.766 1 98.44 66 LEU B CA 1
ATOM 2597 C C . LEU B 1 66 ? -17.016 -0.798 20.609 1 98.44 66 LEU B C 1
ATOM 2599 O O . LEU B 1 66 ? -16.234 -1.718 20.344 1 98.44 66 LEU B O 1
ATOM 2603 N N . LEU B 1 67 ? -18.141 -0.602 19.969 1 98.69 67 LEU B N 1
ATOM 2604 C CA . LEU B 1 67 ? -18.484 -1.417 18.812 1 98.69 67 LEU B CA 1
ATOM 2605 C C . LEU B 1 67 ? -17.422 -1.311 17.719 1 98.69 67 LEU B C 1
ATOM 2607 O O . LEU B 1 67 ? -17.062 -2.314 17.109 1 98.69 67 LEU B O 1
ATOM 2611 N N . LEU B 1 68 ? -16.938 -0.105 17.5 1 98.56 68 LEU B N 1
ATOM 2612 C CA . LEU B 1 68 ? -15.93 0.103 16.469 1 98.56 68 LEU B CA 1
ATOM 2613 C C . LEU B 1 68 ? -14.641 -0.627 16.828 1 98.56 68 LEU B C 1
ATOM 2615 O O . LEU B 1 68 ? -14 -1.235 15.969 1 98.56 68 LEU B O 1
ATOM 2619 N N . ILE B 1 69 ? -14.234 -0.557 18.109 1 98.69 69 ILE B N 1
ATOM 2620 C CA . ILE B 1 69 ? -13.008 -1.205 18.562 1 98.69 69 ILE B CA 1
ATOM 2621 C C . ILE B 1 69 ? -13.117 -2.715 18.359 1 98.69 69 ILE B C 1
ATOM 2623 O O . ILE B 1 69 ? -12.211 -3.346 17.812 1 98.69 69 ILE B O 1
ATOM 2627 N N . VAL B 1 70 ? -14.219 -3.312 18.75 1 98.69 70 VAL B N 1
ATOM 2628 C CA . VAL B 1 70 ? -14.445 -4.742 18.578 1 98.69 70 VAL B CA 1
ATOM 2629 C C . VAL B 1 70 ? -14.43 -5.102 17.094 1 98.69 70 VAL B C 1
ATOM 2631 O O . VAL B 1 70 ? -13.844 -6.109 16.703 1 98.69 70 VAL B O 1
ATOM 2634 N N . SER B 1 71 ? -15.055 -4.289 16.328 1 98.5 71 SER B N 1
ATOM 2635 C CA . SER B 1 71 ? -15.102 -4.516 14.883 1 98.5 71 SER B CA 1
ATOM 2636 C C . SER B 1 71 ? -13.703 -4.496 14.273 1 98.5 71 SER B C 1
ATOM 2638 O O . SER B 1 71 ? -13.367 -5.348 13.453 1 98.5 71 SER B O 1
ATOM 2640 N N . CYS B 1 72 ? -12.922 -3.516 14.68 1 98.5 72 CYS B N 1
ATOM 2641 C CA . CYS B 1 72 ? -11.562 -3.369 14.164 1 98.5 72 CYS B CA 1
ATOM 2642 C C . CYS B 1 72 ? -10.711 -4.57 14.539 1 98.5 72 CYS B C 1
ATOM 2644 O O . CYS B 1 72 ? -9.93 -5.062 13.727 1 98.5 72 CYS B O 1
ATOM 2646 N N . VAL B 1 73 ? -10.859 -5.047 15.742 1 98.44 73 VAL B N 1
ATOM 2647 C CA . VAL B 1 73 ? -10.086 -6.191 16.203 1 98.44 73 VAL B CA 1
ATOM 2648 C C . VAL B 1 73 ? -10.508 -7.445 15.438 1 98.44 73 VAL B C 1
ATOM 2650 O O . VAL B 1 73 ? -9.656 -8.188 14.938 1 98.44 73 VAL B O 1
ATOM 2653 N N . ALA B 1 74 ? -11.789 -7.691 15.305 1 98.38 74 ALA B N 1
ATOM 2654 C CA . ALA B 1 74 ? -12.297 -8.844 14.57 1 98.38 74 ALA B CA 1
ATOM 2655 C C . ALA B 1 74 ? -11.875 -8.797 13.109 1 98.38 74 ALA B C 1
ATOM 2657 O O . ALA B 1 74 ? -11.445 -9.805 12.547 1 98.38 74 ALA B O 1
ATOM 2658 N N . GLY B 1 75 ? -12.023 -7.625 12.531 1 97.31 75 GLY B N 1
ATOM 2659 C CA . GLY B 1 75 ? -11.586 -7.453 11.156 1 97.31 75 GLY B CA 1
ATOM 2660 C C . GLY B 1 75 ? -10.094 -7.668 10.977 1 97.31 75 GLY B C 1
ATOM 2661 O O . GLY B 1 75 ? -9.656 -8.234 9.969 1 97.31 75 GLY B O 1
ATOM 2662 N N . GLY B 1 76 ? -9.305 -7.199 11.969 1 96.94 76 GLY B N 1
ATOM 2663 C CA . GLY B 1 76 ? -7.871 -7.426 11.945 1 96.94 76 GLY B CA 1
ATOM 2664 C C . GLY B 1 76 ? -7.5 -8.898 11.984 1 96.94 76 GLY B C 1
ATOM 2665 O O . GLY B 1 76 ? -6.543 -9.32 11.336 1 96.94 76 GLY B O 1
ATOM 2666 N N . ILE B 1 77 ? -8.219 -9.688 12.68 1 97.44 77 ILE B N 1
ATOM 2667 C CA . ILE B 1 77 ? -7.977 -11.117 12.758 1 97.44 77 ILE B CA 1
ATOM 2668 C C . ILE B 1 77 ? -8.297 -11.773 11.414 1 97.44 77 ILE B C 1
ATOM 2670 O O . ILE B 1 77 ? -7.508 -12.57 10.898 1 97.44 77 ILE B O 1
ATOM 2674 N N . VAL B 1 78 ? -9.359 -11.375 10.781 1 97.12 78 VAL B N 1
ATOM 2675 C CA . VAL B 1 78 ? -9.82 -11.953 9.523 1 97.12 78 VAL B CA 1
ATOM 2676 C C . VAL B 1 78 ? -8.883 -11.539 8.391 1 97.12 78 VAL B C 1
ATOM 2678 O O . VAL B 1 78 ? -8.828 -12.195 7.348 1 97.12 78 VAL B O 1
ATOM 2681 N N . ALA B 1 79 ? -8.086 -10.469 8.609 1 97.12 79 ALA B N 1
ATOM 2682 C CA . ALA B 1 79 ? -7.188 -9.922 7.598 1 97.12 79 ALA B CA 1
ATOM 2683 C C . ALA B 1 79 ? -6.195 -10.984 7.121 1 97.12 79 ALA B C 1
ATOM 2685 O O . ALA B 1 79 ? -5.75 -10.953 5.973 1 97.12 79 ALA B O 1
ATOM 2686 N N . ARG B 1 80 ? -5.887 -11.961 7.922 1 95.62 80 ARG B N 1
ATOM 2687 C CA . ARG B 1 80 ? -4.938 -13.023 7.586 1 95.62 80 ARG B CA 1
ATOM 2688 C C . ARG B 1 80 ? -5.398 -13.797 6.359 1 95.62 80 ARG B C 1
ATOM 2690 O O . ARG B 1 80 ? -4.574 -14.305 5.594 1 95.62 80 ARG B O 1
ATOM 2697 N N . ARG B 1 81 ? -6.68 -13.844 6.109 1 95.88 81 ARG B N 1
ATOM 2698 C CA . ARG B 1 81 ? -7.215 -14.641 5.008 1 95.88 81 ARG B CA 1
ATOM 2699 C C . ARG B 1 81 ? -7.957 -13.766 4.008 1 95.88 81 ARG B C 1
ATOM 2701 O O . ARG B 1 81 ? -8.406 -14.242 2.967 1 95.88 81 ARG B O 1
ATOM 2708 N N . ALA B 1 82 ? -8.039 -12.453 4.352 1 96.06 82 ALA B N 1
ATOM 2709 C CA . ALA B 1 82 ? -8.758 -11.539 3.465 1 96.06 82 ALA B CA 1
ATOM 2710 C C . ALA B 1 82 ? -8.031 -11.375 2.135 1 96.06 82 ALA B C 1
ATOM 2712 O O . ALA B 1 82 ? -6.832 -11.086 2.107 1 96.06 82 ALA B O 1
ATOM 2713 N N . GLN B 1 83 ? -8.789 -11.609 1.078 1 96.44 83 GLN B N 1
ATOM 2714 C CA . GLN B 1 83 ? -8.312 -11.438 -0.291 1 96.44 83 GLN B CA 1
ATOM 2715 C C . GLN B 1 83 ? -7.016 -12.203 -0.523 1 96.44 83 GLN B C 1
ATOM 2717 O O . GLN B 1 83 ? -6.043 -11.648 -1.032 1 96.44 83 GLN B O 1
ATOM 2722 N N . GLY B 1 84 ? -7.035 -13.43 -0.083 1 93.94 84 GLY B N 1
ATOM 2723 C CA . GLY B 1 84 ? -5.918 -14.336 -0.3 1 93.94 84 GLY B CA 1
ATOM 2724 C C . GLY B 1 84 ? -4.828 -14.203 0.746 1 93.94 84 GLY B C 1
ATOM 2725 O O . GLY B 1 84 ? -3.84 -14.938 0.718 1 93.94 84 GLY B O 1
ATOM 2726 N N . GLY B 1 85 ? -4.996 -13.227 1.674 1 94.5 85 GLY B N 1
ATOM 2727 C CA . GLY B 1 85 ? -3.984 -13.023 2.697 1 94.5 85 GLY B CA 1
ATOM 2728 C C . GLY B 1 85 ? -2.76 -12.289 2.186 1 94.5 85 GLY B C 1
ATOM 2729 O O . GLY B 1 85 ? -1.665 -12.438 2.732 1 94.5 85 GLY B O 1
ATOM 2730 N N . GLU B 1 86 ? -2.914 -11.547 1.13 1 95.19 86 GLU B N 1
ATOM 2731 C CA . GLU B 1 86 ? -1.808 -10.75 0.6 1 95.19 86 GLU B CA 1
ATOM 2732 C C . GLU B 1 86 ? -1.248 -9.805 1.66 1 95.19 86 GLU B C 1
ATOM 2734 O O . GLU B 1 86 ? -2.006 -9.195 2.414 1 95.19 86 GLU B O 1
ATOM 2739 N N . LEU B 1 87 ? 0.04 -9.68 1.698 1 96.44 87 LEU B N 1
ATOM 2740 C CA . LEU B 1 87 ? 0.691 -8.984 2.809 1 96.44 87 LEU B CA 1
ATOM 2741 C C . LEU B 1 87 ? 0.367 -7.496 2.789 1 96.44 87 LEU B C 1
ATOM 2743 O O . LEU B 1 87 ? 0.196 -6.883 3.842 1 96.44 87 LEU B O 1
ATOM 2747 N N . ALA B 1 88 ? 0.305 -6.93 1.624 1 96.25 88 ALA B N 1
ATOM 2748 C CA . ALA B 1 88 ? -0.072 -5.52 1.555 1 96.25 88 ALA B CA 1
ATOM 2749 C C . ALA B 1 88 ? -1.488 -5.305 2.082 1 96.25 88 ALA B C 1
ATOM 2751 O O . ALA B 1 88 ? -1.766 -4.297 2.738 1 96.25 88 ALA B O 1
ATOM 2752 N N . VAL B 1 89 ? -2.408 -6.207 1.791 1 97.44 89 VAL B N 1
ATOM 2753 C CA . VAL B 1 89 ? -3.789 -6.145 2.26 1 97.44 89 VAL B CA 1
ATOM 2754 C C . VAL B 1 89 ? -3.824 -6.281 3.781 1 97.44 89 VAL B C 1
ATOM 2756 O O . VAL B 1 89 ? -4.488 -5.5 4.465 1 97.44 89 VAL B O 1
ATOM 2759 N N . GLN B 1 90 ? -3.062 -7.227 4.262 1 97.31 90 GLN B N 1
ATOM 2760 C CA . GLN B 1 90 ? -2.984 -7.402 5.707 1 97.31 90 GLN B CA 1
ATOM 2761 C C . GLN B 1 90 ? -2.479 -6.137 6.395 1 97.31 90 GLN B C 1
ATOM 2763 O O . GLN B 1 90 ? -3.082 -5.66 7.355 1 97.31 90 GLN B O 1
ATOM 2768 N N . LEU B 1 91 ? -1.435 -5.625 5.898 1 97.69 91 LEU B N 1
ATOM 2769 C CA . LEU B 1 91 ? -0.871 -4.43 6.516 1 97.69 91 LEU B CA 1
ATOM 2770 C C . LEU B 1 91 ? -1.853 -3.266 6.438 1 97.69 91 LEU B C 1
ATOM 2772 O O . LEU B 1 91 ? -1.98 -2.49 7.387 1 97.69 91 LEU B O 1
ATOM 2776 N N . GLY B 1 92 ? -2.498 -3.119 5.273 1 97.69 92 GLY B N 1
ATOM 2777 C CA . GLY B 1 92 ? -3.508 -2.08 5.156 1 97.69 92 GLY B CA 1
ATOM 2778 C C . GLY B 1 92 ? -4.586 -2.174 6.223 1 97.69 92 GLY B C 1
ATOM 2779 O O . GLY B 1 92 ? -4.957 -1.167 6.828 1 97.69 92 GLY B O 1
ATOM 2780 N N . TYR B 1 93 ? -5.031 -3.383 6.457 1 98.06 93 TYR B N 1
ATOM 2781 C CA . TYR B 1 93 ? -6.031 -3.592 7.5 1 98.06 93 TYR B CA 1
ATOM 2782 C C . TYR B 1 93 ? -5.473 -3.238 8.875 1 98.06 93 TYR B C 1
ATOM 2784 O O . TYR B 1 93 ? -6.168 -2.639 9.695 1 98.06 93 TYR B O 1
ATOM 2792 N N . TYR B 1 94 ? -4.25 -3.555 9.102 1 97.81 94 TYR B N 1
ATOM 2793 C CA . TYR B 1 94 ? -3.652 -3.279 10.406 1 97.81 94 TYR B CA 1
ATOM 2794 C C . TYR B 1 94 ? -3.449 -1.783 10.609 1 97.81 94 TYR B C 1
ATOM 2796 O O . TYR B 1 94 ? -3.646 -1.266 11.711 1 97.81 94 TYR B O 1
ATOM 2804 N N . ILE B 1 95 ? -3.066 -1.15 9.547 1 96.94 95 ILE B N 1
ATOM 2805 C CA . ILE B 1 95 ? -2.885 0.295 9.617 1 96.94 95 ILE B CA 1
ATOM 2806 C C . ILE B 1 95 ? -4.227 0.972 9.891 1 96.94 95 ILE B C 1
ATOM 2808 O O . ILE B 1 95 ? -4.336 1.801 10.797 1 96.94 95 ILE B O 1
ATOM 2812 N N . LEU B 1 96 ? -5.234 0.593 9.188 1 97.44 96 LEU B N 1
ATOM 2813 C CA . LEU B 1 96 ? -6.543 1.221 9.328 1 97.44 96 LEU B CA 1
ATOM 2814 C C . LEU B 1 96 ? -7.164 0.891 10.688 1 97.44 96 LEU B C 1
ATOM 2816 O O . LEU B 1 96 ? -7.715 1.771 11.352 1 97.44 96 LEU B O 1
ATOM 2820 N N . SER B 1 97 ? -7.027 -0.382 11.078 1 97.94 97 SER B N 1
ATOM 2821 C CA . SER B 1 97 ? -7.602 -0.802 12.352 1 97.94 97 SER B CA 1
ATOM 2822 C C . SER B 1 97 ? -6.898 -0.123 13.523 1 97.94 97 SER B C 1
ATOM 2824 O O . SER B 1 97 ? -7.555 0.416 14.422 1 97.94 97 SER B O 1
ATOM 2826 N N . SER B 1 98 ? -5.598 -0.117 13.555 1 97.31 98 SER B N 1
ATOM 2827 C CA . SER B 1 98 ? -4.859 0.489 14.664 1 97.31 98 SER B CA 1
ATOM 2828 C C . SER B 1 98 ? -5.035 2.004 14.68 1 97.31 98 SER B C 1
ATOM 2830 O O . SER B 1 98 ? -5.152 2.609 15.742 1 97.31 98 SER B O 1
ATOM 2832 N N . GLY B 1 99 ? -5.035 2.586 13.445 1 97.12 99 GLY B N 1
ATOM 2833 C CA . GLY B 1 99 ? -5.285 4.016 13.367 1 97.12 99 GLY B CA 1
ATOM 2834 C C . GLY B 1 99 ? -6.656 4.414 13.883 1 97.12 99 GLY B C 1
ATOM 2835 O O . GLY B 1 99 ? -6.793 5.395 14.609 1 97.12 99 GLY B O 1
ATOM 2836 N N . ALA B 1 100 ? -7.645 3.654 13.484 1 98.06 100 ALA B N 1
ATOM 2837 C CA . ALA B 1 100 ? -9.008 3.932 13.922 1 98.06 100 ALA B CA 1
ATOM 2838 C C . ALA B 1 100 ? -9.148 3.754 15.438 1 98.06 100 ALA B C 1
ATOM 2840 O O . ALA B 1 100 ? -9.742 4.594 16.109 1 98.06 100 ALA B O 1
ATOM 2841 N N . ILE B 1 101 ? -8.57 2.707 15.969 1 98.56 101 ILE B N 1
ATOM 2842 C CA . ILE B 1 101 ? -8.648 2.43 17.391 1 98.56 101 ILE B CA 1
ATOM 2843 C C . ILE B 1 101 ? -7.934 3.533 18.172 1 98.56 101 ILE B C 1
ATOM 2845 O O . ILE B 1 101 ? -8.477 4.07 19.141 1 98.56 101 ILE B O 1
ATOM 2849 N N . ALA B 1 102 ? -6.758 3.871 17.75 1 98.19 102 ALA B N 1
ATOM 2850 C CA . ALA B 1 102 ? -6.016 4.938 18.422 1 98.19 102 ALA B CA 1
ATOM 2851 C C . ALA B 1 102 ? -6.793 6.25 18.391 1 98.19 102 ALA B C 1
ATOM 2853 O O . ALA B 1 102 ? -6.836 6.977 19.391 1 98.19 102 ALA B O 1
ATOM 2854 N N . SER B 1 103 ? -7.379 6.488 17.25 1 98.44 103 SER B N 1
ATOM 2855 C CA . SER B 1 103 ? -8.125 7.734 17.109 1 98.44 103 SER B CA 1
ATOM 2856 C C . SER B 1 103 ? -9.352 7.754 18 1 98.44 103 SER B C 1
ATOM 2858 O O . SER B 1 103 ? -9.656 8.773 18.625 1 98.44 103 SER B O 1
ATOM 2860 N N . VAL B 1 104 ? -10.055 6.684 18.031 1 98.19 104 VAL B N 1
ATOM 2861 C CA . VAL B 1 104 ? -11.25 6.613 18.875 1 98.19 104 VAL B CA 1
ATOM 2862 C C . VAL B 1 104 ? -10.859 6.719 20.344 1 98.19 104 VAL B C 1
ATOM 2864 O O . VAL B 1 104 ? -11.531 7.406 21.125 1 98.19 104 VAL B O 1
ATOM 2867 N N . VAL B 1 105 ? -9.797 6.074 20.766 1 98.44 105 VAL B N 1
ATOM 2868 C CA . VAL B 1 105 ? -9.32 6.125 22.141 1 98.44 105 VAL B CA 1
ATOM 2869 C C . VAL B 1 105 ? -8.922 7.551 22.5 1 98.44 105 VAL B C 1
ATOM 2871 O O . VAL B 1 105 ? -9.336 8.078 23.531 1 98.44 105 VAL B O 1
ATOM 2874 N N . MET B 1 106 ? -8.18 8.172 21.625 1 98.25 106 MET B N 1
ATOM 2875 C CA . MET B 1 106 ? -7.781 9.555 21.875 1 98.25 106 MET B CA 1
ATOM 2876 C C . MET B 1 106 ? -8.992 10.484 21.891 1 98.25 106 MET B C 1
ATOM 2878 O O . MET B 1 106 ? -9.047 11.43 22.672 1 98.25 106 MET B O 1
ATOM 2882 N N . GLY B 1 107 ? -9.898 10.188 20.953 1 97.81 107 GLY B N 1
ATOM 2883 C CA . GLY B 1 107 ? -11.133 10.961 20.953 1 97.81 107 GLY B CA 1
ATOM 2884 C C . GLY B 1 107 ? -11.898 10.859 22.266 1 97.81 107 GLY B C 1
ATOM 2885 O O . GLY B 1 107 ? -12.398 11.867 22.781 1 97.81 107 GLY B O 1
ATOM 2886 N N . CYS B 1 108 ? -11.984 9.766 22.828 1 97.38 108 CYS B N 1
ATOM 2887 C CA . CYS B 1 108 ? -12.664 9.555 24.109 1 97.38 108 CYS B CA 1
ATOM 2888 C C . CYS B 1 108 ? -11.922 10.25 25.234 1 97.38 108 CYS B C 1
ATOM 2890 O O . CYS B 1 108 ? -12.547 10.844 26.125 1 97.38 108 CYS B O 1
ATOM 2892 N N . ILE B 1 109 ? -10.57 10.125 25.266 1 97.75 109 ILE B N 1
ATOM 2893 C CA . ILE B 1 109 ? -9.758 10.766 26.297 1 97.75 109 ILE B CA 1
ATOM 2894 C C . ILE B 1 109 ? -9.977 12.281 26.25 1 97.75 109 ILE B C 1
ATOM 2896 O O . ILE B 1 109 ? -10.211 12.906 27.297 1 97.75 109 ILE B O 1
ATOM 2900 N N . GLU B 1 110 ? -9.938 12.805 25.062 1 97.75 110 GLU B N 1
ATOM 2901 C CA . GLU B 1 110 ? -10.133 14.25 24.922 1 97.75 110 GLU B CA 1
ATOM 2902 C C . GLU B 1 110 ? -11.562 14.641 25.297 1 97.75 110 GLU B C 1
ATOM 2904 O O . GLU B 1 110 ? -11.797 15.734 25.812 1 97.75 110 GLU B O 1
ATOM 2909 N N . GLY B 1 111 ? -12.555 13.789 24.953 1 94.88 111 GLY B N 1
ATOM 2910 C CA . GLY B 1 111 ? -13.922 14.023 25.391 1 94.88 111 GLY B CA 1
ATOM 2911 C C . GLY B 1 111 ? -14.078 14.047 26.906 1 94.88 111 GLY B C 1
ATOM 2912 O O . GLY B 1 111 ? -14.766 14.906 27.453 1 94.88 111 GLY B O 1
ATOM 2913 N N . TRP B 1 112 ? -13.398 13.172 27.516 1 94.38 112 TRP B N 1
ATOM 2914 C CA . TRP B 1 112 ? -13.406 13.086 28.969 1 94.38 112 TRP B CA 1
ATOM 2915 C C . TRP B 1 112 ? -12.758 14.312 29.594 1 94.38 112 TRP B C 1
ATOM 2917 O O . TRP B 1 112 ? -13.156 14.758 30.672 1 94.38 112 TRP B O 1
ATOM 2927 N N . ARG B 1 113 ? -11.789 14.883 28.938 1 95.81 113 ARG B N 1
ATOM 2928 C CA . ARG B 1 113 ? -11.086 16.062 29.406 1 95.81 113 ARG B CA 1
ATOM 2929 C C . ARG B 1 113 ? -11.836 17.344 29 1 95.81 113 ARG B C 1
ATOM 2931 O O . ARG B 1 113 ? -11.352 18.453 29.234 1 95.81 113 ARG B O 1
ATOM 2938 N N . THR B 1 114 ? -12.891 17.188 28.359 1 94.5 114 THR B N 1
ATOM 2939 C CA . THR B 1 114 ? -13.758 18.266 27.922 1 94.5 114 THR B CA 1
ATOM 2940 C C . THR B 1 114 ? -13.055 19.141 26.891 1 94.5 114 THR B C 1
ATOM 2942 O O . THR B 1 114 ? -13.328 20.344 26.797 1 94.5 114 THR B O 1
ATOM 2945 N N . ALA B 1 115 ? -12.023 18.562 26.328 1 96.25 115 ALA B N 1
ATOM 2946 C CA . ALA B 1 115 ? -11.414 19.203 25.172 1 96.25 115 ALA B CA 1
ATOM 2947 C C . ALA B 1 115 ? -12.18 18.859 23.891 1 96.25 115 ALA B C 1
ATOM 2949 O O . ALA B 1 115 ? -11.688 18.109 23.047 1 96.25 115 ALA B O 1
ATOM 2950 N N . PHE B 1 116 ? -13.211 19.484 23.656 1 94.12 116 PHE B N 1
ATOM 2951 C CA . PHE B 1 116 ? -14.219 19.047 22.703 1 94.12 116 PHE B CA 1
ATOM 2952 C C . PHE B 1 116 ? -13.727 19.266 21.266 1 94.12 116 PHE B C 1
ATOM 2954 O O . PHE B 1 116 ? -14.07 18.5 20.375 1 94.12 116 PHE B O 1
ATOM 2961 N N . ASP B 1 117 ? -12.922 20.281 21 1 93.38 117 ASP B N 1
ATOM 2962 C CA . ASP B 1 117 ? -12.375 20.469 19.672 1 93.38 117 ASP B CA 1
ATOM 2963 C C . ASP B 1 117 ? -11.438 19.328 19.297 1 93.38 117 ASP B C 1
ATOM 2965 O O . ASP B 1 117 ? -11.539 18.766 18.188 1 93.38 117 ASP B O 1
ATOM 2969 N N . ALA B 1 118 ? -10.578 19.031 20.219 1 95.69 118 ALA B N 1
ATOM 2970 C CA . ALA B 1 118 ? -9.68 17.906 20 1 95.69 118 ALA B CA 1
ATOM 2971 C C . ALA B 1 118 ? -10.453 16.594 19.875 1 95.69 118 ALA B C 1
ATOM 2973 O O . ALA B 1 118 ? -10.109 15.742 19.047 1 95.69 118 ALA B O 1
ATOM 2974 N N . HIS B 1 119 ? -11.492 16.438 20.766 1 97.19 119 HIS B N 1
ATOM 2975 C CA . HIS B 1 119 ? -12.375 15.281 20.688 1 97.19 119 HIS B CA 1
ATOM 2976 C C . HIS B 1 119 ? -12.961 15.125 19.297 1 97.19 119 HIS B C 1
ATOM 2978 O O . HIS B 1 119 ? -12.898 14.039 18.703 1 97.19 119 HIS B O 1
ATOM 2984 N N . ARG B 1 120 ? -13.398 16.156 18.75 1 95.88 120 ARG B N 1
ATOM 2985 C CA . ARG B 1 120 ? -14.031 16.141 17.438 1 95.88 120 ARG B CA 1
ATOM 2986 C C . ARG B 1 120 ? -13.031 15.75 16.344 1 95.88 120 ARG B C 1
ATOM 2988 O O . ARG B 1 120 ? -13.344 14.953 15.469 1 95.88 120 ARG B O 1
ATOM 2995 N N . GLU B 1 121 ? -11.906 16.328 16.359 1 97.12 121 GLU B N 1
ATOM 2996 C CA . GLU B 1 121 ? -10.883 16.062 15.352 1 97.12 121 GLU B CA 1
ATOM 2997 C C . GLU B 1 121 ? -10.477 14.586 15.359 1 97.12 121 GLU B C 1
ATOM 2999 O O . GLU B 1 121 ? -10.336 13.977 14.297 1 97.12 121 GLU B O 1
ATOM 3004 N N . TRP B 1 122 ? -10.312 14.07 16.516 1 97.94 122 TRP B N 1
ATOM 3005 C CA . TRP B 1 122 ? -9.914 12.672 16.641 1 97.94 122 TRP B CA 1
ATOM 3006 C C . TRP B 1 122 ? -11.023 11.75 16.156 1 97.94 122 TRP B C 1
ATOM 3008 O O . TRP B 1 122 ? -10.766 10.742 15.492 1 97.94 122 TRP B O 1
ATOM 3018 N N . MET B 1 123 ? -12.266 12.078 16.484 1 98.12 123 MET B N 1
ATOM 3019 C CA . MET B 1 123 ? -13.383 11.258 16.031 1 98.12 123 MET B CA 1
ATOM 3020 C C . MET B 1 123 ? -13.531 11.336 14.508 1 98.12 123 MET B C 1
ATOM 3022 O O . MET B 1 123 ? -13.875 10.352 13.867 1 98.12 123 MET B O 1
ATOM 3026 N N . LEU B 1 124 ? -13.281 12.484 14.016 1 97.44 124 LEU B N 1
ATOM 3027 C CA . LEU B 1 124 ? -13.289 12.625 12.562 1 97.44 124 LEU B CA 1
ATOM 3028 C C . LEU B 1 124 ? -12.234 11.727 11.922 1 97.44 124 LEU B C 1
ATOM 3030 O O . LEU B 1 124 ? -12.523 11.031 10.938 1 97.44 124 LEU B O 1
ATOM 3034 N N . ARG B 1 125 ? -11.023 11.734 12.406 1 97.88 125 ARG B N 1
ATOM 3035 C CA . ARG B 1 125 ? -9.977 10.852 11.914 1 97.88 125 ARG B CA 1
ATOM 3036 C C . ARG B 1 125 ? -10.422 9.391 11.953 1 97.88 125 ARG B C 1
ATOM 3038 O O . ARG B 1 125 ? -10.281 8.664 10.969 1 97.88 125 ARG B O 1
ATOM 3045 N N . ALA B 1 126 ? -10.984 8.984 13.078 1 98.12 126 ALA B N 1
ATOM 3046 C CA . ALA B 1 126 ? -11.383 7.59 13.266 1 98.12 126 ALA B CA 1
ATOM 3047 C C . ALA B 1 126 ? -12.359 7.145 12.18 1 98.12 126 ALA B C 1
ATOM 3049 O O . ALA B 1 126 ? -12.156 6.109 11.547 1 98.12 126 ALA B O 1
ATOM 3050 N N . TRP B 1 127 ? -13.305 7.922 11.945 1 97.81 127 TRP B N 1
ATOM 3051 C CA . TRP B 1 127 ? -14.375 7.484 11.055 1 97.81 127 TRP B CA 1
ATOM 3052 C C . TRP B 1 127 ? -13.992 7.715 9.594 1 97.81 127 TRP B C 1
ATOM 3054 O O . TRP B 1 127 ? -14.438 6.984 8.703 1 97.81 127 TRP B O 1
ATOM 3064 N N . VAL B 1 128 ? -13.156 8.727 9.336 1 97.94 128 VAL B N 1
ATOM 3065 C CA . VAL B 1 128 ? -12.641 8.898 7.984 1 97.94 128 VAL B CA 1
ATOM 3066 C C . VAL B 1 128 ? -11.703 7.742 7.641 1 97.94 128 VAL B C 1
ATOM 3068 O O . VAL B 1 128 ? -11.711 7.246 6.512 1 97.94 128 VAL B O 1
ATOM 3071 N N . TYR B 1 129 ? -10.875 7.281 8.586 1 97.75 129 TYR B N 1
ATOM 3072 C CA . TYR B 1 129 ? -10.031 6.109 8.367 1 97.75 129 TYR B CA 1
ATOM 3073 C C . TYR B 1 129 ? -10.875 4.887 8.031 1 97.75 129 TYR B C 1
ATOM 3075 O O . TYR B 1 129 ? -10.555 4.133 7.105 1 97.75 129 TYR B O 1
ATOM 3083 N N . ASN B 1 130 ? -11.961 4.711 8.75 1 95.94 130 ASN B N 1
ATOM 3084 C CA . ASN B 1 130 ? -12.844 3.586 8.469 1 95.94 130 ASN B CA 1
ATOM 3085 C C . ASN B 1 130 ? -13.523 3.734 7.105 1 95.94 130 ASN B C 1
ATOM 3087 O O . ASN B 1 130 ? -13.797 2.738 6.434 1 95.94 130 ASN B O 1
ATOM 3091 N N . GLY B 1 131 ? -13.758 4.953 6.703 1 96.75 131 GLY B N 1
ATOM 3092 C CA . GLY B 1 131 ? -14.32 5.215 5.391 1 96.75 131 GLY B CA 1
ATOM 3093 C C . GLY B 1 131 ? -13.406 4.805 4.254 1 96.75 131 GLY B C 1
ATOM 3094 O O . GLY B 1 131 ? -13.852 4.629 3.117 1 96.75 131 GLY B O 1
ATOM 3095 N N . ALA B 1 132 ? -12.156 4.664 4.547 1 98.06 132 ALA B N 1
ATOM 3096 C CA . ALA B 1 132 ? -11.195 4.23 3.529 1 98.06 132 ALA B CA 1
ATOM 3097 C C . ALA B 1 132 ? -11.578 2.861 2.969 1 98.06 132 ALA B C 1
ATOM 3099 O O . ALA B 1 132 ? -11.32 2.572 1.797 1 98.06 132 ALA B O 1
ATOM 3100 N N . LEU B 1 133 ? -12.219 1.989 3.76 1 97.12 133 LEU B N 1
ATOM 3101 C CA . LEU B 1 133 ? -12.609 0.666 3.283 1 97.12 133 LEU B CA 1
ATOM 3102 C C . LEU B 1 133 ? -13.742 0.765 2.271 1 97.12 133 LEU B C 1
ATOM 3104 O O . LEU B 1 133 ? -13.82 -0.037 1.338 1 97.12 133 LEU B O 1
ATOM 3108 N N . VAL B 1 134 ? -14.602 1.741 2.461 1 96.56 134 VAL B N 1
ATOM 3109 C CA . VAL B 1 134 ? -15.648 1.98 1.476 1 96.56 134 VAL B CA 1
ATOM 3110 C C . VAL B 1 134 ? -15.031 2.41 0.15 1 96.56 134 VAL B C 1
ATOM 3112 O O . VAL B 1 134 ? -15.375 1.879 -0.908 1 96.56 134 VAL B O 1
ATOM 3115 N N . THR B 1 135 ? -14.094 3.357 0.219 1 98.38 135 THR B N 1
ATOM 3116 C CA . THR B 1 135 ? -13.391 3.814 -0.973 1 98.38 135 THR B CA 1
ATOM 3117 C C . THR B 1 135 ? -12.633 2.662 -1.627 1 98.38 135 THR B C 1
ATOM 3119 O O . THR B 1 135 ? -12.586 2.564 -2.855 1 98.38 135 THR B O 1
ATOM 3122 N N . THR B 1 136 ? -12.062 1.8 -0.855 1 98.25 136 THR B N 1
ATOM 3123 C CA . THR B 1 136 ? -11.367 0.63 -1.375 1 98.25 136 THR B CA 1
ATOM 3124 C C . THR B 1 136 ? -12.297 -0.225 -2.225 1 98.25 136 THR B C 1
ATOM 3126 O O . THR B 1 136 ? -11.961 -0.59 -3.354 1 98.25 136 THR B O 1
ATOM 3129 N N . HIS B 1 137 ? -13.508 -0.511 -1.734 1 97.25 137 HIS B N 1
ATOM 3130 C CA . HIS B 1 137 ? -14.43 -1.387 -2.447 1 97.25 137 HIS B CA 1
ATOM 3131 C C . HIS B 1 137 ? -14.922 -0.736 -3.736 1 97.25 137 HIS B C 1
ATOM 3133 O O . HIS B 1 137 ? -15.133 -1.42 -4.738 1 97.25 137 HIS B O 1
ATOM 3139 N N . VAL B 1 138 ? -15.078 0.586 -3.707 1 97.81 138 VAL B N 1
ATOM 3140 C CA . VAL B 1 138 ? -15.484 1.301 -4.914 1 97.81 138 VAL B CA 1
ATOM 3141 C C . VAL B 1 138 ? -14.359 1.239 -5.949 1 97.81 138 VAL B C 1
ATOM 3143 O O . VAL B 1 138 ? -14.602 0.962 -7.125 1 97.81 138 VAL B O 1
ATOM 3146 N N . THR B 1 139 ? -13.156 1.466 -5.523 1 98.19 139 THR B N 1
ATOM 3147 C CA . THR B 1 139 ? -12.008 1.457 -6.422 1 98.19 139 THR B CA 1
ATOM 3148 C C . THR B 1 139 ? -11.734 0.046 -6.938 1 98.19 139 THR B C 1
ATOM 3150 O O . THR B 1 139 ? -11.328 -0.134 -8.086 1 98.19 139 THR B O 1
ATOM 3153 N N . VAL B 1 140 ? -11.961 -0.974 -6.129 1 97.88 140 VAL B N 1
ATOM 3154 C CA . VAL B 1 140 ? -11.797 -2.359 -6.555 1 97.88 140 VAL B CA 1
ATOM 3155 C C . VAL B 1 140 ? -12.812 -2.686 -7.648 1 97.88 140 VAL B C 1
ATOM 3157 O O . VAL B 1 140 ? -12.477 -3.312 -8.656 1 97.88 140 VAL B O 1
ATOM 3160 N N . ALA B 1 141 ? -14.078 -2.248 -7.438 1 95.5 141 ALA B N 1
ATOM 3161 C CA . ALA B 1 141 ? -15.133 -2.531 -8.414 1 95.5 141 ALA B CA 1
ATOM 3162 C C . ALA B 1 141 ? -14.766 -1.983 -9.789 1 95.5 141 ALA B C 1
ATOM 3164 O O . ALA B 1 141 ? -15.008 -2.639 -10.805 1 95.5 141 ALA B O 1
ATOM 3165 N N . VAL B 1 142 ? -14.125 -0.829 -9.812 1 97 142 VAL B N 1
ATOM 3166 C CA . VAL B 1 142 ? -13.758 -0.183 -11.07 1 97 142 VAL B CA 1
ATOM 3167 C C . VAL B 1 142 ? -12.484 -0.816 -11.625 1 97 142 VAL B C 1
ATOM 3169 O O . VAL B 1 142 ? -12.445 -1.222 -12.789 1 97 142 VAL B O 1
ATOM 3172 N N . SER B 1 143 ? -11.492 -1.002 -10.82 1 97.12 143 SER B N 1
ATOM 3173 C CA . SER B 1 143 ? -10.188 -1.457 -11.281 1 97.12 143 SER B CA 1
ATOM 3174 C C . SER B 1 143 ? -10.219 -2.93 -11.672 1 97.12 143 SER B C 1
ATOM 3176 O O . SER B 1 143 ? -9.516 -3.352 -12.594 1 97.12 143 SER B O 1
ATOM 3178 N N . ALA B 1 144 ? -11.016 -3.703 -10.969 1 95.94 144 ALA B N 1
ATOM 3179 C CA . ALA B 1 144 ? -11.133 -5.117 -11.312 1 95.94 144 ALA B CA 1
ATOM 3180 C C . ALA B 1 144 ? -11.648 -5.297 -12.734 1 95.94 144 ALA B C 1
ATOM 3182 O O . ALA B 1 144 ? -11.18 -6.168 -13.469 1 95.94 144 ALA B O 1
ATOM 3183 N N . ARG B 1 145 ? -12.562 -4.469 -13.172 1 93.69 145 ARG B N 1
ATOM 3184 C CA . ARG B 1 145 ? -13.109 -4.547 -14.516 1 93.69 145 ARG B CA 1
ATOM 3185 C C . ARG B 1 145 ? -12.086 -4.094 -15.555 1 93.69 145 ARG B C 1
ATOM 3187 O O . ARG B 1 145 ? -11.992 -4.68 -16.641 1 93.69 145 ARG B O 1
ATOM 3194 N N . ILE B 1 146 ? -11.32 -3.111 -15.203 1 94.56 146 ILE B N 1
ATOM 3195 C CA . ILE B 1 146 ? -10.305 -2.576 -16.109 1 94.56 146 ILE B CA 1
ATOM 3196 C C . ILE B 1 146 ? -9.195 -3.609 -16.312 1 94.56 146 ILE B C 1
ATOM 3198 O O . ILE B 1 146 ? -8.828 -3.916 -17.438 1 94.56 146 ILE B O 1
ATOM 3202 N N . ILE B 1 147 ? -8.719 -4.203 -15.219 1 92.88 147 ILE B N 1
ATOM 3203 C CA . ILE B 1 147 ? -7.562 -5.09 -15.32 1 92.88 147 ILE B CA 1
ATOM 3204 C C . ILE B 1 147 ? -7.977 -6.402 -15.984 1 92.88 147 ILE B C 1
ATOM 3206 O O . ILE B 1 147 ? -7.176 -7.031 -16.688 1 92.88 147 ILE B O 1
ATOM 3210 N N . ALA B 1 148 ? -9.227 -6.789 -15.82 1 90.62 148 ALA B N 1
ATOM 3211 C CA . ALA B 1 148 ? -9.727 -7.992 -16.484 1 90.62 148 ALA B CA 1
ATOM 3212 C C . ALA B 1 148 ? -9.719 -7.828 -18 1 90.62 148 ALA B C 1
ATOM 3214 O O . ALA B 1 148 ? -9.539 -8.805 -18.734 1 90.62 148 ALA B O 1
ATOM 3215 N N . ARG B 1 149 ? -9.852 -6.625 -18.5 1 89.5 149 ARG B N 1
ATOM 3216 C CA . ARG B 1 149 ? -9.805 -6.352 -19.922 1 89.5 149 ARG B CA 1
ATOM 3217 C C . ARG B 1 149 ? -8.367 -6.352 -20.438 1 89.5 149 ARG B C 1
ATOM 3219 O O . ARG B 1 149 ? -8.117 -6.723 -21.594 1 89.5 149 ARG B O 1
ATOM 3226 N N . ILE B 1 150 ? -7.461 -5.902 -19.625 1 87.44 150 ILE B N 1
ATOM 3227 C CA . ILE B 1 150 ? -6.051 -5.934 -19.984 1 87.44 150 ILE B CA 1
ATOM 3228 C C . ILE B 1 150 ? -5.582 -7.383 -20.125 1 87.44 150 ILE B C 1
ATOM 3230 O O . ILE B 1 150 ? -4.766 -7.703 -20.984 1 87.44 150 ILE B O 1
ATOM 3234 N N . ALA B 1 151 ? -6.09 -8.336 -19.281 1 85.75 151 ALA B N 1
ATOM 3235 C CA . ALA B 1 151 ? -6.008 -9.789 -19.406 1 85.75 151 ALA B CA 1
ATOM 3236 C C . ALA B 1 151 ? -4.578 -10.281 -19.219 1 85.75 151 ALA B C 1
ATOM 3238 O O . ALA B 1 151 ? -4.141 -11.227 -19.875 1 85.75 151 ALA B O 1
ATOM 3239 N N . SER B 1 152 ? -3.805 -9.602 -18.375 1 89.94 152 SER B N 1
ATOM 3240 C CA . SER B 1 152 ? -2.436 -10.047 -18.141 1 89.94 152 SER B CA 1
ATOM 3241 C C . SER B 1 152 ? -2.15 -10.195 -16.656 1 89.94 152 SER B C 1
ATOM 3243 O O . SER B 1 152 ? -0.99 -10.273 -16.234 1 89.94 152 SER B O 1
ATOM 3245 N N . TYR B 1 153 ? -3.172 -10.156 -15.891 1 94 153 TYR B N 1
ATOM 3246 C CA . TYR B 1 153 ? -2.969 -10.219 -14.445 1 94 153 TYR B CA 1
ATOM 3247 C C . TYR B 1 153 ? -3.482 -11.539 -13.875 1 94 153 TYR B C 1
ATOM 3249 O O . TYR B 1 153 ? -4.504 -12.062 -14.328 1 94 153 TYR B O 1
ATOM 3257 N N . TYR B 1 154 ? -2.719 -12.055 -12.953 1 95.62 154 TYR B N 1
ATOM 3258 C CA . TYR B 1 154 ? -3 -13.32 -12.281 1 95.62 154 TYR B CA 1
ATOM 3259 C C . TYR B 1 154 ? -2.836 -13.188 -10.773 1 95.62 154 TYR B C 1
ATOM 3261 O O . TYR B 1 154 ? -2.125 -12.297 -10.297 1 95.62 154 TYR B O 1
ATOM 3269 N N . THR B 1 155 ? -3.469 -14.016 -10.062 1 95.88 155 THR B N 1
ATOM 3270 C CA . THR B 1 155 ? -3.238 -14.156 -8.633 1 95.88 155 THR B CA 1
ATOM 3271 C C . THR B 1 155 ? -3.037 -15.625 -8.266 1 95.88 155 THR B C 1
ATOM 3273 O O . THR B 1 155 ? -3.289 -16.516 -9.078 1 95.88 155 THR B O 1
ATOM 3276 N N . THR B 1 156 ? -2.469 -15.82 -7.094 1 96.62 156 THR B N 1
ATOM 3277 C CA . THR B 1 156 ? -2.346 -17.188 -6.582 1 96.62 156 THR B CA 1
ATOM 3278 C C . THR B 1 156 ? -3.588 -17.578 -5.793 1 96.62 156 THR B C 1
ATOM 3280 O O . THR B 1 156 ? -4.156 -16.75 -5.066 1 96.62 156 THR B O 1
ATOM 3283 N N . MET B 1 157 ? -3.977 -18.797 -5.984 1 97.06 157 MET B N 1
ATOM 3284 C CA . MET B 1 157 ? -5.059 -19.359 -5.184 1 97.06 157 MET B CA 1
ATOM 3285 C C . MET B 1 157 ? -4.738 -20.797 -4.773 1 97.06 157 MET B C 1
ATOM 3287 O O . MET B 1 157 ? -4.07 -21.516 -5.508 1 97.06 157 MET B O 1
ATOM 3291 N N . ARG B 1 158 ? -5.215 -21.141 -3.646 1 96.81 158 ARG B N 1
ATOM 3292 C CA . ARG B 1 158 ? -5.074 -22.516 -3.184 1 96.81 158 ARG B CA 1
ATOM 3293 C C . ARG B 1 158 ? -6.031 -23.453 -3.926 1 96.81 158 ARG B C 1
ATOM 3295 O O . ARG B 1 158 ? -7.133 -23.047 -4.293 1 96.81 158 ARG B O 1
ATOM 3302 N N . CYS B 1 159 ? -5.586 -24.719 -4.062 1 97.25 159 CYS B N 1
ATOM 3303 C CA . CYS B 1 159 ? -6.453 -25.703 -4.699 1 97.25 159 CYS B CA 1
ATOM 3304 C C . CYS B 1 159 ? -7.754 -25.859 -3.922 1 97.25 159 CYS B C 1
ATOM 3306 O O . CYS B 1 159 ? -8.812 -26.078 -4.516 1 97.25 159 CYS B O 1
ATOM 3308 N N . SER B 1 160 ? -7.715 -25.688 -2.559 1 96.62 160 SER B N 1
ATOM 3309 C CA . SER B 1 160 ? -8.922 -25.781 -1.736 1 96.62 160 SER B CA 1
ATOM 3310 C C . SER B 1 160 ? -9.891 -24.641 -2.059 1 96.62 160 SER B C 1
ATOM 3312 O O . SER B 1 160 ? -11.102 -24.859 -2.1 1 96.62 160 SER B O 1
ATOM 3314 N N . GLU B 1 161 ? -9.367 -23.484 -2.33 1 96.31 161 GLU B N 1
ATOM 3315 C CA . GLU B 1 161 ? -10.203 -22.328 -2.686 1 96.31 161 GLU B CA 1
ATOM 3316 C C . GLU B 1 161 ? -10.867 -22.531 -4.043 1 96.31 161 GLU B C 1
ATOM 3318 O O . GLU B 1 161 ? -12.039 -22.203 -4.219 1 96.31 161 GLU B O 1
ATOM 3323 N N . ILE B 1 162 ? -10.117 -23.062 -4.953 1 96.19 162 ILE B N 1
ATOM 3324 C CA . ILE B 1 162 ? -10.625 -23.312 -6.297 1 96.19 162 ILE B CA 1
ATOM 3325 C C . ILE B 1 162 ? -11.734 -24.359 -6.242 1 96.19 162 ILE B C 1
ATOM 3327 O O . ILE B 1 162 ? -12.797 -24.172 -6.836 1 96.19 162 ILE B O 1
ATOM 3331 N N . ARG B 1 163 ? -11.492 -25.438 -5.492 1 95.5 163 ARG B N 1
ATOM 3332 C CA . ARG B 1 163 ? -12.469 -26.516 -5.371 1 95.5 163 ARG B CA 1
ATOM 3333 C C . ARG B 1 163 ? -13.758 -26.016 -4.734 1 95.5 163 ARG B C 1
ATOM 3335 O O . ARG B 1 163 ? -14.836 -26.547 -4.988 1 95.5 163 ARG B O 1
ATOM 3342 N N . TYR B 1 164 ? -13.641 -25 -3.926 1 94.94 164 TYR B N 1
ATOM 3343 C CA . TYR B 1 164 ? -14.805 -24.422 -3.262 1 94.94 164 TYR B CA 1
ATOM 3344 C C . TYR B 1 164 ? -15.711 -23.719 -4.266 1 94.94 164 TYR B C 1
ATOM 3346 O O . TYR B 1 164 ? -16.938 -23.688 -4.094 1 94.94 164 TYR B O 1
ATOM 3354 N N . VAL B 1 165 ? -15.188 -23.188 -5.379 1 93.56 165 VAL B N 1
ATOM 3355 C CA . VAL B 1 165 ? -15.953 -22.266 -6.219 1 93.56 165 VAL B CA 1
ATOM 3356 C C . VAL B 1 165 ? -16.328 -22.953 -7.531 1 93.56 165 VAL B C 1
ATOM 3358 O O . VAL B 1 165 ? -17.344 -22.609 -8.148 1 93.56 165 VAL B O 1
ATOM 3361 N N . ILE B 1 166 ? -15.523 -23.844 -8.023 1 91.62 166 ILE B N 1
ATOM 3362 C CA . ILE B 1 166 ? -15.852 -24.422 -9.32 1 91.62 166 ILE B CA 1
ATOM 3363 C C . ILE B 1 166 ? -16.188 -25.906 -9.148 1 91.62 166 ILE B C 1
ATOM 3365 O O . ILE B 1 166 ? -15.828 -26.516 -8.148 1 91.62 166 ILE B O 1
ATOM 3369 N N . ASN B 1 167 ? -16.875 -26.438 -10.172 1 90.38 167 ASN B N 1
ATOM 3370 C CA . ASN B 1 167 ? -17.266 -27.844 -10.172 1 90.38 167 ASN B CA 1
ATOM 3371 C C . ASN B 1 167 ? -16.047 -28.766 -10.219 1 90.38 167 ASN B C 1
ATOM 3373 O O . ASN B 1 167 ? -15.133 -28.547 -11.008 1 90.38 167 ASN B O 1
ATOM 3377 N N . SER B 1 168 ? -16.141 -29.797 -9.461 1 90.19 168 SER B N 1
ATOM 3378 C CA . SER B 1 168 ? -15.031 -30.734 -9.32 1 90.19 168 SER B CA 1
ATOM 3379 C C . SER B 1 168 ? -14.672 -31.375 -10.656 1 90.19 168 SER B C 1
ATOM 3381 O O . SER B 1 168 ? -13.516 -31.719 -10.898 1 90.19 168 SER B O 1
ATOM 3383 N N . ASP B 1 169 ? -15.586 -31.469 -11.555 1 92.69 169 ASP B N 1
ATOM 3384 C CA . ASP B 1 169 ? -15.375 -32.156 -12.836 1 92.69 169 ASP B CA 1
ATOM 3385 C C . ASP B 1 169 ? -14.477 -31.312 -13.75 1 92.69 169 ASP B C 1
ATOM 3387 O O . ASP B 1 169 ? -13.859 -31.844 -14.68 1 92.69 169 ASP B O 1
ATOM 3391 N N . ARG B 1 170 ? -14.375 -30.078 -13.508 1 92.56 170 ARG B N 1
ATOM 3392 C CA . ARG B 1 170 ? -13.609 -29.172 -14.359 1 92.56 170 ARG B CA 1
ATOM 3393 C C . ARG B 1 170 ? -12.164 -29.047 -13.883 1 92.56 170 ARG B C 1
ATOM 3395 O O . ARG B 1 170 ? -11.297 -28.578 -14.609 1 92.56 170 ARG B O 1
ATOM 3402 N N . ILE B 1 171 ? -11.852 -29.484 -12.664 1 93.5 171 ILE B N 1
ATOM 3403 C CA . ILE B 1 171 ? -10.586 -29.203 -12.008 1 93.5 171 ILE B CA 1
ATOM 3404 C C . ILE B 1 171 ? -9.453 -29.922 -12.734 1 93.5 171 ILE B C 1
ATOM 3406 O O . ILE B 1 171 ? -8.422 -29.312 -13.047 1 93.5 171 ILE B O 1
ATOM 3410 N N . PRO B 1 172 ? -9.648 -31.188 -13.18 1 92.69 172 PRO B N 1
ATOM 3411 C CA . PRO B 1 172 ? -8.531 -31.875 -13.852 1 92.69 172 PRO B CA 1
ATOM 3412 C C . PRO B 1 172 ? -8.156 -31.219 -15.172 1 92.69 172 PRO B C 1
ATOM 3414 O O . PRO B 1 172 ? -6.98 -31.219 -15.555 1 92.69 172 PRO B O 1
ATOM 3417 N N . THR B 1 173 ? -9.07 -30.594 -15.828 1 91.44 173 THR B N 1
ATOM 3418 C CA . THR B 1 173 ? -8.812 -29.984 -17.125 1 91.44 173 THR B CA 1
ATOM 3419 C C . THR B 1 173 ? -8.305 -28.547 -16.938 1 91.44 173 THR B C 1
ATOM 3421 O O . THR B 1 173 ? -7.316 -28.156 -17.562 1 91.44 173 THR B O 1
ATOM 3424 N N . ASP B 1 174 ? -8.945 -27.812 -16.078 1 91 174 ASP B N 1
ATOM 3425 C CA . ASP B 1 174 ? -8.641 -26.391 -15.938 1 91 174 ASP B CA 1
ATOM 3426 C C . ASP B 1 174 ? -7.406 -26.188 -15.062 1 91 174 ASP B C 1
ATOM 3428 O O . ASP B 1 174 ? -6.645 -25.234 -15.266 1 91 174 ASP B O 1
ATOM 3432 N N . PHE B 1 175 ? -7.277 -27.078 -14.055 1 93.88 175 PHE B N 1
ATOM 3433 C CA . PHE B 1 175 ? -6.184 -26.984 -13.102 1 93.88 175 PHE B CA 1
ATOM 3434 C C . PHE B 1 175 ? -5.605 -28.359 -12.797 1 93.88 175 PHE B C 1
ATOM 3436 O O . PHE B 1 175 ? -5.711 -28.844 -11.672 1 93.88 175 PHE B O 1
ATOM 3443 N N . PRO B 1 176 ? -4.953 -28.875 -13.766 1 92.69 176 PRO B N 1
ATOM 3444 C CA . PRO B 1 176 ? -4.406 -30.219 -13.578 1 92.69 176 PRO B CA 1
ATOM 3445 C C . PRO B 1 176 ? -3.48 -30.312 -12.367 1 92.69 176 PRO B C 1
ATOM 3447 O O . PRO B 1 176 ? -3.396 -31.375 -11.734 1 92.69 176 PRO B O 1
ATOM 3450 N N . GLU B 1 177 ? -2.84 -29.25 -11.93 1 91.81 177 GLU B N 1
ATOM 3451 C CA . GLU B 1 177 ? -1.944 -29.234 -10.781 1 91.81 177 GLU B CA 1
ATOM 3452 C C . GLU B 1 177 ? -2.697 -29.531 -9.484 1 91.81 177 GLU B C 1
ATOM 3454 O O . GLU B 1 177 ? -2.113 -30.047 -8.531 1 91.81 177 GLU B O 1
ATOM 3459 N N . CYS B 1 178 ? -3.926 -29.25 -9.492 1 95.62 178 CYS B N 1
ATOM 3460 C CA . CYS B 1 178 ? -4.742 -29.469 -8.305 1 95.62 178 CYS B CA 1
ATOM 3461 C C . CYS B 1 178 ? -5.277 -30.906 -8.273 1 95.62 178 CYS B C 1
ATOM 3463 O O . CYS B 1 178 ? -5.965 -31.297 -7.328 1 95.62 178 CYS B O 1
ATOM 3465 N N . SER B 1 179 ? -4.93 -31.688 -9.289 1 94.5 179 SER B N 1
ATOM 3466 C CA . SER B 1 179 ? -5.457 -33.062 -9.398 1 94.5 179 SER B CA 1
ATOM 3467 C C . SER B 1 179 ? -4.375 -34.094 -9.117 1 94.5 179 SER B C 1
ATOM 3469 O O . SER B 1 179 ? -4.617 -35.281 -9.219 1 94.5 179 SER B O 1
ATOM 3471 N N . THR B 1 180 ? -3.201 -33.656 -8.852 1 93.06 180 THR B N 1
ATOM 3472 C CA . THR B 1 180 ? -2.156 -34.594 -8.461 1 93.06 180 THR B CA 1
ATOM 3473 C C . THR B 1 180 ? -2.477 -35.219 -7.113 1 93.06 180 THR B C 1
ATOM 3475 O O . THR B 1 180 ? -3.217 -34.656 -6.309 1 93.06 180 THR B O 1
ATOM 3478 N N . PRO B 1 181 ? -1.913 -36.438 -6.863 1 95.06 181 PRO B N 1
ATOM 3479 C CA . PRO B 1 181 ? -2.162 -37.094 -5.582 1 95.06 181 PRO B CA 1
ATOM 3480 C C . PRO B 1 181 ? -1.758 -36.219 -4.387 1 95.06 181 PRO B C 1
ATOM 3482 O O . PRO B 1 181 ? -2.461 -36.188 -3.375 1 95.06 181 PRO B O 1
ATOM 3485 N N . GLU B 1 182 ? -0.717 -35.5 -4.508 1 93.25 182 GLU B N 1
ATOM 3486 C CA . GLU B 1 182 ? -0.235 -34.656 -3.418 1 93.25 182 GLU B CA 1
ATOM 3487 C C . GLU B 1 182 ? -1.188 -33.5 -3.158 1 93.25 182 GLU B C 1
ATOM 3489 O O . GLU B 1 182 ? -1.498 -33.188 -2.004 1 93.25 182 GLU B O 1
ATOM 3494 N N . ALA B 1 183 ? -1.665 -32.875 -4.242 1 94.5 183 ALA B N 1
ATOM 3495 C CA . ALA B 1 183 ? -2.564 -31.734 -4.113 1 94.5 183 ALA B CA 1
ATOM 3496 C C . ALA B 1 183 ? -3.92 -32.156 -3.559 1 94.5 183 ALA B C 1
ATOM 3498 O O . ALA B 1 183 ? -4.562 -31.406 -2.824 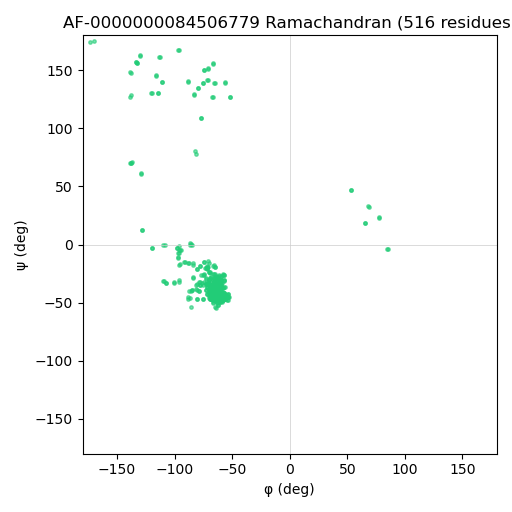1 94.5 183 ALA B O 1
ATOM 3499 N N . ILE B 1 184 ? -4.316 -33.312 -3.945 1 95.12 184 ILE B N 1
ATOM 3500 C CA . ILE B 1 184 ? -5.578 -33.844 -3.439 1 95.12 184 ILE B CA 1
ATOM 3501 C C . ILE B 1 184 ? -5.457 -34.125 -1.942 1 95.12 184 ILE B C 1
ATOM 3503 O O . ILE B 1 184 ? -6.387 -33.844 -1.179 1 95.12 184 ILE B O 1
ATOM 3507 N N . ALA B 1 185 ? -4.328 -34.594 -1.515 1 96.19 185 ALA B N 1
ATOM 3508 C CA . ALA B 1 185 ? -4.094 -34.938 -0.114 1 96.19 185 ALA B CA 1
ATOM 3509 C C . ALA B 1 185 ? -3.982 -33.688 0.745 1 96.19 185 ALA B C 1
ATOM 3511 O O . ALA B 1 185 ? -4.363 -33.688 1.918 1 96.19 185 ALA B O 1
ATOM 3512 N N . ASN B 1 186 ? -3.443 -32.625 0.254 1 95.62 186 ASN B N 1
ATOM 3513 C CA . ASN B 1 186 ? -3.268 -31.375 0.967 1 95.62 186 ASN B CA 1
ATOM 3514 C C . ASN B 1 186 ? -3.617 -30.172 0.086 1 95.62 186 ASN B C 1
ATOM 3516 O O . ASN B 1 186 ? -2.748 -29.359 -0.249 1 95.62 186 ASN B O 1
ATOM 3520 N N . PRO B 1 187 ? -4.902 -29.984 -0.202 1 94.94 187 PRO B N 1
ATOM 3521 C CA . PRO B 1 187 ? -5.305 -28.938 -1.142 1 94.94 187 PRO B CA 1
ATOM 3522 C C . PRO B 1 187 ? -5.02 -27.531 -0.615 1 94.94 187 PRO B C 1
ATOM 3524 O O . PRO B 1 187 ? -4.926 -26.578 -1.397 1 94.94 187 PRO B O 1
ATOM 3527 N N . ASP B 1 188 ? -4.805 -27.328 0.703 1 94.75 188 ASP B N 1
ATOM 3528 C CA . ASP B 1 188 ? -4.492 -26.031 1.274 1 94.75 188 ASP B CA 1
ATOM 3529 C C . ASP B 1 188 ? -3.027 -25.656 1.038 1 94.75 188 ASP B C 1
ATOM 3531 O O . ASP B 1 188 ? -2.646 -24.5 1.153 1 94.75 188 ASP B O 1
ATOM 3535 N N . GLY B 1 189 ? -2.209 -26.625 0.735 1 94.06 189 GLY B N 1
ATOM 3536 C CA . GLY B 1 189 ? -0.781 -26.406 0.587 1 94.06 189 GLY B CA 1
ATOM 3537 C C . GLY B 1 189 ? -0.354 -26.203 -0.856 1 94.06 189 GLY B C 1
ATOM 3538 O O . GLY B 1 189 ? 0.825 -25.984 -1.135 1 94.06 189 GLY B O 1
ATOM 3539 N N . TYR B 1 190 ? -1.278 -26.344 -1.789 1 94.88 190 TYR B N 1
ATOM 3540 C CA . TYR B 1 190 ? -0.944 -26.234 -3.205 1 94.88 190 TYR B CA 1
ATOM 3541 C C . TYR B 1 190 ? -1.611 -25.016 -3.83 1 94.88 190 TYR B C 1
ATOM 3543 O O . TYR B 1 190 ? -2.805 -24.766 -3.623 1 94.88 190 TYR B O 1
ATOM 3551 N N . TYR B 1 191 ? -0.769 -24.266 -4.516 1 95.88 191 TYR B N 1
ATOM 3552 C CA . TYR B 1 191 ? -1.188 -23 -5.098 1 95.88 191 TYR B CA 1
ATOM 3553 C C . TYR B 1 191 ? -1.099 -23.047 -6.621 1 95.88 191 TYR B C 1
ATOM 3555 O O . TYR B 1 191 ? -0.227 -23.719 -7.18 1 95.88 191 TYR B O 1
ATOM 3563 N N . VAL B 1 192 ? -2.014 -22.375 -7.238 1 95.81 192 VAL B N 1
ATOM 3564 C CA . VAL B 1 192 ? -1.972 -22.234 -8.688 1 95.81 192 VAL B CA 1
ATOM 3565 C C . VAL B 1 192 ? -2.211 -20.781 -9.078 1 95.81 192 VAL B C 1
ATOM 3567 O O . VAL B 1 192 ? -2.707 -19.984 -8.273 1 95.81 192 VAL B O 1
ATOM 3570 N N . ALA B 1 193 ? -1.737 -20.422 -10.266 1 96.44 193 ALA B N 1
ATOM 3571 C CA . ALA B 1 193 ? -2.004 -19.094 -10.812 1 96.44 193 ALA B CA 1
ATOM 3572 C C . ALA B 1 193 ? -3.367 -19.047 -11.492 1 96.44 193 ALA B C 1
ATOM 3574 O O . ALA B 1 193 ? -3.699 -19.922 -12.297 1 96.44 193 ALA B O 1
ATOM 3575 N N . VAL B 1 194 ? -4.152 -18.078 -11.141 1 95.81 194 VAL B N 1
ATOM 3576 C CA . VAL B 1 194 ? -5.48 -17.922 -11.719 1 95.81 194 VAL B CA 1
ATOM 3577 C C . VAL B 1 194 ? -5.586 -16.562 -12.414 1 95.81 194 VAL B C 1
ATOM 3579 O O . VAL B 1 194 ? -5.297 -15.523 -11.812 1 95.81 194 VAL B O 1
ATOM 3582 N N . LYS B 1 195 ? -6.059 -16.594 -13.617 1 94.56 195 LYS B N 1
ATOM 3583 C CA . LYS B 1 195 ? -6.168 -15.383 -14.43 1 94.56 195 LYS B CA 1
ATOM 3584 C C . LYS B 1 195 ? -7.336 -14.516 -13.977 1 94.56 195 LYS B C 1
ATOM 3586 O O . LYS B 1 195 ? -8.398 -15.031 -13.633 1 94.56 195 LYS B O 1
ATOM 3591 N N . ALA B 1 196 ? -7.062 -13.203 -13.961 1 95.06 196 ALA B N 1
ATOM 3592 C CA . ALA B 1 196 ? -8.133 -12.25 -13.672 1 95.06 196 ALA B CA 1
ATOM 3593 C C . ALA B 1 196 ? -9.031 -12.047 -14.891 1 95.06 196 ALA B C 1
ATOM 3595 O O . ALA B 1 196 ? -8.609 -11.438 -15.883 1 95.06 196 ALA B O 1
ATOM 3596 N N . VAL B 1 197 ? -10.242 -12.555 -14.828 1 92.12 197 VAL B N 1
ATOM 3597 C CA . VAL B 1 197 ? -11.227 -12.43 -15.898 1 92.12 197 VAL B CA 1
ATOM 3598 C C . VAL B 1 197 ? -12.609 -12.141 -15.305 1 92.12 197 VAL B C 1
ATOM 3600 O O . VAL B 1 197 ? -13.094 -12.898 -14.461 1 92.12 197 VAL B O 1
ATOM 3603 N N . TRP B 1 198 ? -13.258 -11.133 -15.742 1 86.88 198 TRP B N 1
ATOM 3604 C CA . TRP B 1 198 ? -14.516 -10.727 -15.125 1 86.88 198 TRP B CA 1
ATOM 3605 C C . TRP B 1 198 ? -15.688 -11.5 -15.719 1 86.88 198 TRP B C 1
ATOM 3607 O O . TRP B 1 198 ? -16.641 -11.836 -15.008 1 86.88 198 TRP B O 1
ATOM 3617 N N . GLU B 1 199 ? -15.719 -11.75 -17.062 1 77.31 199 GLU B N 1
ATOM 3618 C CA . GLU B 1 199 ? -16.875 -12.32 -17.75 1 77.31 199 GLU B CA 1
ATOM 3619 C C . GLU B 1 199 ? -17.016 -13.805 -17.469 1 77.31 199 GLU B C 1
ATOM 3621 O O . GLU B 1 199 ? -18.078 -14.391 -17.688 1 77.31 199 GLU B O 1
ATOM 3626 N N . GLN B 1 200 ? -16.109 -14.492 -17.172 1 64.5 200 GLN B N 1
ATOM 3627 C CA . GLN B 1 200 ? -16.219 -15.938 -17.266 1 64.5 200 GLN B CA 1
ATOM 3628 C C . GLN B 1 200 ? -16.844 -16.516 -16 1 64.5 200 GLN B C 1
ATOM 3630 O O . GLN B 1 200 ? -17.625 -17.469 -16.062 1 64.5 200 GLN B O 1
ATOM 3635 N N . GLU B 1 201 ? -16.312 -16.219 -14.773 1 78.69 201 GLU B N 1
ATOM 3636 C CA . GLU B 1 201 ? -16.781 -17.062 -13.672 1 78.69 201 GLU B CA 1
ATOM 3637 C C . GLU B 1 201 ? -16.328 -16.484 -12.328 1 78.69 201 GLU B C 1
ATOM 3639 O O . GLU B 1 201 ? -15.617 -15.477 -12.273 1 78.69 201 GLU B O 1
ATOM 3644 N N . ARG B 1 202 ? -16.828 -17.156 -11.383 1 91.31 202 ARG B N 1
ATOM 3645 C CA . ARG B 1 202 ? -16.609 -16.812 -9.984 1 91.31 202 ARG B CA 1
ATOM 3646 C C . ARG B 1 202 ? -15.133 -16.781 -9.633 1 91.31 202 ARG B C 1
ATOM 3648 O O . ARG B 1 202 ? -14.68 -15.93 -8.883 1 91.31 202 ARG B O 1
ATOM 3655 N N . LEU B 1 203 ? -14.383 -17.672 -10.352 1 93.44 203 LEU B N 1
ATOM 3656 C CA . LEU B 1 203 ? -12.953 -17.766 -10.07 1 93.44 203 LEU B CA 1
ATOM 3657 C C . LEU B 1 203 ? -12.211 -16.578 -10.656 1 93.44 203 LEU B C 1
ATOM 3659 O O . LEU B 1 203 ? -11.406 -15.938 -9.961 1 93.44 203 LEU B O 1
ATOM 3663 N N . GLY B 1 204 ? -12.523 -16.266 -11.922 1 94.19 204 GLY B N 1
ATOM 3664 C CA . GLY B 1 204 ? -11.906 -15.117 -12.578 1 94.19 204 GLY B CA 1
ATOM 3665 C C . GLY B 1 204 ? -12.211 -13.805 -11.891 1 94.19 204 GLY B C 1
ATOM 3666 O O . GLY B 1 204 ? -11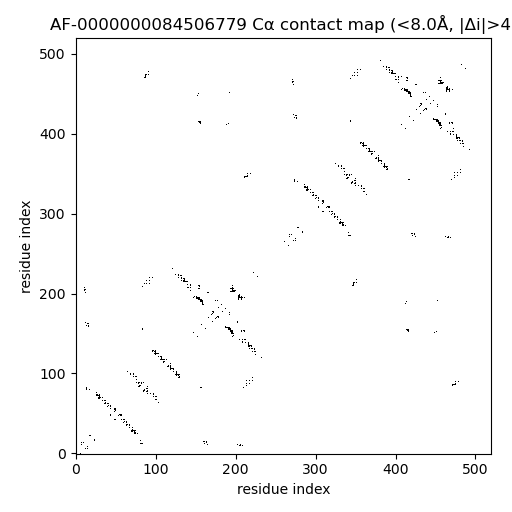.336 -12.953 -11.75 1 94.19 204 GLY B O 1
ATOM 3667 N N . GLN B 1 205 ? -13.438 -13.68 -11.477 1 94.12 205 GLN B N 1
ATOM 3668 C CA . GLN B 1 205 ? -13.844 -12.477 -10.766 1 94.12 205 GLN B CA 1
ATOM 3669 C C . GLN B 1 205 ? -13.094 -12.344 -9.438 1 94.12 205 GLN B C 1
ATOM 3671 O O . GLN B 1 205 ? -12.664 -11.25 -9.078 1 94.12 205 GLN B O 1
ATOM 3676 N N . SER B 1 206 ? -12.969 -13.438 -8.75 1 96.19 206 SER B N 1
ATOM 3677 C CA . SER B 1 206 ? -12.227 -13.43 -7.5 1 96.19 206 SER B CA 1
ATOM 3678 C C . SER B 1 206 ? -10.781 -12.992 -7.715 1 96.19 206 SER B C 1
ATOM 3680 O O . SER B 1 206 ? -10.227 -12.234 -6.914 1 96.19 206 SER B O 1
ATOM 3682 N N . SER B 1 207 ? -10.234 -13.523 -8.781 1 96.69 207 SER B N 1
ATOM 3683 C CA . SER B 1 207 ? -8.859 -13.164 -9.102 1 96.69 207 SER B CA 1
ATOM 3684 C C . SER B 1 207 ? -8.727 -11.672 -9.398 1 96.69 207 SER B C 1
ATOM 3686 O O . SER B 1 207 ? -7.797 -11.023 -8.914 1 96.69 207 SER B O 1
ATOM 3688 N N . ALA B 1 208 ? -9.672 -11.125 -10.148 1 96.69 208 ALA B N 1
ATOM 3689 C CA . ALA B 1 208 ? -9.648 -9.711 -10.5 1 96.69 208 ALA B CA 1
ATOM 3690 C C . ALA B 1 208 ? -9.758 -8.836 -9.25 1 96.69 208 ALA B C 1
ATOM 3692 O O . ALA B 1 208 ? -9.047 -7.844 -9.117 1 96.69 208 ALA B O 1
ATOM 3693 N N . ILE B 1 209 ? -10.602 -9.211 -8.391 1 96.62 209 ILE B N 1
ATOM 3694 C CA . ILE B 1 209 ? -10.805 -8.461 -7.152 1 96.62 209 ILE B CA 1
ATOM 3695 C C . ILE B 1 209 ? -9.547 -8.547 -6.289 1 96.62 209 ILE B C 1
ATOM 3697 O O . ILE B 1 209 ? -9.047 -7.52 -5.816 1 96.62 209 ILE B O 1
ATOM 3701 N N . ARG B 1 210 ? -8.953 -9.703 -6.156 1 96.94 210 ARG B N 1
ATOM 3702 C CA . ARG B 1 210 ? -7.766 -9.914 -5.328 1 96.94 210 ARG B CA 1
ATOM 3703 C C . ARG B 1 210 ? -6.582 -9.102 -5.848 1 96.94 210 ARG B C 1
ATOM 3705 O O . ARG B 1 210 ? -5.875 -8.461 -5.066 1 96.94 210 ARG B O 1
ATOM 3712 N N . VAL B 1 211 ? -6.434 -9.109 -7.141 1 95.88 211 VAL B N 1
ATOM 3713 C CA . VAL B 1 211 ? -5.273 -8.461 -7.742 1 95.88 211 VAL B CA 1
ATOM 3714 C C . VAL B 1 211 ? -5.328 -6.957 -7.5 1 95.88 211 VAL B C 1
ATOM 3716 O O . VAL B 1 211 ? -4.293 -6.312 -7.328 1 95.88 211 VAL B O 1
ATOM 3719 N N . THR B 1 212 ? -6.5 -6.395 -7.438 1 97.62 212 THR B N 1
ATOM 3720 C CA . THR B 1 212 ? -6.641 -4.941 -7.391 1 97.62 212 THR B CA 1
ATOM 3721 C C . THR B 1 212 ? -6.809 -4.461 -5.953 1 97.62 212 THR B C 1
ATOM 3723 O O . THR B 1 212 ? -6.73 -3.262 -5.68 1 97.62 212 THR B O 1
ATOM 3726 N N . PHE B 1 213 ? -7.016 -5.355 -5.051 1 98.25 213 PHE B N 1
ATOM 3727 C CA . PHE B 1 213 ? -7.449 -4.961 -3.717 1 98.25 213 PHE B CA 1
ATOM 3728 C C . PHE B 1 213 ? -6.355 -4.184 -2.998 1 98.25 213 PHE B C 1
ATOM 3730 O O . PHE B 1 213 ? -6.617 -3.131 -2.412 1 98.25 213 PHE B O 1
ATOM 3737 N N . GLY B 1 214 ? -5.094 -4.715 -2.973 1 96.81 214 GLY B N 1
ATOM 3738 C CA . GLY B 1 214 ? -3.992 -4.039 -2.309 1 96.81 214 GLY B CA 1
ATOM 3739 C C . GLY B 1 214 ? -3.752 -2.635 -2.832 1 96.81 214 GLY B C 1
ATOM 3740 O O . GLY B 1 214 ? -3.531 -1.705 -2.055 1 96.81 214 GLY B O 1
ATOM 3741 N N . MET B 1 215 ? -3.762 -2.506 -4.098 1 97.44 215 MET B N 1
ATOM 3742 C CA . MET B 1 215 ? -3.586 -1.197 -4.719 1 97.44 215 MET B CA 1
ATOM 3743 C C . MET B 1 215 ? -4.699 -0.242 -4.305 1 97.44 215 MET B C 1
ATOM 3745 O O . MET B 1 215 ? -4.438 0.907 -3.947 1 97.44 215 MET B O 1
ATOM 3749 N N . SER B 1 216 ? -5.926 -0.75 -4.371 1 98.44 216 SER B N 1
ATOM 3750 C CA . SER B 1 216 ? -7.086 0.062 -4.016 1 98.44 216 SER B CA 1
ATOM 3751 C C . SER B 1 216 ? -7.027 0.496 -2.555 1 98.44 216 SER B C 1
ATOM 3753 O O . SER B 1 216 ? -7.367 1.635 -2.227 1 98.44 216 SER B O 1
ATOM 3755 N N . MET B 1 217 ? -6.617 -0.429 -1.771 1 97.75 217 MET B N 1
ATOM 3756 C CA . MET B 1 217 ? -6.512 -0.122 -0.347 1 97.75 217 MET B CA 1
ATOM 3757 C C . MET B 1 217 ? -5.43 0.925 -0.097 1 97.75 217 MET B C 1
ATOM 3759 O O . MET B 1 217 ? -5.625 1.849 0.693 1 97.75 217 MET B O 1
ATOM 3763 N N . LEU B 1 218 ? -4.305 0.765 -0.724 1 95.19 218 LEU B N 1
ATOM 3764 C CA . LEU B 1 218 ? -3.242 1.758 -0.618 1 95.19 218 LEU B CA 1
ATOM 3765 C C . LEU B 1 218 ? -3.738 3.135 -1.048 1 95.19 218 LEU B C 1
ATOM 3767 O O . LEU B 1 218 ? -3.529 4.121 -0.341 1 95.19 218 LEU B O 1
ATOM 3771 N N . LEU B 1 219 ? -4.383 3.193 -2.119 1 96.94 219 LEU B N 1
ATOM 3772 C CA . LEU B 1 219 ? -4.93 4.449 -2.623 1 96.94 219 LEU B CA 1
ATOM 3773 C C . LEU B 1 219 ? -5.898 5.062 -1.621 1 96.94 219 LEU B C 1
ATOM 3775 O O . LEU B 1 219 ? -5.832 6.262 -1.336 1 96.94 219 LEU B O 1
ATOM 3779 N N . ALA B 1 220 ? -6.742 4.266 -1.149 1 98.25 220 ALA B N 1
ATOM 3780 C CA . ALA B 1 220 ? -7.758 4.738 -0.213 1 98.25 220 ALA B CA 1
ATOM 3781 C C . ALA B 1 220 ? -7.121 5.25 1.075 1 98.25 220 ALA B C 1
ATOM 3783 O O . ALA B 1 220 ? -7.527 6.289 1.605 1 98.25 220 ALA B O 1
ATOM 3784 N N . ILE B 1 221 ? -6.133 4.539 1.605 1 96.81 221 ILE B N 1
ATOM 3785 C CA . ILE B 1 221 ? -5.457 4.938 2.836 1 96.81 221 ILE B CA 1
ATOM 3786 C C . ILE B 1 221 ? -4.801 6.305 2.645 1 96.81 221 ILE B C 1
ATOM 3788 O O . ILE B 1 221 ? -4.969 7.199 3.477 1 96.81 221 ILE B O 1
ATOM 3792 N N . VAL B 1 222 ? -4.16 6.492 1.549 1 93.69 222 VAL B N 1
ATOM 3793 C CA . VAL B 1 222 ? -3.484 7.758 1.286 1 93.69 222 VAL B CA 1
ATOM 3794 C C . VAL B 1 222 ? -4.516 8.875 1.158 1 93.69 222 VAL B C 1
ATOM 3796 O O . VAL B 1 222 ? -4.383 9.93 1.789 1 93.69 222 VAL B O 1
ATOM 3799 N N . LEU B 1 223 ? -5.547 8.633 0.443 1 96.5 223 LEU B N 1
ATOM 3800 C CA . LEU B 1 223 ? -6.574 9.641 0.195 1 96.5 223 LEU B CA 1
ATOM 3801 C C . LEU B 1 223 ? -7.254 10.055 1.496 1 96.5 223 LEU B C 1
ATOM 3803 O O . LEU B 1 223 ? -7.441 11.242 1.749 1 96.5 223 LEU B O 1
ATOM 3807 N N . HIS B 1 224 ? -7.57 9.141 2.297 1 97.5 224 HIS B N 1
ATOM 3808 C CA . HIS B 1 224 ? -8.328 9.438 3.506 1 97.5 224 HIS B CA 1
ATOM 3809 C C . HIS B 1 224 ? -7.434 10.016 4.594 1 97.5 224 HIS B C 1
ATOM 3811 O O . HIS B 1 224 ? -7.836 10.938 5.312 1 97.5 224 HIS B O 1
ATOM 3817 N N . CYS B 1 225 ? -6.215 9.516 4.766 1 93.19 225 CYS B N 1
ATOM 3818 C CA . CYS B 1 225 ? -5.297 10.062 5.762 1 93.19 225 CYS B CA 1
ATOM 3819 C C . CYS B 1 225 ? -4.895 11.492 5.414 1 93.19 225 CYS B C 1
ATOM 3821 O O . CYS B 1 225 ? -4.945 12.375 6.27 1 93.19 225 CYS B O 1
ATOM 3823 N N . VAL B 1 226 ? -4.578 11.695 4.152 1 91.25 226 VAL B N 1
ATOM 3824 C CA . VAL B 1 226 ? -4.191 13.039 3.723 1 91.25 226 VAL B CA 1
ATOM 3825 C C . VAL B 1 226 ? -5.414 13.953 3.705 1 91.25 226 VAL B C 1
ATOM 3827 O O . VAL B 1 226 ? -5.355 15.086 4.184 1 91.25 226 VAL B O 1
ATOM 3830 N N . GLY B 1 227 ? -6.488 13.43 3.211 1 95.25 227 GLY B N 1
ATOM 3831 C CA . GLY B 1 227 ? -7.703 14.219 3.076 1 95.25 227 GLY B CA 1
ATOM 3832 C C . GLY B 1 227 ? -8.227 14.734 4.402 1 95.25 227 GLY B C 1
ATOM 3833 O O . GLY B 1 227 ? -8.609 15.898 4.512 1 95.25 227 GLY B O 1
ATOM 3834 N N . VAL B 1 228 ? -8.234 13.898 5.352 1 96.31 228 VAL B N 1
ATOM 3835 C CA . VAL B 1 228 ? -8.805 14.312 6.629 1 96.31 228 VAL B CA 1
ATOM 3836 C C . VAL B 1 228 ? -7.914 15.367 7.281 1 96.31 228 VAL B C 1
ATOM 3838 O O . VAL B 1 228 ? -8.406 16.297 7.914 1 96.31 228 VAL B O 1
ATOM 3841 N N . GLU B 1 229 ? -6.617 15.297 7.152 1 93.12 229 GLU B N 1
ATOM 3842 C CA . GLU B 1 229 ? -5.707 16.281 7.734 1 93.12 229 GLU B CA 1
ATOM 3843 C C . GLU B 1 229 ? -5.84 17.641 7.031 1 93.12 229 GLU B C 1
ATOM 3845 O O . GLU B 1 229 ? -5.789 18.688 7.68 1 93.12 229 GLU B O 1
ATOM 3850 N N . ILE B 1 230 ? -5.961 17.594 5.723 1 92.31 230 ILE B N 1
ATOM 3851 C CA . ILE B 1 230 ? -6.191 18.828 4.98 1 92.31 230 ILE B CA 1
ATOM 3852 C C . ILE B 1 230 ? -7.488 19.484 5.453 1 92.31 230 ILE B C 1
ATOM 3854 O O . ILE B 1 230 ? -7.527 20.688 5.695 1 92.31 230 ILE B O 1
ATOM 3858 N N . TYR B 1 231 ? -8.508 18.719 5.605 1 95.62 231 TYR B N 1
ATOM 3859 C CA . TYR B 1 231 ? -9.812 19.203 6.047 1 95.62 231 TYR B CA 1
ATOM 3860 C C . TYR B 1 231 ? -9.719 19.828 7.43 1 95.62 231 TYR B C 1
ATOM 3862 O O . TYR B 1 231 ? -10.227 20.938 7.652 1 95.62 231 TYR B O 1
ATOM 3870 N N . ILE B 1 232 ? -9.102 19.109 8.336 1 94.12 232 ILE B N 1
ATOM 3871 C CA . ILE B 1 232 ? -8.984 19.578 9.719 1 94.12 232 ILE B CA 1
ATOM 3872 C C . ILE B 1 232 ? -8.18 20.875 9.758 1 94.12 232 ILE B C 1
ATOM 3874 O O . ILE B 1 232 ? -8.562 21.828 10.43 1 94.12 232 ILE B O 1
ATOM 3878 N N . ARG B 1 233 ? -7.141 21 9.031 1 90.12 233 ARG B N 1
ATOM 3879 C CA . ARG B 1 233 ? -6.316 22.203 9.008 1 90.12 233 ARG B CA 1
ATOM 3880 C C . ARG B 1 233 ? -7.082 23.375 8.398 1 90.12 233 ARG B C 1
ATOM 3882 O O . ARG B 1 233 ? -7.016 24.5 8.906 1 90.12 233 ARG B O 1
ATOM 3889 N N . ALA B 1 234 ? -7.758 23.094 7.355 1 91.5 234 ALA B N 1
ATOM 3890 C CA . ALA B 1 234 ? -8.531 24.141 6.68 1 91.5 234 ALA B CA 1
ATOM 3891 C C . ALA B 1 234 ? -9.633 24.688 7.59 1 91.5 234 ALA B C 1
ATOM 3893 O O . ALA B 1 234 ? -9.898 25.891 7.605 1 91.5 234 ALA B O 1
ATOM 3894 N N . THR B 1 235 ? -10.266 23.828 8.281 1 88.81 235 THR B N 1
ATOM 3895 C CA . THR B 1 235 ? -11.375 24.25 9.141 1 88.81 235 THR B CA 1
ATOM 3896 C C . THR B 1 235 ? -10.852 24.922 10.406 1 88.81 235 THR B C 1
ATOM 3898 O O . THR B 1 235 ? -11.523 25.797 10.969 1 88.81 235 THR B O 1
ATOM 3901 N N . ARG B 1 236 ? -9.766 24.562 10.953 1 85.56 236 ARG B N 1
ATOM 3902 C CA . ARG B 1 236 ? -9.141 25.25 12.07 1 85.56 236 ARG B CA 1
ATOM 3903 C C . ARG B 1 236 ? -8.773 26.688 11.695 1 85.56 236 ARG B C 1
ATOM 3905 O O . ARG B 1 236 ? -9 27.609 12.484 1 85.56 236 ARG B O 1
ATOM 3912 N N . ASP B 1 237 ? -8.25 26.828 10.562 1 82.19 237 ASP B N 1
ATOM 3913 C CA . ASP B 1 237 ? -7.871 28.141 10.07 1 82.19 237 ASP B CA 1
ATOM 3914 C C . ASP B 1 237 ? -9.094 29.047 9.914 1 82.19 237 ASP B C 1
ATOM 3916 O O . ASP B 1 237 ? -9.055 30.219 10.258 1 82.19 237 ASP B O 1
ATOM 3920 N N . GLU B 1 238 ? -10.078 28.484 9.398 1 78 238 GLU B N 1
ATOM 3921 C CA . GLU B 1 238 ? -11.312 29.25 9.227 1 78 238 GLU B CA 1
ATOM 3922 C C . GLU B 1 238 ? -11.891 29.688 10.57 1 78 238 GLU B C 1
ATOM 3924 O O . GLU B 1 238 ? -12.352 30.812 10.711 1 78 238 GLU B O 1
ATOM 3929 N N . SER B 1 239 ? -11.852 28.797 11.492 1 77.06 239 SER B N 1
ATOM 3930 C CA . SER B 1 239 ? -12.352 29.125 12.828 1 77.06 239 SER B CA 1
ATOM 3931 C C . SER B 1 239 ? -11.516 30.219 13.477 1 77.06 239 SER B C 1
ATOM 3933 O O . SER B 1 239 ? -12.055 31.125 14.109 1 77.06 239 SER B O 1
ATOM 3935 N N . ASP B 1 240 ? -10.281 30.188 13.344 1 77.38 240 ASP B N 1
ATOM 3936 C CA . ASP B 1 240 ? -9.391 31.203 13.883 1 77.38 240 ASP B CA 1
ATOM 3937 C C . ASP B 1 240 ? -9.625 32.562 13.219 1 77.38 240 ASP B C 1
ATOM 3939 O O . ASP B 1 240 ? -9.625 33.594 13.883 1 77.38 240 ASP B O 1
ATOM 3943 N N . LYS B 1 241 ? -9.969 32.594 11.953 1 80.31 241 LYS B N 1
ATOM 3944 C CA . LYS B 1 241 ? -10.266 33.812 11.227 1 80.31 241 LYS B CA 1
ATOM 3945 C C . LYS B 1 241 ? -11.578 34.438 11.703 1 80.31 241 LYS B C 1
ATOM 3947 O O . LYS B 1 241 ? -11.672 35.656 11.875 1 80.31 241 LYS B O 1
ATOM 3952 N N . LEU B 1 242 ? -12.445 33.562 11.828 1 74.56 242 LEU B N 1
ATOM 3953 C CA . LEU B 1 242 ? -13.75 34.031 12.281 1 74.56 242 LEU B CA 1
ATOM 3954 C C . LEU B 1 242 ? -13.664 34.594 13.703 1 74.56 242 LEU B C 1
ATOM 3956 O O . LEU B 1 242 ? -14.289 35.625 14.016 1 74.56 242 LEU B O 1
ATOM 3960 N N . ARG B 1 243 ? -12.906 33.969 14.555 1 74.94 243 ARG B N 1
ATOM 3961 C CA . ARG B 1 243 ? -12.695 34.438 15.922 1 74.94 243 ARG B CA 1
ATOM 3962 C C . ARG B 1 243 ? -11.984 35.781 15.922 1 74.94 243 ARG B C 1
ATOM 3964 O O . ARG B 1 243 ? -12.336 36.688 16.703 1 74.94 243 ARG B O 1
ATOM 3971 N N . GLU B 1 244 ? -11.039 35.906 15.102 1 79.5 244 GLU B N 1
ATOM 3972 C CA . GLU B 1 244 ? -10.32 37.156 14.977 1 79.5 244 GLU B CA 1
ATOM 3973 C C . GLU B 1 244 ? -11.234 38.25 14.438 1 79.5 244 GLU B C 1
ATOM 3975 O O . GLU B 1 244 ? -11.195 39.375 14.922 1 79.5 244 GLU B O 1
ATOM 3980 N N . TRP B 1 245 ? -12.031 37.938 13.406 1 78.19 245 TRP B N 1
ATOM 3981 C CA . TRP B 1 245 ? -12.992 38.875 12.836 1 78.19 245 TRP B CA 1
ATOM 3982 C C . TRP B 1 245 ? -14 39.312 13.891 1 78.19 245 TRP B C 1
ATOM 3984 O O . TRP B 1 245 ? -14.297 40.5 14 1 78.19 245 TRP B O 1
ATOM 3994 N N . SER B 1 246 ? -14.555 38.406 14.648 1 74.25 246 SER B N 1
ATOM 3995 C CA . SER B 1 246 ? -15.5 38.719 15.719 1 74.25 246 SER B CA 1
ATOM 3996 C C . SER B 1 246 ? -14.875 39.625 16.781 1 74.25 246 SER B C 1
ATOM 3998 O O . SER B 1 246 ? -15.516 40.531 17.281 1 74.25 246 SER B O 1
ATOM 4000 N N . ARG B 1 247 ? -13.656 39.312 17.219 1 76.12 247 ARG B N 1
ATOM 4001 C CA . ARG B 1 247 ? -12.914 40.125 18.172 1 76.12 247 ARG B CA 1
ATOM 4002 C C . ARG B 1 247 ? -12.734 41.562 17.656 1 76.12 247 ARG B C 1
ATOM 4004 O O . ARG B 1 247 ? -12.953 42.531 18.391 1 76.12 247 ARG B O 1
ATOM 4011 N N . LYS B 1 248 ? -12.438 41.781 16.422 1 84.81 248 LYS B N 1
ATOM 4012 C CA . LYS B 1 248 ? -12.266 43.094 15.812 1 84.81 248 LYS B CA 1
ATOM 4013 C C . LYS B 1 248 ? -13.586 43.844 15.773 1 84.81 248 LYS B C 1
ATOM 4015 O O . LYS B 1 248 ? -13.617 45.062 16.016 1 84.81 248 LYS B O 1
ATOM 4020 N N . ARG B 1 249 ? -14.586 43.188 15.508 1 79.88 249 ARG B N 1
ATOM 4021 C CA . ARG B 1 249 ? -15.906 43.781 15.469 1 79.88 249 ARG B CA 1
ATOM 4022 C C . ARG B 1 249 ? -16.328 44.281 16.859 1 79.88 249 ARG B C 1
ATOM 4024 O O . ARG B 1 249 ? -16.891 45.344 17 1 79.88 249 ARG B O 1
ATOM 4031 N N . ARG B 1 250 ? -16.047 43.469 17.844 1 77.62 250 ARG B N 1
ATOM 4032 C CA . ARG B 1 250 ? -16.359 43.844 19.219 1 77.62 250 ARG B CA 1
ATOM 4033 C C . ARG B 1 250 ? -15.531 45.031 19.672 1 77.62 250 ARG B C 1
ATOM 4035 O O . ARG B 1 250 ? -16.047 45.938 20.344 1 77.62 250 ARG B O 1
ATOM 4042 N N . LEU B 1 251 ? -14.273 44.969 19.359 1 82.25 251 LEU B N 1
ATOM 4043 C CA . LEU B 1 251 ? -13.406 46.062 19.703 1 82.25 251 LEU B CA 1
ATOM 4044 C C . LEU B 1 251 ? -13.875 47.344 19.016 1 82.25 251 LEU B C 1
ATOM 4046 O O . LEU B 1 251 ? -13.867 48.438 19.625 1 82.25 251 LEU B O 1
ATOM 4050 N N . ARG B 1 252 ? -14.273 47.375 17.844 1 78.81 252 ARG B N 1
ATOM 4051 C CA . ARG B 1 252 ? -14.805 48.531 17.125 1 78.81 252 ARG B CA 1
ATOM 4052 C C . ARG B 1 252 ? -16.109 49.031 17.75 1 78.81 252 ARG B C 1
ATOM 4054 O O . ARG B 1 252 ? -16.328 50.219 17.875 1 78.81 252 ARG B O 1
ATOM 4061 N N . ALA B 1 253 ? -16.922 48.219 18.203 1 83.81 253 ALA B N 1
ATOM 4062 C CA . ALA B 1 253 ? -18.188 48.562 18.844 1 83.81 253 ALA B CA 1
ATOM 4063 C C . ALA B 1 253 ? -17.938 49.25 20.188 1 83.81 253 ALA B C 1
ATOM 4065 O O . ALA B 1 253 ? -18.609 50.219 20.531 1 83.81 253 ALA B O 1
ATOM 4066 N N . THR B 1 254 ? -16.984 48.719 20.875 1 77.5 254 THR B N 1
ATOM 4067 C CA . THR B 1 254 ? -16.641 49.312 22.172 1 77.5 254 THR B CA 1
ATOM 4068 C C . THR B 1 254 ? -16.047 50.719 21.984 1 77.5 254 THR B C 1
ATOM 4070 O O . THR B 1 254 ? -16.328 51.625 22.766 1 77.5 254 THR B O 1
ATOM 4073 N N . GLN B 1 255 ? -15.273 50.938 20.984 1 74.94 255 GLN B N 1
ATOM 4074 C CA . GLN B 1 255 ? -14.688 52.219 20.688 1 74.94 255 GLN B CA 1
ATOM 4075 C C . GLN B 1 255 ? -15.758 53.219 20.281 1 74.94 255 GLN B C 1
ATOM 4077 O O . GLN B 1 255 ? -15.703 54.406 20.656 1 74.94 255 GLN B O 1
ATOM 4082 N N . CYS B 1 256 ? -16.703 52.812 19.625 1 75.12 256 CYS B N 1
ATOM 4083 C CA . CYS B 1 256 ? -17.797 53.688 19.203 1 75.12 256 CYS B CA 1
ATOM 4084 C C . CYS B 1 256 ? -18.641 54.094 20.406 1 75.12 256 CYS B C 1
ATOM 4086 O O . CYS B 1 256 ? -19.141 55.219 20.469 1 75.12 256 CYS B O 1
ATOM 4088 N N . TYR B 1 257 ? -18.766 53.344 21.391 1 72.25 257 TYR B N 1
ATOM 4089 C CA . TYR B 1 257 ? -19.531 53.656 22.594 1 72.25 257 TYR B CA 1
ATOM 4090 C C . TYR B 1 257 ? -18.781 54.656 23.484 1 72.25 257 TYR B C 1
ATOM 4092 O O . TYR B 1 257 ? -19.391 55.469 24.188 1 72.25 257 TYR B O 1
ATOM 4100 N N . LEU B 1 258 ? -17.453 54.688 23.406 1 68.69 258 LEU B N 1
ATOM 4101 C CA . LEU B 1 258 ? -16.656 55.562 24.25 1 68.69 258 LEU B CA 1
ATOM 4102 C C . LEU B 1 258 ? -16.562 56.969 23.656 1 68.69 258 LEU B C 1
ATOM 4104 O O . LEU B 1 258 ? -16.234 57.938 24.344 1 68.69 258 LEU B O 1
ATOM 4108 N N . VAL B 1 259 ? -16.844 57.125 22.469 1 72.25 259 VAL B N 1
ATOM 4109 C CA . VAL B 1 259 ? -16.766 58.406 21.812 1 72.25 259 VAL B CA 1
ATOM 4110 C C . VAL B 1 259 ? -18.141 59.062 21.797 1 72.25 259 VAL B C 1
ATOM 4112 O O . VAL B 1 259 ? -18.25 60.281 21.547 1 72.25 259 VAL B O 1
ATOM 4115 N N . SER B 1 260 ? -19.125 58.469 22.172 1 57.97 260 SER B N 1
ATOM 4116 C CA . SER B 1 260 ? -20.422 59.125 22.297 1 57.97 260 SER B CA 1
ATOM 4117 C C . SER B 1 260 ? -20.703 59.5 23.75 1 57.97 260 SER B C 1
ATOM 4119 O O . SER B 1 260 ? -21.844 59.688 24.141 1 57.97 260 SER B O 1
#

Sequence (520 aa):
MSFQRLLATTTPVEGYWYQKSSWKIFVILHIVTTIPASFFSVFCFLPITFKMWPRLHGAAGYLVSLLLIVSCVAGGIVARRAQGGELAVQLGYYILSSGAIASVVMGCIEGWRTAFDAHREWMLRAWVYNGALVTTHVTVAVSARIIARIASYYTTMRCSEIRYVINSDRIPTDFPECSTPEAIANPDGYYVAVKAVWEQERLGQSSAIRVTFGMSMLLAIVLHCVGVEIYIRATRDESDKLREWSRKRRLRATQCYLVSMSFQRLLATTTPVEGYWYQKSSWKIFVILHIVTTIPASFFSVFCFLPITFKMWPRLHGAAGYLVSLLLIVSCVAGGIVARRAQGGELAVQLGYYILSSGAIASVVMGCIEGWRTAFDAHREWMLRAWVYNGALVTTHVTVAVSARIIARIASYYTTMRCSEIRYVINSDRIPTDFPECSTPEAIANPDGYYVAVKAVWEQERLGQSSAIRVTFGMSMLLAIVLHCVGVEIYIRATRDESDKLREWSRKRRLRATQCYLVS

Solvent-accessible surface area (backbone atoms only — not comparable to full-atom values): 25737 Å² total; per-residue (Å²): 133,56,68,69,62,54,47,70,75,44,59,55,46,50,43,59,56,47,68,35,71,90,40,27,58,33,52,50,50,18,52,68,23,39,53,55,23,59,60,52,46,57,54,62,71,34,65,64,35,54,71,76,34,45,67,58,33,50,56,49,47,52,51,33,47,52,28,42,45,54,15,32,53,25,44,46,61,50,24,66,56,41,68,78,30,40,50,34,41,30,48,50,42,46,52,39,31,52,49,23,41,51,21,41,53,50,13,50,54,27,45,73,67,64,36,54,69,60,13,47,54,25,42,49,48,16,53,40,41,57,46,18,58,58,49,15,54,54,43,19,63,54,46,19,55,53,47,23,69,70,57,79,46,61,27,60,42,32,37,46,33,50,56,66,67,46,63,74,84,49,36,56,75,78,38,46,75,50,58,36,73,66,23,61,75,40,24,80,79,32,62,36,46,37,58,16,29,60,85,80,40,63,65,17,35,30,23,16,40,39,51,30,37,36,29,24,39,51,51,20,48,51,49,32,58,51,47,48,52,52,50,53,52,54,51,52,52,51,50,52,48,51,51,50,52,51,51,51,52,52,52,53,52,54,54,57,61,72,75,107,134,55,68,69,61,54,46,69,74,44,59,56,44,51,43,58,54,47,68,35,71,91,39,27,58,33,53,50,48,18,53,69,24,38,53,55,22,60,60,54,46,57,55,62,70,35,65,64,33,54,72,74,34,45,68,58,31,50,55,50,46,51,51,33,48,50,29,42,44,53,14,33,53,25,45,46,63,49,24,64,58,42,67,77,32,39,49,34,43,29,49,50,40,47,52,40,31,51,50,24,43,51,21,41,53,51,13,50,54,27,45,73,68,65,36,55,68,60,13,50,52,25,42,49,48,17,53,41,41,57,46,19,57,56,48,16,55,55,44,20,63,52,44,18,55,53,48,22,70,70,58,80,47,60,28,61,43,34,36,46,32,48,58,66,67,45,62,74,85,48,38,58,76,78,37,46,74,48,59,36,74,65,22,62,75,39,25,79,79,31,61,38,47,37,57,15,28,62,87,80,41,63,64,18,35,30,23,16,43,41,51,30,37,38,29,23,40,52,51,19,49,52,50,32,58,51,47,49,51,53,49,52,52,55,51,50,52,51,50,52,49,51,52,50,52,53,52,52,52,50,53,53,53,54,52,56,62,72,74,105

InterPro domains:
  IPR018750 Protein of unknown function DUF2306, membrane [PF10067] (28-151)

Secondary structure (DSSP, 8-state):
--HHHHHTTS-GGGHHHHTSHHHHHHHHHHHHHHHHHHHHHHHHT-HHHHHH-HHHHHHHHHHHHHHHHHHHHHHHHHTTTGGGG-HHHHHHHHHHHHHHHHHHHHHHHHHHTT-HHHHHHHHHHHHHHHHHHHHHHHHHHHHHHHHHHHT--EEEEEHHHHHHHS-GGGHHHH-GGGGSHHHHH-GGG-EEEEE--TTT-HHHHHHHHHHHHHHHHHHHHHHHHHHHHHHHHHHHHHHHHHHHHHHHHHHHHHHHHHH-/--HHHHHTTS-GGGHHHHTSHHHHHHHHHHHHHHHHHHHHHHHHT-HHHHHH-HHHHHHHHHHHHHHHHHHHHHHHHHTTTGGGG-HHHHHHHHHHHHHHHHHHHHHHHHHHTT-HHHHHHHHHHHHHHHHHHHHHHHHHHHHHHHHHHHT--EEEEEHHHHHHHS-GGGHHHH-GGGGSHHHHH-GGG-EEEEE--TTT-HHHHHHHHHHHHHHHHHHHHHHHHHHHHHHHHHHHHHHHHHHHHHHHHHHHHHHHHHH-

pLDDT: mean 92.93, std 6.84, range [57.97, 98.69]

Organism: NCBI:txid456999

Radius of gyration: 27.99 Å; Cα contacts (8 Å, |Δi|>4): 686; chains: 2; bounding box: 60×96×62 Å